Protein AF-0000000074025368 (afdb_homodimer)

Nearest PDB structures (foldseek):
  6hnn-assembly2_D  TM=8.169E-01  e=1.503E-08  Streptomyces antibioticus
  8r20-assembly1_B  TM=7.017E-01  e=5.093E-06  Micromonospora
  3a76-assembly1_A  TM=5.984E-01  e=2.786E-05  Sphingomonas paucimobilis
  4r9l-assembly2_C-2  TM=6.035E-01  e=4.810E-05  Rhodococcus erythropolis
  5kvb-assembly1_A  TM=6.060E-01  e=1.828E-04  Novosphingobium barchaimii LL02

InterPro domains:
  IPR009959 Polyketide cyclase SnoaL-like [PF07366] (199-316)
  IPR009959 Polyketide cyclase SnoaL-like [PTHR38436] (19-153)
  IPR032710 NTF2-like domain superfamily [SSF54427] (24-153)
  IPR032710 NTF2-like domain superfamily [SSF54427] (200-325)

pLDDT: mean 87.4, std 14.64, range [31.33, 98.69]

Radius of gyration: 25.05 Å; Cα contacts (8 Å, |Δi|>4): 1693; chains: 2; bounding box: 56×72×61 Å

Organism: NCBI:txid1655543

Solvent-accessible surface area (backbone atoms only — not comparable to full-atom values): 34541 Å² total; per-residue (Å²): 115,54,57,54,74,66,50,43,59,44,55,58,34,33,44,62,38,52,83,68,29,47,59,46,43,58,72,31,28,34,53,81,11,46,31,42,38,33,63,88,71,38,74,45,41,31,68,46,44,49,68,68,54,49,49,40,47,37,65,10,14,66,57,27,25,46,43,68,30,32,42,48,58,31,60,24,94,86,70,45,40,36,36,42,37,32,33,32,37,34,28,42,22,30,23,34,32,67,52,92,94,34,65,45,52,39,64,63,35,58,44,60,31,45,36,35,38,34,36,30,53,55,96,79,23,30,47,31,33,45,37,40,66,38,58,54,36,44,26,49,72,45,75,45,56,72,63,55,81,45,69,21,39,85,68,58,81,71,57,52,80,81,38,42,29,50,60,48,55,65,79,5,62,68,42,39,51,51,52,52,52,41,51,56,27,43,56,34,38,63,84,74,37,57,74,73,57,24,48,53,78,74,42,40,35,82,76,14,38,40,40,40,34,58,62,38,18,25,20,42,25,70,35,26,38,36,70,38,41,47,51,42,43,39,57,12,27,61,55,65,38,57,52,82,79,70,74,45,43,63,49,48,39,35,28,20,50,27,29,39,36,47,20,72,39,35,34,44,32,41,29,69,34,65,58,40,70,66,40,75,25,82,82,39,76,43,65,40,37,38,38,37,39,39,34,50,54,95,87,13,38,37,39,33,44,42,43,59,44,57,62,42,45,36,42,72,68,71,37,58,63,62,60,48,23,48,65,67,40,71,82,51,76,57,57,64,51,79,52,96,56,50,86,77,115,116,54,58,54,76,64,51,42,59,44,54,56,36,33,43,63,38,52,82,68,30,48,60,47,43,58,72,31,27,33,54,81,12,47,31,42,38,34,62,87,71,38,75,45,40,30,69,45,44,49,69,68,54,47,49,40,46,36,65,10,13,67,59,26,24,46,43,68,31,32,44,46,59,32,60,23,94,86,70,45,40,37,36,41,38,32,34,32,38,34,27,42,22,31,22,33,33,66,54,94,93,33,64,45,51,38,64,64,35,58,45,61,31,46,36,37,38,35,35,31,54,52,98,80,22,31,46,32,34,44,36,41,67,38,58,54,37,43,27,48,72,43,75,47,56,74,65,56,80,45,70,21,38,83,68,59,81,70,57,54,79,80,37,43,30,49,59,49,53,64,78,5,63,68,42,39,52,51,52,53,52,41,51,56,27,43,54,34,38,64,84,73,38,59,74,74,57,24,49,53,79,74,41,38,35,83,76,16,39,40,39,40,33,59,63,36,19,25,22,44,25,70,32,26,39,36,69,37,42,48,51,43,44,40,59,11,28,60,57,64,39,59,50,81,79,69,73,46,42,63,48,48,38,35,28,20,50,27,28,37,38,46,20,72,40,34,36,45,34,40,30,69,33,65,57,39,72,67,40,75,42,55,87,38,76,42,65,39,37,36,37,37,39,39,32,50,52,96,86,15,38,36,39,35,43,42,42,58,42,57,62,41,45,36,44,71,69,72,37,60,62,63,61,50,24,47,64,66,40,70,82,51,77,56,60,65,51,80,53,97,57,47,86,76,117

Sequence (690 aa):
MTTHPILQPFQSALTNVTKESRTTITKVVAPDARIDLCYPFGEIKGADLYDTLYAPLLNAIPDLERRDMIVLSGTTPEGQDWVGCMGNYMGTMTKAWAINGHHIPPTGHLTHMRYHEFYRIEDGYVTEAQIIWDIPELMMQTNAWPMAPQLGKFLCTPAPMTQDGLTATGDGQATMDHVITMLTDLCKHPAQGGPEVMNLETYWHPRFNWYGPAGIGTGRGIAGFRNWHQIPFLRAMPDRKLDAMGDLMSHWFAQGDYVCETGWPNMRLTITDDGWMGIAPANTEVLLRSLDFWRMEDGKIRENWVLVDLLDLYTQCGIDVLARMSEFNKAKSLGPISLPESQFSMTTHPILQPFQSALTNVTKESRTTITKVVAPDARIDLCYPFGEIKGADLYDTLYAPLLNAIPDLERRDMIVLSGTTPEGQDWVGCMGNYMGTMTKAWAINGHHIPPTGHLTHMRYHEFYRIEDGYVTEAQIIWDIPELMMQTNAWPMAPQLGKFLCTPAPMTQDGLTATGDGQATMDHVITMLTDLCKHPAQGGPEVMNLETYWHPRFNWYGPAGIGTGRGIAGFRNWHQIPFLRAMPDRKLDAMGDLMSHWFAQGDYVCETGWPNMRLTITDDGWMGIAPANTEVLLRSLDFWRMEDGKIRENWVLVDLLDLYTQCGIDVLARMSEFNKAKSLGPISLPESQFS

Structure (mmCIF, N/CA/C/O backbone):
data_AF-0000000074025368-model_v1
#
loop_
_entity.id
_entity.type
_entity.pdbx_description
1 polymer 'SnoaL-like domain protein'
#
loop_
_atom_site.group_PDB
_atom_site.id
_atom_site.type_symbol
_atom_site.label_atom_id
_atom_site.label_alt_id
_atom_site.label_comp_id
_atom_site.label_asym_id
_atom_site.label_entity_id
_atom_site.label_seq_id
_atom_site.pdbx_PDB_ins_code
_atom_site.Cartn_x
_atom_site.Cartn_y
_atom_site.Cartn_z
_atom_site.occupancy
_atom_site.B_iso_or_equiv
_atom_site.auth_seq_id
_atom_site.auth_comp_id
_atom_site.auth_asym_id
_atom_site.auth_atom_id
_atom_site.pdbx_PDB_model_num
ATOM 1 N N . MET A 1 1 ? -8.227 -4.547 19.641 1 47.28 1 MET A N 1
ATOM 2 C CA . MET A 1 1 ? -8.039 -3.305 18.906 1 47.28 1 MET A CA 1
ATOM 3 C C . MET A 1 1 ? -7.965 -2.111 19.844 1 47.28 1 MET A C 1
ATOM 5 O O . MET A 1 1 ? -8.766 -2.008 20.781 1 47.28 1 MET A O 1
ATOM 9 N N . THR A 1 2 ? -6.738 -1.601 20.125 1 58.59 2 THR A N 1
ATOM 10 C CA . THR A 1 2 ? -6.41 -0.536 21.062 1 58.59 2 THR A CA 1
ATOM 11 C C . THR A 1 2 ? -7.145 0.752 20.703 1 58.59 2 THR A C 1
ATOM 13 O O . THR A 1 2 ? -6.719 1.844 21.094 1 58.59 2 THR A O 1
ATOM 16 N N . THR A 1 3 ? -8.258 0.438 20.109 1 73.62 3 THR A N 1
ATOM 17 C CA . THR A 1 3 ? -9.008 1.645 19.766 1 73.62 3 THR A CA 1
ATOM 18 C C . THR A 1 3 ? -9.68 2.23 21 1 73.62 3 THR A C 1
ATOM 20 O O . THR A 1 3 ? -10.125 1.49 21.875 1 73.62 3 THR A O 1
ATOM 23 N N . HIS A 1 4 ? -9.594 3.457 21.109 1 86.62 4 HIS A N 1
ATOM 24 C CA . HIS A 1 4 ? -10.281 4.141 22.203 1 86.62 4 HIS A CA 1
ATOM 25 C C . HIS A 1 4 ? -11.773 3.824 22.203 1 86.62 4 HIS A C 1
ATOM 27 O O . HIS A 1 4 ? -12.43 3.926 21.172 1 86.62 4 HIS A O 1
ATOM 33 N N . PRO A 1 5 ? -12.289 3.375 23.266 1 91.19 5 PRO A N 1
ATOM 34 C CA . PRO A 1 5 ? -13.68 2.924 23.328 1 91.19 5 PRO A CA 1
ATOM 35 C C . PRO A 1 5 ? -14.656 3.961 22.781 1 91.19 5 PRO A C 1
ATOM 37 O O . PRO A 1 5 ? -15.664 3.602 22.156 1 91.19 5 PRO A O 1
ATOM 40 N N . ILE A 1 6 ? -14.383 5.207 23 1 92.94 6 ILE A N 1
ATOM 41 C CA . ILE A 1 6 ? -15.289 6.27 22.578 1 92.94 6 ILE A CA 1
ATOM 42 C C . ILE A 1 6 ? -15.305 6.371 21.047 1 92.94 6 ILE A C 1
ATOM 44 O O . ILE A 1 6 ? -16.344 6.664 20.453 1 92.94 6 ILE A O 1
ATOM 48 N N . LEU A 1 7 ? -14.188 6.105 20.406 1 95.19 7 LEU A N 1
ATOM 49 C CA . LEU A 1 7 ? -14.078 6.301 18.969 1 95.19 7 LEU A CA 1
ATOM 50 C C . LEU A 1 7 ? -14.445 5.023 18.219 1 95.19 7 LEU A C 1
ATOM 52 O O . LEU A 1 7 ? -14.695 5.059 17.016 1 95.19 7 LEU A O 1
ATOM 56 N N . GLN A 1 8 ? -14.508 3.91 18.875 1 94.25 8 GLN A N 1
ATOM 57 C CA . GLN A 1 8 ? -14.688 2.594 18.281 1 94.25 8 GLN A CA 1
ATOM 58 C C . GLN A 1 8 ? -15.961 2.547 17.422 1 94.25 8 GLN A C 1
ATOM 60 O O . GLN A 1 8 ? -15.938 2.047 16.297 1 94.25 8 GLN A O 1
ATOM 65 N N . PRO A 1 9 ? -17.125 3.068 17.938 1 94.81 9 PRO A N 1
ATOM 66 C CA . PRO A 1 9 ? -18.328 3.047 17.094 1 94.81 9 PRO A CA 1
ATOM 67 C C . PRO A 1 9 ? -18.156 3.855 15.812 1 94.81 9 PRO A C 1
ATOM 69 O O . PRO A 1 9 ? -18.656 3.457 14.758 1 94.81 9 PRO A O 1
ATOM 72 N N . PHE A 1 10 ? -17.484 4.973 15.945 1 95.56 10 PHE A N 1
ATOM 73 C CA . PHE A 1 10 ? -17.203 5.82 14.789 1 95.56 10 PHE A CA 1
ATOM 74 C C . PHE A 1 10 ? -16.375 5.066 13.758 1 95.56 10 PHE A C 1
ATOM 76 O O . PHE A 1 10 ? -16.734 5.039 12.57 1 95.56 10 PHE A O 1
ATOM 83 N N . GLN A 1 11 ? -15.32 4.434 14.148 1 94.5 11 GLN A N 1
ATOM 84 C CA . GLN A 1 11 ? -14.453 3.664 13.258 1 94.5 11 GLN A CA 1
ATOM 85 C C . GLN A 1 11 ? -15.203 2.494 12.633 1 94.5 11 GLN A C 1
ATOM 87 O O . GLN A 1 11 ? -15.062 2.229 11.438 1 94.5 11 GLN A O 1
ATOM 92 N N . SER A 1 12 ? -16.016 1.868 13.422 1 93 12 SER A N 1
ATOM 93 C CA . SER A 1 12 ? -16.797 0.734 12.938 1 93 12 SER A CA 1
ATOM 94 C C . SER A 1 12 ? -17.797 1.169 11.875 1 93 12 SER A C 1
ATOM 96 O O . SER A 1 12 ? -17.969 0.492 10.859 1 93 12 SER A O 1
ATOM 98 N N . ALA A 1 13 ? -18.375 2.273 12.102 1 94.5 13 ALA A N 1
ATOM 99 C CA . ALA A 1 13 ? -19.375 2.789 11.172 1 94.5 13 ALA A CA 1
ATOM 100 C C . ALA A 1 13 ? -18.75 3.174 9.836 1 94.5 13 ALA A C 1
ATOM 102 O O . ALA A 1 13 ? -19.406 3.152 8.797 1 94.5 13 ALA A O 1
ATOM 103 N N . LEU A 1 14 ? -17.469 3.445 9.867 1 95.5 14 LEU A N 1
ATOM 104 C CA . LEU A 1 14 ? -16.828 3.949 8.664 1 95.5 14 LEU A CA 1
ATOM 105 C C . LEU A 1 14 ? -16.047 2.84 7.961 1 95.5 14 LEU A C 1
ATOM 107 O O . LEU A 1 14 ? -15.547 3.035 6.852 1 95.5 14 LEU A O 1
ATOM 111 N N . THR A 1 15 ? -15.93 1.667 8.531 1 92.62 15 THR A N 1
ATOM 112 C CA . THR A 1 15 ? -15.305 0.53 7.863 1 92.62 15 THR A CA 1
ATOM 113 C C . THR A 1 15 ? -16.109 0.114 6.633 1 92.62 15 THR A C 1
ATOM 115 O O . THR A 1 15 ? -15.531 -0.331 5.637 1 92.62 15 THR A O 1
ATOM 118 N N . ASN A 1 16 ? -17.469 0.145 6.75 1 91.56 16 ASN A N 1
ATOM 119 C CA . ASN A 1 16 ? -18.422 -0.015 5.656 1 91.56 16 ASN A CA 1
ATOM 120 C C . ASN A 1 16 ? -19.422 1.132 5.617 1 91.56 16 ASN A C 1
ATOM 122 O O . ASN A 1 16 ? -20.578 0.97 6.027 1 91.56 16 ASN A O 1
ATOM 126 N N . VAL A 1 17 ? -19.031 2.18 5.016 1 94.25 17 VAL A N 1
ATOM 127 C CA . VAL A 1 17 ? -19.781 3.422 5.098 1 94.25 17 VAL A CA 1
ATOM 128 C C . VAL A 1 17 ? -21.125 3.258 4.375 1 94.25 17 VAL A C 1
ATOM 130 O O . VAL A 1 17 ? -21.172 2.709 3.271 1 94.25 17 VAL A O 1
ATOM 133 N N . THR A 1 18 ? -22.172 3.564 4.977 1 94.25 18 THR A N 1
ATOM 134 C CA . THR A 1 18 ? -23.5 3.682 4.418 1 94.25 18 THR A CA 1
ATOM 135 C C . THR A 1 18 ? -24.188 4.965 4.891 1 94.25 18 THR A C 1
ATOM 137 O O . THR A 1 18 ? -23.609 5.723 5.676 1 94.25 18 THR A O 1
ATOM 140 N N . LYS A 1 19 ? -25.375 5.18 4.41 1 93.56 19 LYS A N 1
ATOM 141 C CA . LYS A 1 19 ? -26.141 6.344 4.871 1 93.56 19 LYS A CA 1
ATOM 142 C C . LYS A 1 19 ? -26.438 6.25 6.367 1 93.56 19 LYS A C 1
ATOM 144 O O . LYS A 1 19 ? -26.547 7.27 7.047 1 93.56 19 LYS A O 1
ATOM 149 N N . GLU A 1 20 ? -26.422 5.047 6.867 1 93.94 20 GLU A N 1
ATOM 150 C CA . GLU A 1 20 ? -26.719 4.812 8.281 1 93.94 20 GLU A CA 1
ATOM 151 C C . GLU A 1 20 ? -25.547 5.23 9.164 1 93.94 20 GLU A C 1
ATOM 153 O O . GLU A 1 20 ? -25.703 5.375 10.383 1 93.94 20 GLU A O 1
ATOM 158 N N . SER A 1 21 ? -24.422 5.406 8.586 1 95.69 21 SER A N 1
ATOM 159 C CA . SER A 1 21 ? -23.25 5.828 9.352 1 95.69 21 SER A CA 1
ATOM 160 C C . SER A 1 21 ? -23.469 7.195 9.984 1 95.69 21 SER A C 1
ATOM 162 O O . SER A 1 21 ? -22.875 7.512 11.016 1 95.69 21 SER A O 1
ATOM 164 N N . ARG A 1 22 ? -24.344 7.969 9.422 1 96 22 ARG A N 1
ATOM 165 C CA . ARG A 1 22 ? -24.672 9.289 9.953 1 96 22 ARG A CA 1
ATOM 166 C C . ARG A 1 22 ? -25.078 9.203 11.422 1 96 22 ARG A C 1
ATOM 168 O O . ARG A 1 22 ? -24.594 9.984 12.242 1 96 22 ARG A O 1
ATOM 175 N N . THR A 1 23 ? -25.891 8.242 11.719 1 96.56 23 THR A N 1
ATOM 176 C CA . THR A 1 23 ? -26.438 8.109 13.062 1 96.56 23 THR A CA 1
ATOM 177 C C . THR A 1 23 ? -25.328 7.863 14.078 1 96.56 23 THR A C 1
ATOM 179 O O . THR A 1 23 ? -25.281 8.508 15.133 1 96.56 23 THR A O 1
ATOM 182 N N . THR A 1 24 ? -24.469 6.988 13.734 1 96.12 24 THR A N 1
ATOM 183 C CA . THR A 1 24 ? -23.375 6.656 14.648 1 96.12 24 THR A CA 1
ATOM 184 C C . THR A 1 24 ? -22.438 7.844 14.812 1 96.12 24 THR A C 1
ATOM 186 O O . THR A 1 24 ? -21.984 8.141 15.922 1 96.12 24 THR A O 1
ATOM 189 N N . ILE A 1 25 ? -22.109 8.539 13.766 1 96.25 25 ILE A N 1
ATOM 190 C CA . ILE A 1 25 ? -21.203 9.688 13.805 1 96.25 25 ILE A CA 1
ATOM 191 C C . ILE A 1 25 ? -21.781 10.766 14.719 1 96.25 25 ILE A C 1
ATOM 193 O O . ILE A 1 25 ? -21.062 11.328 15.555 1 96.25 25 ILE A O 1
ATOM 197 N N . THR A 1 26 ? -23.078 10.977 14.664 1 95.56 26 THR A N 1
ATOM 198 C CA . THR A 1 26 ? -23.734 12.031 15.445 1 95.56 26 THR A CA 1
ATOM 199 C C . THR A 1 26 ? -23.781 11.656 16.922 1 95.56 26 THR A C 1
ATOM 201 O O . THR A 1 26 ? -23.859 12.531 17.781 1 95.56 26 THR A O 1
ATOM 204 N N . LYS A 1 27 ? -23.703 10.375 17.219 1 95.94 27 LYS A N 1
ATOM 205 C CA . LYS A 1 27 ? -23.703 9.922 18.609 1 95.94 27 LYS A CA 1
ATOM 206 C C . LYS A 1 27 ? -22.328 10.055 19.234 1 95.94 27 LYS A C 1
ATOM 208 O O . LYS A 1 27 ? -22.219 10.211 20.453 1 95.94 27 LYS A O 1
ATOM 213 N N . VAL A 1 28 ? -21.312 10 18.422 1 97.56 28 VAL A N 1
ATOM 214 C CA . VAL A 1 28 ? -19.938 9.977 18.938 1 97.56 28 VAL A CA 1
ATOM 215 C C . VAL A 1 28 ? -19.375 11.383 18.953 1 97.56 28 VAL A C 1
ATOM 217 O O . VAL A 1 28 ? -18.641 11.75 19.875 1 97.56 28 VAL A O 1
ATOM 220 N N . VAL A 1 29 ? -19.672 12.234 17.969 1 98.31 29 VAL A N 1
ATOM 221 C CA . VAL A 1 29 ? -19.141 13.586 17.828 1 98.31 29 VAL A CA 1
ATOM 222 C C . VAL A 1 29 ? -20.125 14.602 18.406 1 98.31 29 VAL A C 1
ATOM 224 O O . VAL A 1 29 ? -21.266 14.688 17.938 1 98.31 29 VAL A O 1
ATOM 227 N N . ALA A 1 30 ? -19.656 15.352 19.391 1 98.38 30 ALA A N 1
ATOM 228 C CA . ALA A 1 30 ? -20.516 16.391 19.953 1 98.38 30 ALA A CA 1
ATOM 229 C C . ALA A 1 30 ? -21 17.344 18.859 1 98.38 30 ALA A C 1
ATOM 231 O O . ALA A 1 30 ? -20.219 17.734 17.984 1 98.38 30 ALA A O 1
ATOM 232 N N . PRO A 1 31 ? -22.266 17.688 18.906 1 97.62 31 PRO A N 1
ATOM 233 C CA . PRO A 1 31 ? -22.797 18.562 17.844 1 97.62 31 PRO A CA 1
ATOM 234 C C . PRO A 1 31 ? -22.078 19.891 17.75 1 97.62 31 PRO A C 1
ATOM 236 O O . PRO A 1 31 ? -21.984 20.469 16.656 1 97.62 31 PRO A O 1
ATOM 239 N N . ASP A 1 32 ? -21.516 20.375 18.891 1 97.75 32 ASP A N 1
ATOM 240 C CA . ASP A 1 32 ? -20.812 21.656 18.891 1 97.75 32 ASP A CA 1
ATOM 241 C C . ASP A 1 32 ? -19.297 21.469 18.844 1 97.75 32 ASP A C 1
ATOM 243 O O . ASP A 1 32 ? -18.547 22.406 19.047 1 97.75 32 ASP A O 1
ATOM 247 N N . ALA A 1 33 ? -18.859 20.219 18.594 1 98.38 33 ALA A N 1
ATOM 248 C CA . ALA A 1 33 ? -17.422 19.953 18.469 1 98.38 33 ALA A CA 1
ATOM 249 C C . ALA A 1 33 ? -16.797 20.859 17.406 1 98.38 33 ALA A C 1
ATOM 251 O O . ALA A 1 33 ? -17.406 21.125 16.359 1 98.38 33 ALA A O 1
ATOM 252 N N . ARG A 1 34 ? -15.602 21.312 17.641 1 98 34 ARG A N 1
ATOM 253 C CA . ARG A 1 34 ? -14.828 22.047 16.641 1 98 34 ARG A CA 1
ATOM 254 C C . ARG A 1 34 ? -14.102 21.078 15.695 1 98 34 ARG A C 1
ATOM 256 O O . ARG A 1 34 ? -13.234 20.312 16.125 1 98 34 ARG A O 1
ATOM 263 N N . ILE A 1 35 ? -14.469 21.109 14.445 1 98.19 35 ILE A N 1
ATOM 264 C CA . ILE A 1 35 ? -13.844 20.234 13.461 1 98.19 35 ILE A CA 1
ATOM 265 C C . ILE A 1 35 ? -13.031 21.062 12.469 1 98.19 35 ILE A C 1
ATOM 267 O O . ILE A 1 35 ? -13.602 21.766 11.633 1 98.19 35 ILE A O 1
ATOM 271 N N . ASP A 1 36 ? -11.742 20.984 12.609 1 97.56 36 ASP A N 1
ATOM 272 C CA . ASP A 1 36 ? -10.836 21.625 11.672 1 97.56 36 ASP A CA 1
ATOM 273 C C . ASP A 1 36 ? -10.484 20.703 10.516 1 97.56 36 ASP A C 1
ATOM 275 O O . ASP A 1 36 ? -9.781 19.703 10.695 1 97.56 36 ASP A O 1
ATOM 279 N N . LEU A 1 37 ? -10.977 21.047 9.312 1 97.75 37 LEU A N 1
ATOM 280 C CA . LEU A 1 37 ? -10.766 20.234 8.125 1 97.75 37 LEU A CA 1
ATOM 281 C C . LEU A 1 37 ? -9.758 20.875 7.184 1 97.75 37 LEU A C 1
ATOM 283 O O . LEU A 1 37 ? -9.625 22.109 7.16 1 97.75 37 LEU A O 1
ATOM 287 N N . CYS A 1 38 ? -9.094 20.109 6.5 1 97.62 38 CYS A N 1
ATOM 288 C CA . CYS A 1 38 ? -8.195 20.625 5.473 1 97.62 38 CYS A CA 1
ATOM 289 C C . CYS A 1 38 ? -8.961 21.438 4.434 1 97.62 38 CYS A C 1
ATOM 291 O O . CYS A 1 38 ? -10.195 21.422 4.414 1 97.62 38 CYS A O 1
ATOM 293 N N . TYR A 1 39 ? -8.172 22.172 3.691 1 95.31 39 TYR A N 1
ATOM 294 C CA . TYR A 1 39 ? -8.781 22.859 2.555 1 95.31 39 TYR A CA 1
ATOM 295 C C . TYR A 1 39 ? -9.352 21.859 1.561 1 95.31 39 TYR A C 1
ATOM 297 O O . TYR A 1 39 ? -8.719 20.844 1.261 1 95.31 39 TYR A O 1
ATOM 305 N N . PRO A 1 40 ? -10.555 22.047 1.062 1 96.31 40 PRO A N 1
ATOM 306 C CA . PRO A 1 40 ? -11.297 23.312 1.051 1 96.31 40 PRO A CA 1
ATOM 307 C C . PRO A 1 40 ? -12.438 23.328 2.066 1 96.31 40 PRO A C 1
ATOM 309 O O . PRO A 1 40 ? -13.273 24.234 2.039 1 96.31 40 PRO A O 1
ATOM 312 N N . PHE A 1 41 ? -12.492 22.484 2.953 1 96.31 41 PHE A N 1
ATOM 313 C CA . PHE A 1 41 ? -13.68 22.312 3.781 1 96.31 41 PHE A CA 1
ATOM 314 C C . PHE A 1 41 ? -13.719 23.359 4.895 1 96.31 41 PHE A C 1
ATOM 316 O O . PHE A 1 41 ? -14.781 23.875 5.246 1 96.31 41 PHE A O 1
ATOM 323 N N . GLY A 1 42 ? -12.523 23.641 5.488 1 94.5 42 GLY A N 1
ATOM 324 C CA . GLY A 1 42 ? -12.453 24.656 6.527 1 94.5 42 GLY A CA 1
ATOM 325 C C . GLY A 1 42 ? -12.945 24.172 7.875 1 94.5 42 GLY A C 1
ATOM 326 O O . GLY A 1 42 ? -12.875 22.969 8.172 1 94.5 42 GLY A O 1
ATOM 327 N N . GLU A 1 43 ? -13.359 25.078 8.711 1 96.75 43 GLU A N 1
ATOM 328 C CA . GLU A 1 43 ? -13.844 24.75 10.055 1 96.75 43 GLU A CA 1
ATOM 329 C C . GLU A 1 43 ? -15.359 24.562 10.062 1 96.75 43 GLU A C 1
ATOM 331 O O . GLU A 1 43 ? -16.094 25.406 9.539 1 96.75 43 GLU A O 1
ATOM 336 N N . ILE A 1 44 ? -15.758 23.438 10.68 1 97.75 44 ILE A N 1
ATOM 337 C CA . ILE A 1 44 ? -17.188 23.188 10.789 1 97.75 44 ILE A CA 1
ATOM 338 C C . ILE A 1 44 ? -17.516 22.688 12.195 1 97.75 44 ILE A C 1
ATOM 340 O O . ILE A 1 44 ? -16.609 22.516 13.023 1 97.75 44 ILE A O 1
ATOM 344 N N . LYS A 1 45 ? -18.812 22.578 12.414 1 98.25 45 LYS A N 1
ATOM 3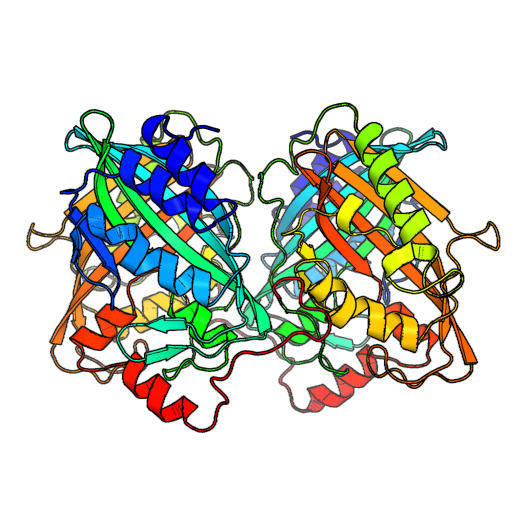45 C CA . LYS A 1 45 ? -19.281 21.984 13.672 1 98.25 45 LYS A CA 1
ATOM 346 C C . LYS A 1 45 ? -19.469 20.484 13.531 1 98.25 45 LYS A C 1
ATOM 348 O O . LYS A 1 45 ? -19.672 19.969 12.43 1 98.25 45 LYS A O 1
ATOM 353 N N . GLY A 1 46 ? -19.422 19.844 14.695 1 98.06 46 GLY A N 1
ATOM 354 C CA . GLY A 1 46 ? -19.594 18.391 14.711 1 98.06 46 GLY A CA 1
ATOM 355 C C . GLY A 1 46 ? -20.875 17.922 14.047 1 98.06 46 GLY A C 1
ATOM 356 O O . GLY A 1 46 ? -20.891 16.891 13.391 1 98.06 46 GLY A O 1
ATOM 357 N N . ALA A 1 47 ? -21.906 18.719 14.156 1 97.06 47 ALA A N 1
ATOM 358 C CA . ALA A 1 47 ? -23.203 18.359 13.602 1 97.06 47 ALA A CA 1
ATOM 359 C C . ALA A 1 47 ? -23.156 18.281 12.078 1 97.06 47 ALA A C 1
ATOM 361 O O . ALA A 1 47 ? -23.969 17.594 11.453 1 97.06 47 ALA A O 1
ATOM 362 N N . ASP A 1 48 ? -22.172 18.922 11.477 1 97.62 48 ASP A N 1
ATOM 363 C CA . ASP A 1 48 ? -22.109 19.047 10.031 1 97.62 48 ASP A CA 1
ATOM 364 C C . ASP A 1 48 ? -21.094 18.078 9.438 1 97.62 48 ASP A C 1
ATOM 366 O O . ASP A 1 48 ? -20.906 18.016 8.211 1 97.62 48 ASP A O 1
ATOM 370 N N . LEU A 1 49 ? -20.438 17.328 10.273 1 97.56 49 LEU A N 1
ATOM 371 C CA . LEU A 1 49 ? -19.297 16.516 9.844 1 97.56 49 LEU A CA 1
ATOM 372 C C . LEU A 1 49 ? -19.703 15.539 8.758 1 97.56 49 LEU A C 1
ATOM 374 O O . LEU A 1 49 ? -19.094 15.492 7.688 1 97.56 49 LEU A O 1
ATOM 378 N N . TYR A 1 50 ? -20.766 14.773 8.938 1 97.69 50 TYR A N 1
ATOM 379 C CA . TYR A 1 50 ? -21.172 13.75 7.984 1 97.69 50 TYR A CA 1
ATOM 380 C C . TYR A 1 50 ? -21.547 14.375 6.645 1 97.69 50 TYR A C 1
ATOM 382 O O . TYR A 1 50 ? -21.094 13.922 5.594 1 97.69 50 TYR A O 1
ATOM 390 N N . ASP A 1 51 ? -22.297 15.414 6.629 1 96.62 51 ASP A N 1
ATOM 391 C CA . ASP A 1 51 ? -22.812 16.031 5.414 1 96.62 51 ASP A CA 1
ATOM 392 C C . ASP A 1 51 ? -21.703 16.719 4.633 1 96.62 51 ASP A C 1
ATOM 394 O O . ASP A 1 51 ? -21.75 16.797 3.402 1 96.62 51 ASP A O 1
ATOM 398 N N . THR A 1 52 ? -20.75 17.156 5.363 1 96.81 52 THR A N 1
ATOM 399 C CA . THR A 1 52 ? -19.656 17.891 4.715 1 96.81 52 THR A CA 1
ATOM 400 C C . THR A 1 52 ? -18.656 16.922 4.098 1 96.81 52 THR A C 1
ATOM 402 O O . THR A 1 52 ? -18.25 17.094 2.949 1 96.81 52 THR A O 1
ATOM 405 N N . LEU A 1 53 ? -18.281 15.898 4.809 1 96.62 53 LEU A N 1
ATOM 406 C CA . LEU A 1 53 ? -17.188 15.055 4.379 1 96.62 53 LEU A CA 1
ATOM 407 C C . LEU A 1 53 ? -17.688 13.75 3.773 1 96.62 53 LEU A C 1
ATOM 409 O O . LEU A 1 53 ? -17.375 13.43 2.627 1 96.62 53 LEU A O 1
ATOM 413 N N . TYR A 1 54 ? -18.562 13.062 4.469 1 97.5 54 TYR A N 1
ATOM 414 C CA . TYR A 1 54 ? -18.797 11.664 4.137 1 97.5 54 TYR A CA 1
ATOM 415 C C . TYR A 1 54 ? -19.938 11.523 3.125 1 97.5 54 TYR A C 1
ATOM 417 O O . TYR A 1 54 ? -19.859 10.688 2.223 1 97.5 54 TYR A O 1
ATOM 425 N N . ALA A 1 55 ? -20.938 12.336 3.205 1 96.94 55 ALA A N 1
ATOM 426 C CA . ALA A 1 55 ? -22.062 12.219 2.285 1 96.94 55 ALA A CA 1
ATOM 427 C C . ALA A 1 55 ? -21.625 12.438 0.842 1 96.94 55 ALA A C 1
ATOM 429 O O . ALA A 1 55 ? -21.875 11.594 -0.026 1 96.94 55 ALA A O 1
ATOM 430 N N . PRO A 1 56 ? -20.922 13.523 0.559 1 96.81 56 PRO A N 1
ATOM 431 C CA . PRO A 1 56 ? -20.469 13.703 -0.824 1 96.81 56 PRO A CA 1
ATOM 432 C C . PRO A 1 56 ? -19.5 12.617 -1.273 1 96.81 56 PRO A C 1
ATOM 434 O O . PRO A 1 56 ? -19.531 12.188 -2.43 1 96.81 56 PRO A O 1
ATOM 437 N N . LEU A 1 57 ? -18.594 12.234 -0.398 1 97.06 57 LEU A N 1
ATOM 438 C CA . LEU A 1 57 ? -17.641 11.195 -0.757 1 97.06 57 LEU A CA 1
ATOM 439 C C . LEU A 1 57 ? -18.359 9.867 -1.022 1 97.06 57 LEU A C 1
ATOM 441 O O . LEU A 1 57 ? -18 9.148 -1.961 1 97.06 57 LEU A O 1
ATOM 445 N N . LEU A 1 58 ? -19.312 9.539 -0.185 1 96.38 58 LEU A N 1
ATOM 446 C CA . LEU A 1 58 ? -20.094 8.32 -0.358 1 96.38 58 LEU A CA 1
ATOM 447 C C . LEU A 1 58 ? -20.875 8.352 -1.673 1 96.38 58 LEU A C 1
ATOM 449 O O . LEU A 1 58 ? -21.062 7.32 -2.316 1 96.38 58 LEU A O 1
ATOM 453 N N . ASN A 1 59 ? -21.328 9.477 -2.014 1 94.75 59 ASN A N 1
ATOM 454 C CA . ASN A 1 59 ? -21.984 9.609 -3.307 1 94.75 59 ASN A CA 1
ATOM 455 C C . ASN A 1 59 ? -21.047 9.273 -4.457 1 94.75 59 ASN A C 1
ATOM 457 O O . ASN A 1 59 ? -21.438 8.617 -5.422 1 94.75 59 ASN A O 1
ATOM 461 N N . ALA A 1 60 ? -19.859 9.711 -4.387 1 93.19 60 ALA A N 1
ATOM 462 C CA . ALA A 1 60 ? -18.859 9.469 -5.43 1 93.19 60 ALA A CA 1
ATOM 463 C C . ALA A 1 60 ? -18.375 8.023 -5.402 1 93.19 60 ALA A C 1
ATOM 465 O O . ALA A 1 60 ? -18.094 7.434 -6.449 1 93.19 60 ALA A O 1
ATOM 466 N N . ILE A 1 61 ? -18.219 7.516 -4.203 1 94.12 61 ILE A N 1
ATOM 467 C CA . ILE A 1 61 ? -17.719 6.168 -3.959 1 94.12 61 ILE A CA 1
ATOM 468 C C . ILE A 1 61 ? -18.75 5.367 -3.168 1 94.12 61 ILE A C 1
ATOM 470 O O . ILE A 1 61 ? -18.656 5.262 -1.942 1 94.12 61 ILE A O 1
ATOM 474 N N . PRO A 1 62 ? -19.625 4.695 -3.811 1 92 62 PRO A N 1
ATOM 475 C CA . PRO A 1 62 ? -20.766 4.074 -3.127 1 92 62 PRO A CA 1
ATOM 476 C C . PRO A 1 62 ? -20.344 2.924 -2.215 1 92 62 PRO A C 1
ATOM 478 O O . PRO A 1 62 ? -21.078 2.568 -1.289 1 92 62 PRO A O 1
ATOM 481 N N . ASP A 1 63 ? -19.219 2.314 -2.486 1 93.69 63 ASP A N 1
ATOM 482 C CA . ASP A 1 63 ? -18.703 1.248 -1.633 1 93.69 63 ASP A CA 1
ATOM 483 C C . ASP A 1 63 ? -17.562 1.753 -0.758 1 93.69 63 ASP A C 1
ATOM 485 O O . ASP A 1 63 ? -16.594 1.026 -0.508 1 93.69 63 ASP A O 1
ATOM 489 N N . LEU A 1 64 ? -17.703 2.973 -0.268 1 96.44 64 LEU A N 1
ATOM 490 C CA . LEU A 1 64 ? -16.688 3.654 0.517 1 96.44 64 LEU A CA 1
ATOM 491 C C . LEU A 1 64 ? -16.328 2.85 1.765 1 96.44 64 LEU A C 1
ATOM 493 O O . LEU A 1 64 ? -17.219 2.332 2.445 1 96.44 64 LEU A O 1
ATOM 497 N N . GLU A 1 65 ? -15.023 2.779 1.965 1 96.62 65 GLU A N 1
ATOM 498 C CA . GLU A 1 65 ? -14.445 2.047 3.09 1 96.62 65 GLU A CA 1
ATOM 499 C C . GLU A 1 65 ? -13.312 2.83 3.738 1 96.62 65 GLU A C 1
ATOM 501 O O . GLU A 1 65 ? -12.469 3.404 3.043 1 96.62 65 GLU A O 1
ATOM 506 N N . ARG A 1 66 ? -13.391 2.877 5.051 1 97.06 66 ARG A N 1
ATOM 507 C CA . ARG A 1 66 ? -12.258 3.387 5.82 1 97.06 66 ARG A CA 1
ATOM 508 C C . ARG A 1 66 ? -11.352 2.25 6.273 1 97.06 66 ARG A C 1
ATOM 510 O O . ARG A 1 66 ? -11.812 1.277 6.875 1 97.06 66 ARG A O 1
ATOM 517 N N . ARG A 1 67 ? -10.094 2.33 5.949 1 96.44 67 ARG A N 1
ATOM 518 C CA . ARG A 1 67 ? -9.086 1.381 6.395 1 96.44 67 ARG A CA 1
ATOM 519 C C . ARG A 1 67 ? -8.07 2.055 7.32 1 96.44 67 ARG A C 1
ATOM 521 O O . ARG A 1 67 ? -7.133 2.703 6.852 1 96.44 67 ARG A O 1
ATOM 528 N N . ASP A 1 68 ? -8.234 1.825 8.625 1 97.25 68 ASP A N 1
ATOM 529 C CA . ASP A 1 68 ? -7.254 2.316 9.586 1 97.25 68 ASP A CA 1
ATOM 530 C C . ASP A 1 68 ? -5.965 1.502 9.516 1 97.25 68 ASP A C 1
ATOM 532 O O . ASP A 1 68 ? -6.004 0.276 9.398 1 97.25 68 ASP A O 1
ATOM 536 N N . MET A 1 69 ? -4.883 2.203 9.555 1 97.75 69 MET A N 1
ATOM 537 C CA . MET A 1 69 ? -3.588 1.532 9.492 1 97.75 69 MET A CA 1
ATOM 538 C C . MET A 1 69 ? -2.785 1.786 10.766 1 97.75 69 MET A C 1
ATOM 540 O O . MET A 1 69 ? -1.99 0.941 11.18 1 97.75 69 MET A O 1
ATOM 544 N N . ILE A 1 70 ? -2.906 2.973 11.391 1 98 70 ILE A N 1
ATOM 545 C CA . ILE A 1 70 ? -2.354 3.312 12.695 1 98 70 ILE A CA 1
ATOM 546 C C . ILE A 1 70 ? -3.418 4.004 13.539 1 98 70 ILE A C 1
ATOM 548 O O . ILE A 1 70 ? -4.105 4.91 13.062 1 98 70 ILE A O 1
ATOM 552 N N . VAL A 1 71 ? -3.621 3.506 14.734 1 97.56 71 VAL A N 1
ATOM 553 C CA . VAL A 1 71 ? -4.488 4.148 15.719 1 97.56 71 VAL A CA 1
ATOM 554 C C . VAL A 1 71 ? -3.766 4.254 17.062 1 97.56 71 VAL A C 1
ATOM 556 O O . VAL A 1 71 ? -3.426 3.236 17.672 1 97.56 71 VAL A O 1
ATOM 559 N N . LEU A 1 72 ? -3.545 5.496 17.484 1 96.94 72 LEU A N 1
ATOM 560 C CA . LEU A 1 72 ? -2.875 5.766 18.766 1 96.94 72 LEU A CA 1
ATOM 561 C C . LEU A 1 72 ? -3.771 6.578 19.688 1 96.94 72 LEU A C 1
ATOM 563 O O . LEU A 1 72 ? -4.484 7.48 19.234 1 96.94 72 LEU A O 1
ATOM 567 N N . SER A 1 73 ? -3.729 6.203 20.906 1 95.25 73 SER A N 1
ATOM 568 C CA . SER A 1 73 ? -4.398 6.98 21.938 1 95.25 73 SER A CA 1
ATOM 569 C C . SER A 1 73 ? -3.412 7.438 23.016 1 95.25 73 SER A C 1
ATOM 571 O O . SER A 1 73 ? -2.518 6.688 23.406 1 95.25 73 SER A O 1
ATOM 573 N N . GLY A 1 74 ? -3.6 8.734 23.406 1 93.88 74 GLY A N 1
ATOM 574 C CA . GLY A 1 74 ? -2.711 9.203 24.453 1 93.88 74 GLY A CA 1
ATOM 575 C C . GLY A 1 74 ? -3.107 10.555 25 1 93.88 74 GLY A C 1
ATOM 576 O O . GLY A 1 74 ? -3.994 11.219 24.469 1 93.88 74 GLY A O 1
ATOM 577 N N . THR A 1 75 ? -2.494 10.828 26.125 1 94.44 75 THR A N 1
ATOM 578 C CA . THR A 1 75 ? -2.635 12.133 26.75 1 94.44 75 THR A CA 1
ATOM 579 C C . THR A 1 75 ? -1.439 13.023 26.422 1 94.44 75 THR A C 1
ATOM 581 O O . THR A 1 75 ? -0.289 12.625 26.594 1 94.44 75 THR A O 1
ATOM 584 N N . THR A 1 76 ? -1.74 14.156 25.891 1 93.81 76 THR A N 1
ATOM 585 C CA . THR A 1 76 ? -0.678 15.086 25.531 1 93.81 76 THR A CA 1
ATOM 586 C C . THR A 1 76 ? -0.053 15.703 26.781 1 93.81 76 THR A C 1
ATOM 588 O O . THR A 1 76 ? -0.605 15.586 27.875 1 93.81 76 THR A O 1
ATOM 591 N N . PRO A 1 77 ? 1.088 16.344 26.594 1 88.44 77 PRO A N 1
ATOM 592 C CA . PRO A 1 77 ? 1.707 17.047 27.719 1 88.44 77 PRO A CA 1
ATOM 593 C C . PRO A 1 77 ? 0.8 18.109 28.328 1 88.44 77 PRO A C 1
ATOM 595 O O . PRO A 1 77 ? 0.919 18.438 29.516 1 88.44 77 PRO A O 1
ATOM 598 N N . GLU A 1 78 ? -0.172 18.578 27.594 1 90.69 78 GLU A N 1
ATOM 599 C CA . GLU A 1 78 ? -1.119 19.594 28.047 1 90.69 78 GLU A CA 1
ATOM 600 C C . GLU A 1 78 ? -2.285 18.953 28.812 1 90.69 78 GLU A C 1
ATOM 602 O O . GLU A 1 78 ? -3.174 19.656 29.297 1 90.69 78 GLU A O 1
ATOM 607 N N . GLY A 1 79 ? -2.338 17.672 28.859 1 93.62 79 GLY A N 1
ATOM 608 C CA . GLY A 1 79 ? -3.359 16.969 29.625 1 93.62 79 GLY A CA 1
ATOM 609 C C . GLY A 1 79 ? -4.609 16.672 28.812 1 93.62 79 GLY A C 1
ATOM 610 O O . GLY A 1 79 ? -5.676 16.422 29.391 1 93.62 79 GLY A O 1
ATOM 611 N N . GLN A 1 80 ? -4.434 16.703 27.516 1 95.19 80 GLN A N 1
ATOM 612 C CA . GLN A 1 80 ? -5.566 16.438 26.641 1 95.19 80 GLN A CA 1
ATOM 613 C C . GLN A 1 80 ? -5.508 15.016 26.078 1 95.19 80 GLN A C 1
ATOM 615 O O . GLN A 1 80 ? -4.434 14.523 25.734 1 95.19 80 GLN A O 1
ATOM 620 N N . ASP A 1 81 ? -6.691 14.398 26.078 1 96 81 ASP A N 1
ATOM 621 C CA . ASP A 1 81 ? -6.77 13.055 25.5 1 96 81 ASP A CA 1
ATOM 622 C C . ASP A 1 81 ? -7.094 13.109 24.016 1 96 81 ASP A C 1
ATOM 624 O O . ASP A 1 81 ? -8.102 13.688 23.609 1 96 81 ASP A O 1
ATOM 628 N N . TRP A 1 82 ? -6.211 12.5 23.234 1 96.38 82 TRP A N 1
ATOM 629 C CA . TRP A 1 82 ? -6.379 12.484 21.781 1 96.38 82 TRP A CA 1
ATOM 630 C C . TRP A 1 82 ? -6.289 11.062 21.25 1 96.38 82 TRP A C 1
ATOM 632 O O . TRP A 1 82 ? -5.695 10.188 21.875 1 96.38 82 TRP A O 1
ATOM 642 N N . VAL A 1 83 ? -6.957 10.867 20.141 1 97.25 83 VAL A N 1
ATOM 643 C CA . VAL A 1 83 ? -6.77 9.68 19.312 1 97.25 83 VAL A CA 1
ATOM 644 C C . VAL A 1 83 ? -6.305 10.102 17.906 1 97.25 83 VAL A C 1
ATOM 646 O O . VAL A 1 83 ? -6.93 10.945 17.266 1 97.25 83 VAL A O 1
ATOM 649 N N . GLY A 1 84 ? -5.18 9.57 17.547 1 97.69 84 GLY A N 1
ATOM 650 C CA . GLY A 1 84 ? -4.68 9.773 16.203 1 97.69 84 GLY A CA 1
ATOM 651 C C . GLY A 1 84 ? -4.859 8.562 15.305 1 97.69 84 GLY A C 1
ATOM 652 O O . GLY A 1 84 ? -4.527 7.441 15.695 1 97.69 84 GLY A O 1
ATOM 653 N N . CYS A 1 85 ? -5.469 8.852 14.086 1 97.94 85 CYS A N 1
ATOM 654 C CA . CYS A 1 85 ? -5.707 7.785 13.117 1 97.94 85 CYS A CA 1
ATOM 655 C C . CYS A 1 85 ? -5.082 8.125 11.766 1 97.94 85 CYS A C 1
ATOM 657 O O . CYS A 1 85 ? -5.148 9.266 11.32 1 97.94 85 CYS A O 1
ATOM 659 N N . MET A 1 86 ? -4.484 7.133 11.18 1 97.88 86 MET A N 1
ATOM 660 C CA . MET A 1 86 ? -3.98 7.242 9.812 1 97.88 86 MET A CA 1
ATOM 661 C C . MET A 1 86 ? -4.34 6.004 9 1 97.88 86 MET A C 1
ATOM 663 O O . MET A 1 86 ? -4.266 4.883 9.508 1 97.88 86 MET A O 1
ATOM 667 N N . GLY A 1 87 ? -4.703 6.223 7.766 1 97.81 87 GLY A N 1
ATOM 668 C CA . GLY A 1 87 ? -5.062 5.137 6.867 1 97.81 87 GLY A CA 1
ATOM 669 C C . GLY A 1 87 ? -5.52 5.617 5.504 1 97.81 87 GLY A C 1
ATOM 670 O O . GLY A 1 87 ? -5.02 6.625 4.996 1 97.81 87 GLY A O 1
ATOM 671 N N . ASN A 1 88 ? -6.367 4.758 4.879 1 97.62 88 ASN A N 1
ATOM 672 C CA . ASN A 1 88 ? -6.887 5.09 3.557 1 97.62 88 ASN A CA 1
ATOM 673 C C . ASN A 1 88 ? -8.398 4.941 3.496 1 97.62 88 ASN A C 1
ATOM 675 O O . ASN A 1 88 ? -8.961 4.008 4.074 1 97.62 88 ASN A O 1
ATOM 679 N N . TYR A 1 89 ? -8.984 5.891 2.869 1 97.69 89 TYR A N 1
ATOM 680 C CA . TYR A 1 89 ? -10.297 5.605 2.299 1 97.69 89 TYR A CA 1
ATOM 681 C C . TYR A 1 89 ? -10.164 4.898 0.955 1 97.69 89 TYR A C 1
ATOM 683 O O . TYR A 1 89 ? -9.297 5.242 0.151 1 97.69 89 TYR A O 1
ATOM 691 N N . MET A 1 90 ? -11.023 3.887 0.759 1 96.25 90 MET A N 1
ATOM 692 C CA . MET A 1 90 ? -10.961 3.119 -0.481 1 96.25 90 MET A CA 1
ATOM 693 C C . MET A 1 90 ? -12.359 2.85 -1.022 1 96.25 90 MET A C 1
ATOM 695 O O . MET A 1 90 ? -13.336 2.842 -0.265 1 96.25 90 MET A O 1
ATOM 699 N N . GLY A 1 91 ? -12.43 2.559 -2.311 1 93.94 91 GLY A N 1
ATOM 700 C CA . GLY A 1 91 ? -13.656 2.154 -2.984 1 93.94 91 GLY A CA 1
ATOM 701 C C . GLY A 1 91 ? -13.633 2.424 -4.477 1 93.94 91 GLY A C 1
ATOM 702 O O . GLY A 1 91 ? -12.633 2.91 -5.012 1 93.94 91 GLY A O 1
ATOM 703 N N . THR A 1 92 ? -14.688 2.037 -5.113 1 90.62 92 THR A N 1
ATOM 704 C CA . THR A 1 92 ? -14.828 2.283 -6.543 1 90.62 92 THR A CA 1
ATOM 705 C C . THR A 1 92 ? -15.453 3.65 -6.797 1 90.62 92 THR A C 1
ATOM 707 O O . THR A 1 92 ? -16.609 3.891 -6.426 1 90.62 92 THR A O 1
ATOM 710 N N . MET A 1 93 ? -14.727 4.523 -7.418 1 91 93 MET A N 1
ATOM 711 C CA . MET A 1 93 ? -15.234 5.867 -7.684 1 91 93 MET A CA 1
ATOM 712 C C . MET A 1 93 ? -16.031 5.902 -8.984 1 91 93 MET A C 1
ATOM 714 O O . MET A 1 93 ? -15.453 6.031 -10.062 1 91 93 MET A O 1
ATOM 718 N N . THR A 1 94 ? -17.297 5.969 -8.852 1 89.38 94 THR A N 1
ATOM 719 C CA . THR A 1 94 ? -18.156 5.812 -10.023 1 89.38 94 THR A CA 1
ATOM 720 C C . THR A 1 94 ? -18.766 7.148 -10.43 1 89.38 94 THR A C 1
ATOM 722 O O . THR A 1 94 ? -19.312 7.277 -11.531 1 89.38 94 THR A O 1
ATOM 725 N N . LYS A 1 95 ? -18.688 8.086 -9.555 1 89.5 95 LYS A N 1
ATOM 726 C CA . LYS A 1 95 ? -19.172 9.43 -9.844 1 89.5 95 LYS A CA 1
ATOM 727 C C . LYS A 1 95 ? -18.109 10.477 -9.477 1 89.5 95 LYS A C 1
ATOM 729 O O . LYS A 1 95 ? -17.172 10.195 -8.734 1 89.5 95 LYS A O 1
ATOM 734 N N . ALA A 1 96 ? -18.312 11.562 -10.094 1 91.25 96 ALA A N 1
ATOM 735 C CA . ALA A 1 96 ? -17.438 12.68 -9.734 1 91.25 96 ALA A CA 1
ATOM 736 C C . ALA A 1 96 ? -17.641 13.086 -8.281 1 91.25 96 ALA A C 1
ATOM 738 O O . ALA A 1 96 ? -18.766 13.102 -7.777 1 91.25 96 ALA A O 1
ATOM 739 N N . TRP A 1 97 ? -16.578 13.383 -7.613 1 94.19 97 TRP A N 1
ATOM 740 C CA . TRP A 1 97 ? -16.672 13.898 -6.254 1 94.19 97 TRP A CA 1
ATOM 741 C C . TRP A 1 97 ? -16.859 15.414 -6.254 1 94.19 97 TRP A C 1
ATOM 743 O O . TRP A 1 97 ? -15.961 16.156 -6.652 1 94.19 97 TRP A O 1
ATOM 753 N N . ALA A 1 98 ? -18.031 15.844 -5.879 1 92 98 ALA A N 1
ATOM 754 C CA . ALA A 1 98 ? -18.312 17.266 -5.734 1 92 98 ALA A CA 1
ATOM 755 C C . ALA A 1 98 ? -17.594 17.844 -4.52 1 92 98 ALA A C 1
ATOM 757 O O . ALA A 1 98 ? -17.797 17.391 -3.393 1 92 98 ALA A O 1
ATOM 758 N N . ILE A 1 99 ? -16.719 18.844 -4.762 1 92.69 99 ILE A N 1
ATOM 759 C CA . ILE A 1 99 ? -15.898 19.406 -3.695 1 92.69 99 ILE A CA 1
ATOM 760 C C . ILE A 1 99 ? -15.734 20.906 -3.912 1 92.69 99 ILE A C 1
ATOM 762 O O . ILE A 1 99 ? -15.07 21.344 -4.859 1 92.69 99 ILE A O 1
ATOM 766 N N . ASN A 1 100 ? -16.344 21.703 -3.062 1 91.5 100 ASN A N 1
ATOM 767 C CA . ASN A 1 100 ? -16.25 23.172 -3.049 1 91.5 100 ASN A CA 1
ATOM 768 C C . ASN A 1 100 ? -16.594 23.766 -4.414 1 91.5 100 ASN A C 1
ATOM 770 O O . ASN A 1 100 ? -15.82 24.562 -4.949 1 91.5 100 ASN A O 1
ATOM 774 N N . GLY A 1 101 ? -17.656 23.297 -4.988 1 87.75 101 GLY A N 1
ATOM 775 C CA . GLY A 1 101 ? -18.125 23.844 -6.25 1 87.75 101 GLY A CA 1
ATOM 776 C C . GLY A 1 101 ? -17.406 23.266 -7.453 1 87.75 101 GLY A C 1
ATOM 777 O O . GLY A 1 101 ? -17.688 23.641 -8.594 1 87.75 101 GLY A O 1
ATOM 778 N N . HIS A 1 102 ? -16.469 22.391 -7.195 1 89.12 102 HIS A N 1
ATOM 779 C CA . HIS A 1 102 ? -15.734 21.703 -8.258 1 89.12 102 HIS A CA 1
ATOM 780 C C . HIS A 1 102 ? -15.992 20.203 -8.227 1 89.12 102 HIS A C 1
ATOM 782 O O . HIS A 1 102 ? -16.766 19.719 -7.402 1 89.12 102 HIS A O 1
ATOM 788 N N . HIS A 1 103 ? -15.375 19.484 -9.312 1 90.25 103 HIS A N 1
ATOM 789 C CA . HIS A 1 103 ? -15.586 18.047 -9.391 1 90.25 103 HIS A CA 1
ATOM 790 C C . HIS A 1 103 ? -14.289 17.312 -9.727 1 90.25 103 HIS A C 1
ATOM 792 O O . HIS A 1 103 ? -13.602 17.672 -10.68 1 90.25 103 HIS A O 1
ATOM 798 N N . ILE A 1 104 ? -13.992 16.406 -8.922 1 91.25 104 ILE A N 1
ATOM 799 C CA . ILE A 1 104 ? -12.938 15.469 -9.297 1 91.25 104 ILE A CA 1
ATOM 800 C C . ILE A 1 104 ? -13.539 14.312 -10.094 1 91.25 104 ILE A C 1
ATOM 802 O O . ILE A 1 104 ? -14.469 13.648 -9.625 1 91.25 104 ILE A O 1
ATOM 806 N N . PRO A 1 105 ? -13.086 14.031 -11.25 1 88.19 105 PRO A N 1
ATOM 807 C CA . PRO A 1 105 ? -13.695 13.008 -12.109 1 88.19 105 PRO A CA 1
ATOM 808 C C . PRO A 1 105 ? -13.555 11.602 -11.539 1 88.19 105 PRO A C 1
ATOM 810 O O . PRO A 1 105 ? -12.625 11.328 -10.766 1 88.19 105 PRO A O 1
ATOM 813 N N . PRO A 1 106 ? -14.477 10.758 -11.953 1 87.12 106 PRO A N 1
ATOM 814 C CA . PRO A 1 106 ? -14.391 9.367 -11.508 1 87.12 106 PRO A CA 1
ATOM 815 C C . PRO A 1 106 ? -13.32 8.57 -12.25 1 87.12 106 PRO A C 1
ATOM 817 O O . PRO A 1 106 ? -12.898 8.969 -13.344 1 87.12 106 PRO A O 1
ATOM 820 N N . THR A 1 107 ? -12.898 7.535 -11.648 1 81.5 107 THR A N 1
ATOM 821 C CA . THR A 1 107 ? -11.922 6.648 -12.273 1 81.5 107 THR A CA 1
ATOM 822 C C . THR A 1 107 ? -12.609 5.41 -12.844 1 81.5 107 THR A C 1
ATOM 824 O O . THR A 1 107 ? -12.086 4.773 -13.758 1 81.5 107 THR A O 1
ATOM 827 N N . GLY A 1 108 ? -13.758 5.078 -12.172 1 79.69 108 GLY A N 1
ATOM 828 C CA . GLY A 1 108 ? -14.375 3.805 -12.5 1 79.69 108 GLY A CA 1
ATOM 829 C C . GLY A 1 108 ? -13.641 2.615 -11.914 1 79.69 108 GLY A C 1
ATOM 830 O O . GLY A 1 108 ? -14.039 1.468 -12.125 1 79.69 108 GLY A O 1
ATOM 831 N N . HIS A 1 109 ? -12.562 2.826 -11.203 1 85.94 109 HIS A N 1
ATOM 832 C CA . HIS A 1 109 ? -11.703 1.809 -10.609 1 85.94 109 HIS A CA 1
ATOM 833 C C . HIS A 1 109 ? -11.617 1.979 -9.094 1 85.94 109 HIS A C 1
ATOM 835 O O . HIS A 1 109 ? -12.062 2.99 -8.555 1 85.94 109 HIS A O 1
ATOM 841 N N . LEU A 1 110 ? -11.102 0.966 -8.516 1 90.56 110 LEU A N 1
ATOM 842 C CA . LEU A 1 110 ? -10.703 1.108 -7.117 1 90.56 110 LEU A CA 1
ATOM 843 C C . LEU A 1 110 ? -9.797 2.322 -6.934 1 90.56 110 LEU A C 1
ATOM 845 O O . LEU A 1 110 ? -8.891 2.551 -7.734 1 90.56 110 LEU A O 1
ATOM 849 N N . THR A 1 111 ? -10.133 3.111 -5.957 1 93.25 111 THR A N 1
ATOM 850 C CA . THR A 1 111 ? -9.336 4.285 -5.613 1 93.25 111 THR A CA 1
ATOM 851 C C . THR A 1 111 ? -8.961 4.273 -4.137 1 93.25 111 THR A C 1
ATOM 853 O O . THR A 1 111 ? -9.586 3.57 -3.338 1 93.25 111 THR A O 1
ATOM 856 N N . HIS A 1 112 ? -7.887 4.973 -3.863 1 96.19 112 HIS A N 1
ATOM 857 C CA . HIS A 1 112 ? -7.449 5.145 -2.482 1 96.19 112 HIS A CA 1
ATOM 858 C C . HIS A 1 112 ? -7.133 6.605 -2.182 1 96.19 112 HIS A C 1
ATOM 860 O O . HIS A 1 112 ? -6.617 7.32 -3.041 1 96.19 112 HIS A O 1
ATOM 866 N N . MET A 1 113 ? -7.402 7.008 -0.972 1 97.81 113 MET A N 1
ATOM 867 C CA . MET A 1 113 ? -7.098 8.352 -0.483 1 97.81 113 MET A CA 1
ATOM 868 C C . MET A 1 113 ? -6.625 8.305 0.966 1 97.81 113 MET A C 1
ATOM 870 O O . MET A 1 113 ? -7.391 7.949 1.863 1 97.81 113 MET A O 1
ATOM 874 N N . ARG A 1 114 ? -5.434 8.688 1.144 1 98.12 114 ARG A N 1
ATOM 875 C CA . ARG A 1 114 ? -4.848 8.711 2.48 1 98.12 114 ARG A CA 1
ATOM 876 C C . ARG A 1 114 ? -5.52 9.758 3.357 1 98.12 114 ARG A C 1
ATOM 878 O O . ARG A 1 114 ? -5.855 10.852 2.885 1 98.12 114 ARG A O 1
ATOM 885 N N . TYR A 1 115 ? -5.648 9.383 4.648 1 98.56 115 TYR A N 1
ATOM 886 C CA . TYR A 1 115 ? -6.145 10.352 5.625 1 98.56 115 TYR A CA 1
ATOM 887 C C . TYR A 1 115 ? -5.305 10.328 6.895 1 98.56 115 TYR A C 1
ATOM 889 O O . TYR A 1 115 ? -4.762 9.281 7.266 1 98.56 115 TYR A O 1
ATOM 897 N N . HIS A 1 116 ? -5.102 11.461 7.508 1 98.69 116 HIS A N 1
ATOM 898 C CA . HIS A 1 116 ? -4.664 11.633 8.891 1 98.69 116 HIS A CA 1
ATOM 899 C C . HIS A 1 116 ? -5.691 12.414 9.695 1 98.69 116 HIS A C 1
ATOM 901 O O . HIS A 1 116 ? -6.035 13.547 9.344 1 98.69 116 HIS A O 1
ATOM 907 N N . GLU A 1 117 ? -6.199 11.789 10.742 1 98.44 117 GLU A N 1
ATOM 908 C CA . GLU A 1 117 ? -7.277 12.367 11.539 1 98.44 117 GLU A CA 1
ATOM 909 C C . GLU A 1 117 ? -6.98 12.258 13.031 1 98.44 117 GLU A C 1
ATOM 911 O O . GLU A 1 117 ? -6.551 11.211 13.508 1 98.44 117 GLU A O 1
ATOM 916 N N . PHE A 1 118 ? -7.16 13.344 13.719 1 97.88 118 PHE A N 1
ATOM 917 C CA . PHE A 1 118 ? -6.984 13.406 15.164 1 97.88 118 PHE A CA 1
ATOM 918 C C . PHE A 1 118 ? -8.273 13.852 15.852 1 97.88 118 PHE A C 1
ATOM 920 O O . PHE A 1 118 ? -8.93 14.789 15.391 1 97.88 118 PHE A O 1
ATOM 927 N N . TYR A 1 119 ? -8.602 13.156 16.906 1 98 119 TYR A N 1
ATOM 928 C CA . TYR A 1 119 ? -9.82 13.422 17.656 1 98 119 TYR A CA 1
ATOM 929 C C . TYR A 1 119 ? -9.523 13.664 19.125 1 98 119 TYR A C 1
ATOM 931 O O . TYR A 1 119 ? -8.898 12.828 19.781 1 98 119 TYR A O 1
ATOM 939 N N . ARG A 1 120 ? -9.953 14.766 19.594 1 97.56 120 ARG A N 1
ATOM 940 C CA . ARG A 1 120 ? -9.883 15.016 21.031 1 97.56 120 ARG A CA 1
ATOM 941 C C . ARG A 1 120 ? -11.102 14.438 21.75 1 97.56 120 ARG A C 1
ATOM 943 O O . ARG A 1 120 ? -12.234 14.625 21.297 1 97.56 120 ARG A O 1
ATOM 950 N N . ILE A 1 121 ? -10.883 13.734 22.812 1 97.44 121 ILE A N 1
ATOM 951 C CA . ILE A 1 121 ? -11.945 13.078 23.562 1 97.44 121 ILE A CA 1
ATOM 952 C C . ILE A 1 121 ? -12.133 13.758 24.906 1 97.44 121 ILE A C 1
ATOM 954 O O . ILE A 1 121 ? -11.18 13.867 25.688 1 97.44 121 ILE A O 1
ATOM 958 N N . GLU A 1 122 ? -13.273 14.266 25.156 1 96.31 122 GLU A N 1
ATOM 959 C CA . GLU A 1 122 ? -13.68 14.836 26.438 1 96.31 122 GLU A CA 1
ATOM 960 C C . GLU A 1 122 ? -15.094 14.414 26.797 1 96.31 122 GLU A C 1
ATOM 962 O O . GLU A 1 122 ? -16 14.477 25.969 1 96.31 122 GLU A O 1
ATOM 967 N N . ASP A 1 123 ? -15.289 13.961 28.062 1 94.19 123 ASP A N 1
ATOM 968 C CA . ASP A 1 123 ? -16.594 13.656 28.641 1 94.19 123 ASP A CA 1
ATOM 969 C C . ASP A 1 123 ? -17.359 12.656 27.766 1 94.19 123 ASP A C 1
ATOM 971 O O . ASP A 1 123 ? -18.547 12.836 27.516 1 94.19 123 ASP A O 1
ATOM 975 N N . GLY A 1 124 ? -16.656 11.766 27.156 1 94.88 124 GLY A N 1
ATOM 976 C CA . GLY A 1 124 ? -17.281 10.656 26.453 1 94.88 124 GLY A CA 1
ATOM 977 C C . GLY A 1 124 ? -17.625 10.977 25.016 1 94.88 124 GLY A C 1
ATOM 978 O O . GLY A 1 124 ? -18.297 10.195 24.344 1 94.88 124 GLY A O 1
ATOM 979 N N . TYR A 1 125 ? -17.172 12.195 24.531 1 97.12 125 TYR A N 1
ATOM 980 C CA . TYR A 1 125 ? -17.438 12.602 23.172 1 97.12 125 TYR A CA 1
ATOM 981 C C . TYR A 1 125 ? -16.172 13.117 22.484 1 97.12 125 TYR A C 1
ATOM 983 O O . TYR A 1 125 ? -15.211 13.477 23.156 1 97.12 125 TYR A O 1
ATOM 991 N N . VAL A 1 126 ? -16.25 13.094 21.188 1 98.12 126 VAL A N 1
ATOM 992 C CA . VAL A 1 126 ? -15.305 13.891 20.406 1 98.12 126 VAL A CA 1
ATOM 993 C C . VAL A 1 126 ? -15.688 15.367 20.484 1 98.12 126 VAL A C 1
ATOM 995 O O . VAL A 1 126 ? -16.797 15.75 20.125 1 98.12 126 VAL A O 1
ATOM 998 N N . THR A 1 127 ? -14.742 16.188 20.922 1 98.25 127 THR A N 1
ATOM 999 C CA . THR A 1 127 ? -15.047 17.594 21.094 1 98.25 127 THR A CA 1
ATOM 1000 C C . THR A 1 127 ? -14.25 18.453 20.109 1 98.25 127 THR A C 1
ATOM 1002 O O . THR A 1 127 ? -14.562 19.625 19.906 1 98.25 127 THR A O 1
ATOM 1005 N N . GLU A 1 128 ? -13.258 17.906 19.562 1 97.88 128 GLU A N 1
ATOM 1006 C CA . GLU A 1 128 ? -12.43 18.562 18.547 1 97.88 128 GLU A CA 1
ATOM 1007 C C . GLU A 1 128 ? -11.836 17.531 17.594 1 97.88 128 GLU A C 1
ATOM 1009 O O . GLU A 1 128 ? -11.625 16.375 17.953 1 97.88 128 GLU A O 1
ATOM 1014 N N . ALA A 1 129 ? -11.688 17.922 16.344 1 98.19 129 ALA A N 1
ATOM 1015 C CA . ALA A 1 129 ? -10.984 17.078 15.383 1 98.19 129 ALA A CA 1
ATOM 1016 C C . ALA A 1 129 ? -10.141 17.922 14.422 1 98.19 129 ALA A C 1
ATOM 1018 O O . ALA A 1 129 ? -10.484 19.078 14.148 1 98.19 129 ALA A O 1
ATOM 1019 N N . GLN A 1 130 ? -9.07 17.406 14.086 1 97.75 130 GLN A N 1
ATOM 1020 C CA . GLN A 1 130 ? -8.203 17.922 13.023 1 97.75 130 GLN A CA 1
ATOM 1021 C C . GLN A 1 130 ? -7.992 16.875 11.938 1 97.75 130 GLN A C 1
ATOM 1023 O O . GLN A 1 130 ? -7.457 15.797 12.195 1 97.75 130 GLN A O 1
ATOM 1028 N N . ILE A 1 131 ? -8.43 17.188 10.703 1 98.5 131 ILE A N 1
ATOM 1029 C CA . ILE A 1 131 ? -8.523 16.172 9.664 1 98.5 131 ILE A CA 1
ATOM 1030 C C . ILE A 1 131 ? -7.883 16.672 8.375 1 98.5 131 ILE A C 1
ATOM 1032 O O . ILE A 1 131 ? -8.234 17.75 7.887 1 98.5 131 ILE A O 1
ATOM 1036 N N . ILE A 1 132 ? -6.941 15.945 7.875 1 98.5 132 ILE A N 1
ATOM 1037 C CA . ILE A 1 132 ? -6.398 16.188 6.539 1 98.5 132 ILE A CA 1
ATOM 1038 C C . ILE A 1 132 ? -6.59 14.938 5.672 1 98.5 132 ILE A C 1
ATOM 1040 O O . ILE A 1 132 ? -6.207 13.836 6.066 1 98.5 132 ILE A O 1
ATOM 1044 N N . TRP A 1 133 ? -7.262 15.133 4.52 1 98.56 133 TRP A N 1
ATOM 1045 C CA . TRP A 1 133 ? -7.355 14.117 3.473 1 98.56 133 TRP A CA 1
ATOM 1046 C C . TRP A 1 133 ? -6.434 14.453 2.305 1 98.56 133 TRP A C 1
ATOM 1048 O O . TRP A 1 133 ? -6.266 15.625 1.953 1 98.56 133 TRP A O 1
ATOM 1058 N N . ASP A 1 134 ? -5.793 13.453 1.763 1 98.25 134 ASP A N 1
ATOM 1059 C CA . ASP A 1 134 ? -4.879 13.633 0.64 1 98.25 134 ASP A CA 1
ATOM 1060 C C . ASP A 1 134 ? -5.641 13.766 -0.676 1 98.25 134 ASP A C 1
ATOM 1062 O O . ASP A 1 134 ? -5.512 12.922 -1.562 1 98.25 134 ASP A O 1
ATOM 1066 N N . ILE A 1 135 ? -6.34 14.836 -0.866 1 97.12 135 ILE A N 1
ATOM 1067 C CA . ILE A 1 135 ? -7.195 15.094 -2.018 1 97.12 135 ILE A CA 1
ATOM 1068 C C . ILE A 1 135 ? -6.363 15.07 -3.297 1 97.12 135 ILE A C 1
ATOM 1070 O O . ILE A 1 135 ? -6.777 14.492 -4.305 1 97.12 135 ILE A O 1
ATOM 1074 N N . PRO A 1 136 ? -5.105 15.625 -3.279 1 95.62 136 PRO A N 1
ATOM 1075 C CA . PRO A 1 136 ? -4.258 15.523 -4.469 1 95.62 136 PRO A CA 1
ATOM 1076 C C . PRO A 1 136 ? -4.059 14.086 -4.93 1 95.62 136 PRO A C 1
ATOM 1078 O O . PRO A 1 136 ? -3.924 13.828 -6.129 1 95.62 136 PRO A O 1
ATOM 1081 N N . GLU A 1 137 ? -4.027 13.172 -3.986 1 96.81 137 GLU A N 1
ATOM 1082 C CA . GLU A 1 137 ? -3.852 11.766 -4.348 1 96.81 137 GLU A CA 1
ATOM 1083 C C . GLU A 1 137 ? -4.984 11.289 -5.254 1 96.81 137 GLU A C 1
ATOM 1085 O O . GLU A 1 137 ? -4.742 10.57 -6.23 1 96.81 137 GLU A O 1
ATOM 1090 N N . LEU A 1 138 ? -6.172 11.648 -4.891 1 94.19 138 LEU A N 1
ATOM 1091 C CA . LEU A 1 138 ? -7.316 11.289 -5.719 1 94.19 138 LEU A CA 1
ATOM 1092 C C . LEU A 1 138 ? -7.246 11.977 -7.078 1 94.19 138 LEU A C 1
ATOM 1094 O O . LEU A 1 138 ? -7.52 11.359 -8.109 1 94.19 138 LEU A O 1
ATOM 1098 N N . MET A 1 139 ? -6.871 13.242 -7.109 1 92.56 139 MET A N 1
ATOM 1099 C CA . MET A 1 139 ? -6.727 13.977 -8.367 1 92.56 139 MET A CA 1
ATOM 1100 C C . MET A 1 139 ? -5.742 13.273 -9.289 1 92.56 139 MET A C 1
ATOM 1102 O O . MET A 1 139 ? -5.977 13.172 -10.5 1 92.56 139 MET A O 1
ATOM 1106 N N . MET A 1 140 ? -4.699 12.789 -8.75 1 91.62 140 MET A N 1
ATOM 1107 C CA . MET A 1 140 ? -3.674 12.133 -9.555 1 91.62 140 MET A CA 1
ATOM 1108 C C . MET A 1 140 ? -4.188 10.812 -10.125 1 91.62 140 MET A C 1
ATOM 1110 O O . MET A 1 140 ? -3.922 10.484 -11.281 1 91.62 140 MET A O 1
ATOM 1114 N N . GLN A 1 141 ? -4.91 10.133 -9.32 1 92.12 141 GLN A N 1
ATOM 1115 C CA . GLN A 1 141 ? -5.445 8.852 -9.758 1 92.12 141 GLN A CA 1
ATOM 1116 C C . GLN A 1 141 ? -6.453 9.031 -10.891 1 92.12 141 GLN A C 1
ATOM 1118 O O . GLN A 1 141 ? -6.719 8.094 -11.648 1 92.12 141 GLN A O 1
ATOM 1123 N N . THR A 1 142 ? -7.016 10.203 -11.031 1 85.88 142 THR A N 1
ATOM 1124 C CA . THR A 1 142 ? -8 10.484 -12.062 1 85.88 142 THR A CA 1
ATOM 1125 C C . THR A 1 142 ? -7.379 11.289 -13.195 1 85.88 142 THR A C 1
ATOM 1127 O O . THR A 1 142 ? -8.086 11.797 -14.07 1 85.88 142 THR A O 1
ATOM 1130 N N . ASN A 1 143 ? -6.055 11.461 -13.133 1 82.69 143 ASN A N 1
ATOM 1131 C CA . ASN A 1 143 ? -5.301 12.25 -14.102 1 82.69 143 ASN A CA 1
ATOM 1132 C C . ASN A 1 143 ? -5.832 13.68 -14.188 1 82.69 143 ASN A C 1
ATOM 1134 O O . ASN A 1 143 ? -5.984 14.227 -15.281 1 82.69 143 ASN A O 1
ATOM 1138 N N . ALA A 1 144 ? -6.141 14.211 -13.008 1 83.81 144 ALA A N 1
ATOM 1139 C CA . ALA A 1 144 ? -6.742 15.547 -12.977 1 83.81 144 ALA A CA 1
ATOM 1140 C C . ALA A 1 144 ? -5.918 16.5 -12.109 1 83.81 144 ALA A C 1
ATOM 1142 O O . ALA A 1 144 ? -6.367 17.594 -11.789 1 83.81 144 ALA A O 1
ATOM 1143 N N . TRP A 1 145 ? -4.738 16.078 -11.617 1 86.88 145 TRP A N 1
ATOM 1144 C CA . TRP A 1 145 ? -3.859 16.969 -10.875 1 86.88 145 TRP A CA 1
ATOM 1145 C C . TRP A 1 145 ? -3.295 18.062 -11.789 1 86.88 145 TRP A C 1
ATOM 1147 O O . TRP A 1 145 ? -2.545 17.766 -12.719 1 86.88 145 TRP A O 1
ATOM 1157 N N . PRO A 1 146 ? -3.545 19.312 -11.445 1 76.31 146 PRO A N 1
ATOM 1158 C CA . PRO A 1 146 ? -3.207 20.359 -12.398 1 76.31 146 PRO A CA 1
ATOM 1159 C C . PRO A 1 146 ? -1.878 21.047 -12.078 1 76.31 146 PRO A C 1
ATOM 1161 O O . PRO A 1 146 ? -1.502 22.016 -12.742 1 76.31 146 PRO A O 1
ATOM 1164 N N . MET A 1 147 ? -1.212 20.578 -11.062 1 81.38 147 MET A N 1
ATOM 1165 C CA . MET A 1 147 ? 0.007 21.25 -10.625 1 81.38 147 MET A CA 1
ATOM 1166 C C . MET A 1 147 ? 1.244 20.453 -11.047 1 81.38 147 MET A C 1
ATOM 1168 O O . MET A 1 147 ? 1.135 19.438 -11.734 1 81.38 147 MET A O 1
ATOM 1172 N N . ALA A 1 148 ? 2.404 20.969 -10.633 1 73.12 148 ALA A N 1
ATOM 1173 C CA . ALA A 1 148 ? 3.662 20.359 -11.047 1 73.12 148 ALA A CA 1
ATOM 1174 C C . ALA A 1 148 ? 3.725 18.891 -10.609 1 73.12 148 ALA A C 1
ATOM 1176 O O . ALA A 1 148 ? 3.172 18.531 -9.57 1 73.12 148 ALA A O 1
ATOM 1177 N N . PRO A 1 149 ? 4.359 18.094 -11.43 1 74.56 149 PRO A N 1
ATOM 1178 C CA . PRO A 1 149 ? 4.574 16.719 -10.992 1 74.56 149 PRO A CA 1
ATOM 1179 C C . PRO A 1 149 ? 5.375 16.625 -9.695 1 74.56 149 PRO A C 1
ATOM 1181 O O . PRO A 1 149 ? 6.266 17.453 -9.461 1 74.56 149 PRO A O 1
ATOM 1184 N N . GLN A 1 150 ? 5.02 15.695 -8.977 1 80.56 150 GLN A N 1
ATOM 1185 C CA . GLN A 1 150 ? 5.762 15.477 -7.738 1 80.56 150 GLN A CA 1
ATOM 1186 C C . GLN A 1 150 ? 7.137 14.875 -8.016 1 80.56 150 GLN A C 1
ATOM 1188 O O . GLN A 1 150 ? 7.32 14.172 -9.016 1 80.56 150 GLN A O 1
ATOM 1193 N N . LEU A 1 151 ? 8.039 15.047 -7.066 1 72.31 151 LEU A N 1
ATOM 1194 C CA . LEU A 1 151 ? 9.406 14.547 -7.207 1 72.31 151 LEU A CA 1
ATOM 1195 C C . LEU A 1 151 ? 9.539 13.148 -6.617 1 72.31 151 LEU A C 1
ATOM 1197 O O . LEU A 1 151 ? 10.234 12.297 -7.176 1 72.31 151 LEU A O 1
ATOM 1201 N N . GLY A 1 152 ? 8.875 12.984 -5.578 1 83.19 152 GLY A N 1
ATOM 1202 C CA . GLY A 1 152 ? 8.938 11.672 -4.945 1 83.19 152 GLY A CA 1
ATOM 1203 C C . GLY A 1 152 ? 8.023 10.648 -5.59 1 83.19 152 GLY A C 1
ATOM 1204 O O . GLY A 1 152 ? 7.285 10.977 -6.52 1 83.19 152 GLY A O 1
ATOM 1205 N N . LYS A 1 153 ? 8.086 9.469 -5.066 1 90.25 153 LYS A N 1
ATOM 1206 C CA . LYS A 1 153 ? 7.332 8.359 -5.629 1 90.25 153 LYS A CA 1
ATOM 1207 C C . LYS A 1 153 ? 5.859 8.438 -5.242 1 90.25 153 LYS A C 1
ATOM 1209 O O . LYS A 1 153 ? 5.531 8.75 -4.094 1 90.25 153 LYS A O 1
ATOM 1214 N N . PHE A 1 154 ? 5.012 8.234 -6.246 1 90.81 154 PHE A N 1
ATOM 1215 C CA . PHE A 1 154 ? 3.588 8.055 -5.984 1 90.81 154 PHE A CA 1
ATOM 1216 C C . PHE A 1 154 ? 3.289 6.605 -5.598 1 90.81 154 PHE A C 1
ATOM 1218 O O . PHE A 1 154 ? 3.678 5.676 -6.309 1 90.81 154 PHE A O 1
ATOM 1225 N N . LEU A 1 155 ? 2.711 6.359 -4.48 1 89.75 155 LEU A N 1
ATOM 1226 C CA . LEU A 1 155 ? 2.316 5 -4.121 1 89.75 155 LEU A CA 1
ATOM 1227 C C . LEU A 1 155 ? 1.168 5.016 -3.119 1 89.75 155 LEU A C 1
ATOM 1229 O O . LEU A 1 155 ? 0.996 5.984 -2.379 1 89.75 155 LEU A O 1
ATOM 1233 N N . CYS A 1 156 ? 0.389 3.916 -3.17 1 91.62 156 CYS A N 1
ATOM 1234 C CA . CYS A 1 156 ? -0.558 3.664 -2.09 1 91.62 156 CYS A CA 1
ATOM 1235 C C . CYS A 1 156 ? 0.17 3.398 -0.777 1 91.62 156 CYS A C 1
ATOM 1237 O O . CYS A 1 156 ? 0.81 2.357 -0.618 1 91.62 156 CYS A O 1
ATOM 1239 N N . THR A 1 157 ? 0.044 4.371 0.077 1 93.81 157 THR A N 1
ATOM 1240 C CA . THR A 1 157 ? 0.832 4.336 1.305 1 93.81 157 THR A CA 1
ATOM 1241 C C . THR A 1 157 ? 0.529 3.072 2.105 1 93.81 157 THR A C 1
ATOM 1243 O O . THR A 1 157 ? -0.635 2.738 2.332 1 93.81 157 THR A O 1
ATOM 1246 N N . PRO A 1 158 ? 1.539 2.373 2.514 1 95.12 158 PRO A N 1
ATOM 1247 C CA . PRO A 1 158 ? 1.338 1.128 3.258 1 95.12 158 PRO A CA 1
ATOM 1248 C C . PRO A 1 158 ? 1.116 1.363 4.75 1 95.12 158 PRO A C 1
ATOM 1250 O O . PRO A 1 158 ? 1.491 2.414 5.277 1 95.12 158 PRO A O 1
ATOM 1253 N N . ALA A 1 159 ? 0.5 0.285 5.352 1 96.62 159 ALA A N 1
ATOM 1254 C CA . ALA A 1 159 ? 0.513 0.181 6.809 1 96.62 159 ALA A CA 1
ATOM 1255 C C . ALA A 1 159 ? 1.916 -0.125 7.324 1 96.62 159 ALA A C 1
ATOM 1257 O O . ALA A 1 159 ? 2.814 -0.448 6.543 1 96.62 159 ALA A O 1
ATOM 1258 N N . PRO A 1 160 ? 2.113 0.047 8.656 1 97.06 160 PRO A N 1
ATOM 1259 C CA . PRO A 1 160 ? 3.424 -0.314 9.203 1 97.06 160 PRO A CA 1
ATOM 1260 C C . PRO A 1 160 ? 3.861 -1.722 8.805 1 97.06 160 PRO A C 1
ATOM 1262 O O . PRO A 1 160 ? 3.047 -2.648 8.812 1 97.06 160 PRO A O 1
ATOM 1265 N N . MET A 1 161 ? 5.137 -1.839 8.477 1 94.62 161 MET A N 1
ATOM 1266 C CA . MET A 1 161 ? 5.664 -3.111 7.996 1 94.62 161 MET A CA 1
ATOM 1267 C C . MET A 1 161 ? 5.551 -4.191 9.07 1 94.62 161 MET A C 1
ATOM 1269 O O . MET A 1 161 ? 5.555 -5.383 8.7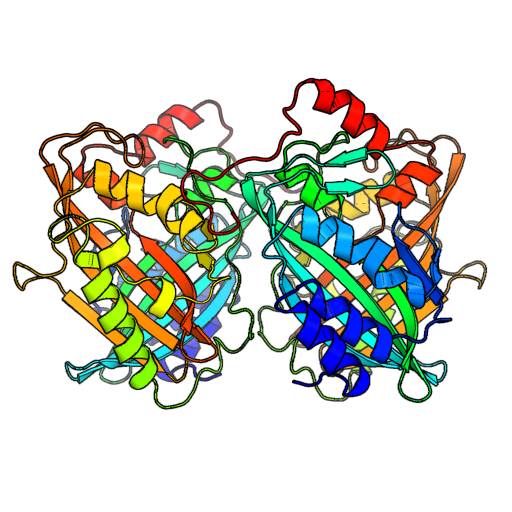58 1 94.62 161 MET A O 1
ATOM 1273 N N . THR A 1 162 ? 5.438 -3.814 10.312 1 94.5 162 THR A N 1
ATOM 1274 C CA . THR A 1 162 ? 5.34 -4.754 11.422 1 94.5 162 THR A CA 1
ATOM 1275 C C . THR A 1 162 ? 3.893 -5.191 11.633 1 94.5 162 THR A C 1
ATOM 1277 O O . THR A 1 162 ? 3.623 -6.102 12.414 1 94.5 162 THR A O 1
ATOM 1280 N N . GLN A 1 163 ? 2.938 -4.508 11.023 1 95 163 GLN A N 1
ATOM 1281 C CA . GLN A 1 163 ? 1.511 -4.801 11.102 1 95 163 GLN A CA 1
ATOM 1282 C C . GLN A 1 163 ? 1.02 -4.742 12.547 1 95 163 GLN A C 1
ATOM 1284 O O . GLN A 1 163 ? 0.306 -5.637 13 1 95 163 GLN A O 1
ATOM 1289 N N . ASP A 1 164 ? 1.416 -3.746 13.281 1 95.25 164 ASP A N 1
ATOM 1290 C CA . ASP A 1 164 ? 0.982 -3.574 14.664 1 95.25 164 ASP A CA 1
ATOM 1291 C C . ASP A 1 164 ? 0.482 -2.152 14.914 1 95.25 164 ASP A C 1
ATOM 1293 O O . ASP A 1 164 ? 0.429 -1.696 16.062 1 95.25 164 ASP A O 1
ATOM 1297 N N . GLY A 1 165 ? 0.169 -1.485 13.867 1 96 165 GLY A N 1
ATOM 1298 C CA . GLY A 1 165 ? -0.326 -0.123 13.984 1 96 165 GLY A CA 1
ATOM 1299 C C . GLY A 1 165 ? -1.669 -0.035 14.68 1 96 165 GLY A C 1
ATOM 1300 O O . GLY A 1 165 ? -2.023 1.013 15.227 1 96 165 GLY A O 1
ATOM 1301 N N . LEU A 1 166 ? -2.434 -1.137 14.68 1 95.38 166 LEU A N 1
ATOM 1302 C CA . LEU A 1 166 ? -3.768 -1.148 15.273 1 95.38 166 LEU A CA 1
ATOM 1303 C C . LEU A 1 166 ? -3.729 -1.719 16.688 1 95.38 166 LEU A C 1
ATOM 1305 O O . LEU A 1 166 ? -4.746 -1.741 17.391 1 95.38 166 LEU A O 1
ATOM 1309 N N . THR A 1 167 ? -2.488 -2.197 17.078 1 93.56 167 THR A N 1
ATOM 1310 C CA . THR A 1 167 ? -2.365 -2.82 18.391 1 93.56 167 THR A CA 1
ATOM 1311 C C . THR A 1 167 ? -1.177 -2.242 19.156 1 93.56 167 THR A C 1
ATOM 1313 O O . THR A 1 167 ? -0.568 -2.93 19.969 1 93.56 167 THR A O 1
ATOM 1316 N N . ALA A 1 168 ? -0.82 -1.039 18.797 1 93.12 168 ALA A N 1
ATOM 1317 C CA . ALA A 1 168 ? 0.296 -0.399 19.484 1 93.12 168 ALA A CA 1
ATOM 1318 C C . ALA A 1 168 ? 0.006 -0.255 20.969 1 93.12 168 ALA A C 1
ATOM 1320 O O . ALA A 1 168 ? -1.1 0.128 21.359 1 93.12 168 ALA A O 1
ATOM 1321 N N . THR A 1 169 ? 0.979 -0.649 21.781 1 91.5 169 THR A N 1
ATOM 1322 C CA . THR A 1 169 ? 0.833 -0.559 23.219 1 91.5 169 THR A CA 1
ATOM 1323 C C . THR A 1 169 ? 2.172 -0.241 23.891 1 91.5 169 THR A C 1
ATOM 1325 O O . THR A 1 169 ? 3.219 -0.294 23.234 1 91.5 169 THR A O 1
ATOM 1328 N N . GLY A 1 170 ? 2.092 0.189 25.156 1 93.19 170 GLY A N 1
ATOM 1329 C CA . GLY A 1 170 ? 3.307 0.459 25.906 1 93.19 170 GLY A CA 1
ATOM 1330 C C . GLY A 1 170 ? 3.617 1.938 26.031 1 93.19 170 GLY A C 1
ATOM 1331 O O . GLY A 1 170 ? 2.908 2.775 25.469 1 93.19 170 GLY A O 1
ATOM 1332 N N . ASP A 1 171 ? 4.668 2.207 26.797 1 94.62 171 ASP A N 1
ATOM 1333 C CA . ASP A 1 171 ? 5.121 3.576 27.031 1 94.62 171 ASP A CA 1
ATOM 1334 C C . ASP A 1 171 ? 5.895 4.102 25.812 1 94.62 171 ASP A C 1
ATOM 1336 O O . ASP A 1 171 ? 6.879 3.498 25.391 1 94.62 171 ASP A O 1
ATOM 1340 N N . GLY A 1 172 ? 5.465 5.16 25.234 1 96.31 172 GLY A N 1
ATOM 1341 C CA . GLY A 1 172 ? 6.07 5.707 24.031 1 96.31 172 GLY A CA 1
ATOM 1342 C C . GLY A 1 172 ? 6.957 6.906 24.297 1 96.31 172 GLY A C 1
ATOM 1343 O O . GLY A 1 172 ? 7.359 7.609 23.375 1 96.31 172 GLY A O 1
ATOM 1344 N N . GLN A 1 173 ? 7.262 7.184 25.547 1 95.75 173 GLN A N 1
ATOM 1345 C CA . GLN A 1 173 ? 7.992 8.398 25.906 1 95.75 173 GLN A CA 1
ATOM 1346 C C . GLN A 1 173 ? 9.359 8.43 25.219 1 95.75 173 GLN A C 1
ATOM 1348 O O . GLN A 1 173 ? 9.758 9.461 24.672 1 95.75 173 GLN A O 1
ATOM 1353 N N . ALA A 1 174 ? 10.062 7.32 25.266 1 96.44 174 ALA A N 1
ATOM 1354 C CA . ALA A 1 174 ? 11.375 7.258 24.625 1 96.44 174 ALA A CA 1
ATOM 1355 C C . ALA A 1 174 ? 11.266 7.523 23.125 1 96.44 174 ALA A C 1
ATOM 1357 O O . ALA A 1 174 ? 12.125 8.188 22.531 1 96.44 174 ALA A O 1
ATOM 1358 N N . THR A 1 175 ? 10.242 6.957 22.516 1 97.31 175 THR A N 1
ATOM 1359 C CA . THR A 1 175 ? 9.977 7.184 21.094 1 97.31 175 THR A CA 1
ATOM 1360 C C . THR A 1 175 ? 9.734 8.664 20.828 1 97.31 175 THR A C 1
ATOM 1362 O O . THR A 1 175 ? 10.328 9.242 19.906 1 97.31 175 THR A O 1
ATOM 1365 N N . MET A 1 176 ? 8.914 9.25 21.609 1 96.69 176 MET A N 1
ATOM 1366 C CA . MET A 1 176 ? 8.578 10.664 21.453 1 96.69 176 MET A CA 1
ATOM 1367 C C . MET A 1 176 ? 9.82 11.539 21.609 1 96.69 176 MET A C 1
ATOM 1369 O O . MET A 1 176 ? 10.062 12.438 20.812 1 96.69 176 MET A O 1
ATOM 1373 N N . ASP A 1 177 ? 10.633 11.266 22.625 1 96.75 177 ASP A N 1
ATOM 1374 C CA . ASP A 1 177 ? 11.852 12.031 22.875 1 96.75 177 ASP A CA 1
ATOM 1375 C C . ASP A 1 177 ? 12.805 11.938 21.688 1 96.75 177 ASP A C 1
ATOM 1377 O O . ASP A 1 177 ? 13.398 12.945 21.281 1 96.75 177 ASP A O 1
ATOM 1381 N N . HIS A 1 178 ? 12.922 10.727 21.188 1 97.62 178 HIS A N 1
ATOM 1382 C CA . HIS A 1 178 ? 13.805 10.516 20.047 1 97.62 178 HIS A CA 1
ATOM 1383 C C . HIS A 1 178 ? 13.375 11.352 18.859 1 97.62 178 HIS A C 1
ATOM 1385 O O . HIS A 1 178 ? 14.195 12.023 18.234 1 97.62 178 HIS A O 1
ATOM 1391 N N . VAL A 1 179 ? 12.125 11.344 18.531 1 97.06 179 VAL A N 1
ATOM 1392 C CA . VAL A 1 179 ? 11.609 12.031 17.359 1 97.06 179 VAL A CA 1
ATOM 1393 C C . VAL A 1 179 ? 11.711 13.547 17.562 1 97.06 179 VAL A C 1
ATOM 1395 O O . VAL A 1 179 ? 12.102 14.273 16.656 1 97.06 179 VAL A O 1
ATOM 1398 N N . ILE A 1 180 ? 11.414 14.047 18.734 1 94.5 180 ILE A N 1
ATOM 1399 C CA . ILE A 1 180 ? 11.492 15.469 19.016 1 94.5 180 ILE A CA 1
ATOM 1400 C C . ILE A 1 180 ? 12.945 15.945 18.906 1 94.5 180 ILE A C 1
ATOM 1402 O O . ILE A 1 180 ? 13.219 17 18.359 1 94.5 180 ILE A O 1
ATOM 1406 N N . THR A 1 181 ? 13.898 15.141 19.469 1 95.75 181 THR A N 1
ATOM 1407 C CA . THR A 1 181 ? 15.312 15.477 19.344 1 95.75 181 THR A CA 1
ATOM 1408 C C . THR A 1 181 ? 15.742 15.516 17.875 1 95.75 181 THR A C 1
ATOM 1410 O O . THR A 1 181 ? 16.469 16.422 17.469 1 95.75 181 THR A O 1
ATOM 1413 N N . MET A 1 182 ? 15.289 14.547 17.141 1 96.5 182 MET A N 1
ATOM 1414 C CA . MET A 1 182 ? 15.578 14.516 15.711 1 96.5 182 MET A CA 1
ATOM 1415 C C . MET A 1 182 ? 15.062 15.781 15.023 1 96.5 182 MET A C 1
ATOM 1417 O O . MET A 1 182 ? 15.781 16.391 14.234 1 96.5 182 MET A O 1
ATOM 1421 N N . LEU A 1 183 ? 13.859 16.188 15.32 1 93.62 183 LEU A N 1
ATOM 1422 C CA . LEU A 1 183 ? 13.258 17.375 14.703 1 93.62 183 LEU A CA 1
ATOM 1423 C C . LEU A 1 183 ? 14.023 18.625 15.094 1 93.62 183 LEU A C 1
ATOM 1425 O O . LEU A 1 183 ? 14.164 19.547 14.281 1 93.62 183 LEU A O 1
ATOM 1429 N N . THR A 1 184 ? 14.453 18.719 16.328 1 91.88 184 THR A N 1
ATOM 1430 C CA . THR A 1 184 ? 15.25 19.844 16.781 1 91.88 184 THR A CA 1
ATOM 1431 C C . THR A 1 184 ? 16.531 19.984 15.953 1 91.88 184 THR A C 1
ATOM 1433 O O . THR A 1 184 ? 16.859 21.062 15.492 1 91.88 184 THR A O 1
ATOM 1436 N N . ASP A 1 185 ? 17.172 18.844 15.773 1 93.56 185 ASP A N 1
ATOM 1437 C CA . ASP A 1 185 ? 18.391 18.859 14.977 1 93.56 185 ASP A CA 1
ATOM 1438 C C . ASP A 1 185 ? 18.094 19.188 13.516 1 93.56 185 ASP A C 1
ATOM 1440 O O . ASP A 1 185 ? 18.859 19.891 12.859 1 93.56 185 ASP A O 1
ATOM 1444 N N . LEU A 1 186 ? 17.062 18.625 13.008 1 92.12 186 LEU A N 1
ATOM 1445 C CA . LEU A 1 186 ? 16.641 18.844 11.633 1 92.12 186 LEU A CA 1
ATOM 1446 C C . LEU A 1 186 ? 16.5 20.344 11.336 1 92.12 186 LEU A C 1
ATOM 1448 O O . LEU A 1 186 ? 16.891 20.797 10.266 1 92.12 186 LEU A O 1
ATOM 1452 N N . CYS A 1 187 ? 16 21.094 12.258 1 88.69 187 CYS A N 1
ATOM 1453 C CA . CYS A 1 187 ? 15.672 22.5 12.078 1 88.69 187 CYS A CA 1
ATOM 1454 C C . CYS A 1 187 ? 16.922 23.375 12.172 1 88.69 187 CYS A C 1
ATOM 1456 O O . CYS A 1 187 ? 16.875 24.562 11.844 1 88.69 187 CYS A O 1
ATOM 1458 N N . LYS A 1 188 ? 18 22.766 12.594 1 89.75 188 LYS A N 1
ATOM 1459 C CA . LYS A 1 188 ? 19.25 23.531 12.633 1 89.75 188 LYS A CA 1
ATOM 1460 C C . LYS A 1 188 ? 19.719 23.891 11.227 1 89.75 188 LYS A C 1
ATOM 1462 O O . LYS A 1 188 ? 20.375 24.922 11.031 1 89.75 188 LYS A O 1
ATOM 1467 N N . HIS A 1 189 ? 19.406 22.984 10.32 1 88.88 189 HIS A N 1
ATOM 1468 C CA . HIS A 1 189 ? 19.734 23.234 8.922 1 88.88 189 HIS A CA 1
ATOM 1469 C C . HIS A 1 189 ? 18.625 24 8.219 1 88.88 189 HIS A C 1
ATOM 1471 O O . HIS A 1 189 ? 17.438 23.672 8.375 1 88.88 189 HIS A O 1
ATOM 1477 N N . PRO A 1 190 ? 18.891 25.016 7.5 1 87.19 190 PRO A N 1
ATOM 1478 C CA . PRO A 1 190 ? 20.219 25.438 7.047 1 87.19 190 PRO A CA 1
ATOM 1479 C C . PRO A 1 190 ? 20.797 26.562 7.898 1 87.19 190 PRO A C 1
ATOM 1481 O O . PRO A 1 190 ? 21.938 26.984 7.668 1 87.19 190 PRO A O 1
ATOM 1484 N N . ALA A 1 191 ? 20.219 27.047 8.906 1 83.5 191 ALA A N 1
ATOM 1485 C CA . ALA A 1 191 ? 20.594 28.266 9.641 1 83.5 191 ALA A CA 1
ATOM 1486 C C . ALA A 1 191 ? 21.906 28.047 10.406 1 83.5 191 ALA A C 1
ATOM 1488 O O . ALA A 1 191 ? 22.703 28.984 10.539 1 83.5 191 ALA A O 1
ATOM 1489 N N . GLN A 1 192 ? 22.125 26.875 10.898 1 90.69 192 GLN A N 1
ATOM 1490 C CA . GLN A 1 192 ? 23.266 26.641 11.781 1 90.69 192 GLN A CA 1
ATOM 1491 C C . GLN A 1 192 ? 24.328 25.766 11.094 1 90.69 192 GLN A C 1
ATOM 1493 O O . GLN A 1 192 ? 25.297 25.344 11.734 1 90.69 192 GLN A O 1
ATOM 1498 N N . GLY A 1 193 ? 24.25 25.453 9.852 1 90.31 193 GLY A N 1
ATOM 1499 C CA . GLY A 1 193 ? 25.234 24.656 9.148 1 90.31 193 GLY A CA 1
ATOM 1500 C C . GLY A 1 193 ? 24.656 23.859 7.992 1 90.31 193 GLY A C 1
ATOM 1501 O O . GLY A 1 193 ? 23.484 24.016 7.652 1 90.31 193 GLY A O 1
ATOM 1502 N N . GLY A 1 194 ? 25.594 23.094 7.379 1 89.56 194 GLY A N 1
ATOM 1503 C CA . GLY A 1 194 ? 25.172 22.234 6.281 1 89.56 194 GLY A CA 1
ATOM 1504 C C . GLY A 1 194 ? 24.344 21.047 6.734 1 89.56 194 GLY A C 1
ATOM 1505 O O . GLY A 1 194 ? 23.875 21.016 7.875 1 89.56 194 GLY A O 1
ATOM 1506 N N . PRO A 1 195 ? 24.078 20.188 5.852 1 88.44 195 PRO A N 1
ATOM 1507 C CA . PRO A 1 195 ? 23.219 19.047 6.164 1 88.44 195 PRO A CA 1
ATOM 1508 C C . PRO A 1 195 ? 23.75 18.219 7.332 1 88.44 195 PRO A C 1
ATOM 1510 O O . PRO A 1 195 ? 22.969 17.531 8.008 1 88.44 195 PRO A O 1
ATOM 1513 N N . GLU A 1 196 ? 25 18.297 7.535 1 92.25 196 GLU A N 1
ATOM 1514 C CA . GLU A 1 196 ? 25.609 17.469 8.57 1 92.25 196 GLU A CA 1
ATOM 1515 C C . GLU A 1 196 ? 25.047 17.812 9.953 1 92.25 196 GLU A C 1
ATOM 1517 O O . GLU A 1 196 ? 25.016 16.969 10.844 1 92.25 196 GLU A O 1
ATOM 1522 N N . VAL A 1 197 ? 24.531 19.016 10.195 1 93.88 197 VAL A N 1
ATOM 1523 C CA . VAL A 1 197 ? 24.094 19.453 11.516 1 93.88 197 VAL A CA 1
ATOM 1524 C C . VAL A 1 197 ? 22.75 18.812 11.852 1 93.88 197 VAL A C 1
ATOM 1526 O O . VAL A 1 197 ? 22.312 18.828 13.008 1 93.88 197 VAL A O 1
ATOM 1529 N N . MET A 1 198 ? 22.109 18.25 10.859 1 93.56 198 MET A N 1
ATOM 1530 C CA . MET A 1 198 ? 20.828 17.578 11.078 1 93.56 198 MET A CA 1
ATOM 1531 C C . MET A 1 198 ? 21.016 16.25 11.781 1 93.56 198 MET A C 1
ATOM 1533 O O . MET A 1 198 ? 20.094 15.719 12.406 1 93.56 198 MET A O 1
ATOM 1537 N N . ASN A 1 199 ? 22.219 15.602 11.641 1 95.31 199 ASN A N 1
ATOM 1538 C CA . ASN A 1 199 ? 22.547 14.344 12.305 1 95.31 199 ASN A CA 1
ATOM 1539 C C . ASN A 1 199 ? 21.531 13.258 11.977 1 95.31 199 ASN A C 1
ATOM 1541 O O . ASN A 1 199 ? 21.156 12.469 12.852 1 95.31 199 ASN A O 1
ATOM 1545 N N . LEU A 1 200 ? 21.062 13.211 10.789 1 94.81 200 LEU A N 1
ATOM 1546 C CA . LEU A 1 200 ? 19.969 12.312 10.445 1 94.81 200 LEU A CA 1
ATOM 1547 C C . LEU A 1 200 ? 20.391 10.852 10.555 1 94.81 200 LEU A C 1
ATOM 1549 O O . LEU A 1 200 ? 19.594 9.984 10.898 1 94.81 200 LEU A O 1
ATOM 1553 N N . GLU A 1 201 ? 21.703 10.531 10.336 1 93.81 201 GLU A N 1
ATOM 1554 C CA . GLU A 1 201 ? 22.203 9.156 10.406 1 93.81 201 GLU A CA 1
ATOM 1555 C C . GLU A 1 201 ? 22.078 8.602 11.82 1 93.81 201 GLU A C 1
ATOM 1557 O O . GLU A 1 201 ? 22.016 7.387 12.016 1 93.81 201 GLU A O 1
ATOM 1562 N N . THR A 1 202 ? 22.047 9.5 12.727 1 95.81 202 THR A N 1
ATOM 1563 C CA . THR A 1 202 ? 21.922 9.102 14.125 1 95.81 202 THR A CA 1
ATOM 1564 C C . THR A 1 202 ? 20.484 8.695 14.438 1 95.81 202 THR A C 1
ATOM 1566 O O . THR A 1 202 ? 20.25 7.805 15.258 1 95.81 202 THR A O 1
ATOM 1569 N N . TYR A 1 203 ? 19.547 9.281 13.758 1 97.12 203 TYR A N 1
ATOM 1570 C CA . TYR A 1 203 ? 18.156 9.156 14.164 1 97.12 203 TYR A CA 1
ATOM 1571 C C . TYR A 1 203 ? 17.406 8.195 13.25 1 97.12 203 TYR A C 1
ATOM 1573 O O . TYR A 1 203 ? 16.438 7.562 13.672 1 97.12 203 TYR A O 1
ATOM 1581 N N . TRP A 1 204 ? 17.766 8.102 11.977 1 96.31 204 TRP A N 1
ATOM 1582 C CA . TRP A 1 204 ? 16.984 7.379 10.977 1 96.31 204 TRP A CA 1
ATOM 1583 C C . TRP A 1 204 ? 17.641 6.039 10.648 1 96.31 204 TRP A C 1
ATOM 1585 O O . TRP A 1 204 ? 18.859 5.957 10.5 1 96.31 204 TRP A O 1
ATOM 1595 N N . HIS A 1 205 ? 16.797 4.992 10.586 1 95.06 205 HIS A N 1
ATOM 1596 C CA . HIS A 1 205 ? 17.234 3.729 10 1 95.06 205 HIS A CA 1
ATOM 1597 C C . HIS A 1 205 ? 17.734 3.92 8.57 1 95.06 205 HIS A C 1
ATOM 1599 O O . HIS A 1 205 ? 17.172 4.715 7.816 1 95.06 205 HIS A O 1
ATOM 1605 N N . PRO A 1 206 ? 18.781 3.246 8.125 1 91.06 206 PRO A N 1
ATOM 1606 C CA . PRO A 1 206 ? 19.297 3.42 6.77 1 91.06 206 PRO A CA 1
ATOM 1607 C C . PRO A 1 206 ? 18.266 3.088 5.695 1 91.06 206 PRO A C 1
ATOM 1609 O O . PRO A 1 206 ? 18.375 3.551 4.559 1 91.06 206 PRO A O 1
ATOM 1612 N N . ARG A 1 207 ? 17.281 2.33 6.016 1 91.88 207 ARG A N 1
ATOM 1613 C CA . ARG A 1 207 ? 16.234 1.974 5.07 1 91.88 207 ARG A CA 1
ATOM 1614 C C . ARG A 1 207 ? 14.906 2.623 5.457 1 91.88 207 ARG A C 1
ATOM 1616 O O . ARG A 1 207 ? 13.844 2.021 5.293 1 91.88 207 ARG A O 1
ATOM 1623 N N . PHE A 1 208 ? 15.055 3.768 5.926 1 93.62 208 PHE A N 1
ATOM 1624 C CA . PHE A 1 208 ? 13.938 4.602 6.336 1 93.62 208 PHE A CA 1
ATOM 1625 C C . PHE A 1 208 ? 13.062 4.965 5.137 1 93.62 208 PHE A C 1
ATOM 1627 O O . PHE A 1 208 ? 13.578 5.289 4.066 1 93.62 208 PHE A O 1
ATOM 1634 N N . ASN A 1 209 ? 11.75 4.785 5.328 1 95.44 209 ASN A N 1
ATOM 1635 C CA . ASN A 1 209 ? 10.82 5.312 4.336 1 95.44 209 ASN A CA 1
ATOM 1636 C C . ASN A 1 209 ? 10.117 6.566 4.844 1 95.44 209 ASN A C 1
ATOM 1638 O O . ASN A 1 209 ? 9.492 6.547 5.906 1 95.44 209 ASN A O 1
ATOM 1642 N N . TRP A 1 210 ? 10.25 7.629 4.113 1 95.94 210 TRP A N 1
ATOM 1643 C CA . TRP A 1 210 ? 9.469 8.852 4.309 1 95.94 210 TRP A CA 1
ATOM 1644 C C . TRP A 1 210 ? 8.258 8.875 3.381 1 95.94 210 TRP A C 1
ATOM 1646 O O . TRP A 1 210 ? 8.391 9.148 2.186 1 95.94 210 TRP A O 1
ATOM 1656 N N . TYR A 1 211 ? 7.09 8.578 3.914 1 97.44 211 TYR A N 1
ATOM 1657 C CA . TYR A 1 211 ? 5.871 8.578 3.117 1 97.44 211 TYR A CA 1
ATOM 1658 C C . TYR A 1 211 ? 5.242 9.969 3.076 1 97.44 211 TYR A C 1
ATOM 1660 O O . TYR A 1 211 ? 4.406 10.305 3.918 1 97.44 211 TYR A O 1
ATOM 1668 N N . GLY A 1 212 ? 5.609 10.727 2.055 1 95.69 212 GLY A N 1
ATOM 1669 C CA . GLY A 1 212 ? 5.074 12.07 1.885 1 95.69 212 GLY A CA 1
ATOM 1670 C C . GLY A 1 212 ? 3.734 12.094 1.176 1 95.69 212 GLY A C 1
ATOM 1671 O O . GLY A 1 212 ? 3.314 11.086 0.598 1 95.69 212 GLY A O 1
ATOM 1672 N N . PRO A 1 213 ? 3.051 13.18 1.29 1 95.19 213 PRO A N 1
ATOM 1673 C CA . PRO A 1 213 ? 1.757 13.312 0.618 1 95.19 213 PRO A CA 1
ATOM 1674 C C . PRO A 1 213 ? 1.883 13.352 -0.903 1 95.19 213 PRO A C 1
ATOM 1676 O O . PRO A 1 213 ? 2.967 13.617 -1.429 1 95.19 213 PRO A O 1
ATOM 1679 N N . ALA A 1 214 ? 0.752 13.039 -1.577 1 94.12 214 ALA A N 1
ATOM 1680 C CA . ALA A 1 214 ? 0.692 13.328 -3.006 1 94.12 214 ALA A CA 1
ATOM 1681 C C . ALA A 1 214 ? 0.947 14.812 -3.273 1 94.12 214 ALA A C 1
ATOM 1683 O O . ALA A 1 214 ? 0.464 15.672 -2.535 1 94.12 214 ALA A O 1
ATOM 1684 N N . GLY A 1 215 ? 1.636 15.109 -4.297 1 89.44 215 GLY A N 1
ATOM 1685 C CA . GLY A 1 215 ? 2.15 16.438 -4.57 1 89.44 215 GLY A CA 1
ATOM 1686 C C . GLY A 1 215 ? 3.625 16.594 -4.246 1 89.44 215 GLY A C 1
ATOM 1687 O O . GLY A 1 215 ? 4.324 17.391 -4.867 1 89.44 215 GLY A O 1
ATOM 1688 N N . ILE A 1 216 ? 4.09 15.836 -3.215 1 90.19 216 ILE A N 1
ATOM 1689 C CA . ILE A 1 216 ? 5.504 15.742 -2.875 1 90.19 216 ILE A CA 1
ATOM 1690 C C . ILE A 1 216 ? 6.027 14.344 -3.219 1 90.19 216 ILE A C 1
ATOM 1692 O O . ILE A 1 216 ? 6.996 14.211 -3.971 1 90.19 216 ILE A O 1
ATOM 1696 N N . GLY A 1 217 ? 5.309 13.352 -2.668 1 93 217 GLY A N 1
ATOM 1697 C CA . GLY A 1 217 ? 5.672 11.977 -2.947 1 93 217 GLY A CA 1
ATOM 1698 C C . GLY A 1 217 ? 6.516 11.344 -1.854 1 93 217 GLY A C 1
ATOM 1699 O O . GLY A 1 217 ? 6.875 12.008 -0.88 1 93 217 GLY A O 1
ATOM 1700 N N . THR A 1 218 ? 6.828 10.086 -2.004 1 94.25 218 THR A N 1
ATOM 1701 C CA . THR A 1 218 ? 7.539 9.266 -1.027 1 94.25 218 THR A CA 1
ATOM 1702 C C . THR A 1 218 ? 9.023 9.195 -1.362 1 94.25 218 THR A C 1
ATOM 1704 O O . THR A 1 218 ? 9.406 9.148 -2.535 1 94.25 218 THR A O 1
ATOM 1707 N N . GLY A 1 219 ? 9.875 9.258 -0.331 1 90.81 219 GLY A N 1
ATOM 1708 C CA . GLY A 1 219 ? 11.312 9.094 -0.472 1 90.81 219 GLY A CA 1
ATOM 1709 C C . GLY A 1 219 ? 11.883 8.023 0.447 1 90.81 219 GLY A C 1
ATOM 1710 O O . GLY A 1 219 ? 11.32 7.746 1.506 1 90.81 219 GLY A O 1
ATOM 1711 N N . ARG A 1 220 ? 12.984 7.453 0.016 1 92.44 220 ARG A N 1
ATOM 1712 C CA . ARG A 1 220 ? 13.656 6.41 0.785 1 92.44 220 ARG A CA 1
ATOM 1713 C C . ARG A 1 220 ? 15.031 6.867 1.243 1 92.44 220 ARG A C 1
ATOM 1715 O O . ARG A 1 220 ? 15.805 7.422 0.453 1 92.44 220 ARG A O 1
ATOM 1722 N N . GLY A 1 221 ? 15.266 6.621 2.533 1 90.44 221 GLY A N 1
ATOM 1723 C CA . GLY A 1 221 ? 16.547 6.992 3.102 1 90.44 221 GLY A CA 1
ATOM 1724 C C . GLY A 1 221 ? 16.75 8.492 3.197 1 90.44 221 GLY A C 1
ATOM 1725 O O . GLY A 1 221 ? 15.859 9.266 2.834 1 90.44 221 GLY A O 1
ATOM 1726 N N . ILE A 1 222 ? 17.875 8.844 3.715 1 89.75 222 ILE A N 1
ATOM 1727 C CA . ILE A 1 222 ? 18.219 10.258 3.869 1 89.75 222 ILE A CA 1
ATOM 1728 C C . ILE A 1 222 ? 18.297 10.922 2.498 1 89.75 222 ILE A C 1
ATOM 1730 O O . ILE A 1 222 ? 17.75 12.008 2.299 1 89.75 222 ILE A O 1
ATOM 1734 N N . ALA A 1 223 ? 18.859 10.203 1.565 1 86.75 223 ALA A N 1
ATOM 1735 C CA . ALA A 1 223 ? 18.984 10.75 0.215 1 86.75 223 ALA A CA 1
ATOM 1736 C C . ALA A 1 223 ? 17.625 11.016 -0.408 1 86.75 223 ALA A C 1
ATOM 1738 O O . ALA A 1 223 ? 17.406 12.07 -1.004 1 86.75 223 ALA A O 1
ATOM 1739 N N . GLY A 1 224 ? 16.75 10.109 -0.307 1 88.12 224 GLY A N 1
ATOM 1740 C CA . GLY A 1 224 ? 15.414 10.289 -0.864 1 88.12 224 GLY A CA 1
ATOM 1741 C C . GLY A 1 224 ? 14.656 11.438 -0.236 1 88.12 224 GLY A C 1
ATOM 1742 O O . GLY A 1 224 ? 14.031 12.234 -0.939 1 88.12 224 GLY A O 1
ATOM 1743 N N . PHE A 1 225 ? 14.797 11.492 1.064 1 92.5 225 PHE A N 1
ATOM 1744 C CA . PHE A 1 225 ? 14.148 12.586 1.779 1 92.5 225 PHE A CA 1
ATOM 1745 C C . PHE A 1 225 ? 14.695 13.93 1.329 1 92.5 225 PHE A C 1
ATOM 1747 O O . PHE A 1 225 ? 13.938 14.852 1.033 1 92.5 225 PHE A O 1
ATOM 1754 N N . ARG A 1 226 ? 15.922 14.023 1.288 1 88.25 226 ARG A N 1
ATOM 1755 C CA . ARG A 1 226 ? 16.562 15.305 0.988 1 88.25 226 ARG A CA 1
ATOM 1756 C C . ARG A 1 226 ? 16.312 15.703 -0.464 1 88.25 226 ARG A C 1
ATOM 1758 O O . ARG A 1 226 ? 15.898 16.828 -0.741 1 88.25 226 ARG A O 1
ATOM 1765 N N . ASN A 1 227 ? 16.5 14.828 -1.358 1 82.56 227 ASN A N 1
ATOM 1766 C CA . ASN A 1 227 ? 16.438 15.148 -2.781 1 82.56 227 ASN A CA 1
ATOM 1767 C C . ASN A 1 227 ? 15.016 15.438 -3.23 1 82.56 227 ASN A C 1
ATOM 1769 O O . ASN A 1 227 ? 14.789 16.328 -4.055 1 82.56 227 ASN A O 1
ATOM 1773 N N . TRP A 1 228 ? 14.109 14.695 -2.676 1 80.56 228 TRP A N 1
ATOM 1774 C CA . TRP A 1 228 ? 12.773 14.766 -3.244 1 80.56 228 TRP A CA 1
ATOM 1775 C C . TRP A 1 228 ? 11.883 1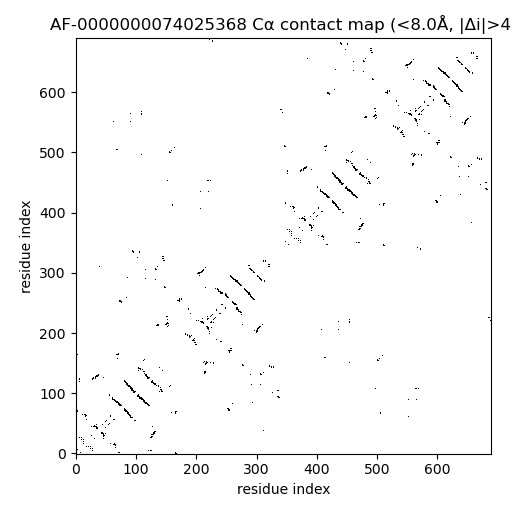5.688 -2.416 1 80.56 228 TRP A C 1
ATOM 1777 O O . TRP A 1 228 ? 10.781 16.047 -2.842 1 80.56 228 TRP A O 1
ATOM 1787 N N . HIS A 1 229 ? 12.375 16.078 -1.274 1 86.88 229 HIS A N 1
ATOM 1788 C CA . HIS A 1 229 ? 11.523 16.922 -0.438 1 86.88 229 HIS A CA 1
ATOM 1789 C C . HIS A 1 229 ? 12.312 18.062 0.17 1 86.88 229 HIS A C 1
ATOM 1791 O O . HIS A 1 229 ? 12.062 19.234 -0.146 1 86.88 229 HIS A O 1
ATOM 1797 N N . GLN A 1 230 ? 13.289 17.797 0.991 1 86.5 230 GLN A N 1
ATOM 1798 C CA . GLN A 1 230 ? 13.852 18.812 1.88 1 86.5 230 GLN A CA 1
ATOM 1799 C C . GLN A 1 230 ? 14.578 19.891 1.089 1 86.5 230 GLN A C 1
ATOM 1801 O O . GLN A 1 230 ? 14.406 21.094 1.36 1 86.5 230 GLN A O 1
ATOM 1806 N N . ILE A 1 231 ? 15.414 19.531 0.141 1 82.62 231 ILE A N 1
ATOM 1807 C CA . ILE A 1 231 ? 16.219 20.5 -0.594 1 82.62 231 ILE A CA 1
ATOM 1808 C C . ILE A 1 231 ? 15.312 21.453 -1.366 1 82.62 231 ILE A C 1
ATOM 1810 O O . ILE A 1 231 ? 15.422 22.672 -1.228 1 82.62 231 ILE A O 1
ATOM 1814 N N . PRO A 1 232 ? 14.336 20.875 -2.084 1 77.5 232 PRO A N 1
ATOM 1815 C CA . PRO A 1 232 ? 13.422 21.812 -2.752 1 77.5 232 PRO A CA 1
ATOM 1816 C C . PRO A 1 232 ? 12.633 22.672 -1.767 1 77.5 232 PRO A C 1
ATOM 1818 O O . PRO A 1 232 ? 12.359 23.844 -2.043 1 77.5 232 PRO A O 1
ATOM 1821 N N . PHE A 1 233 ? 12.273 22.125 -0.688 1 82.75 233 PHE A N 1
ATOM 1822 C CA . PHE A 1 233 ? 11.523 22.828 0.347 1 82.75 233 PHE A CA 1
ATOM 1823 C C . PHE A 1 233 ? 12.336 24 0.897 1 82.75 233 PHE A C 1
ATOM 1825 O O . PHE A 1 233 ? 11.844 25.125 0.963 1 82.75 233 PHE A O 1
ATOM 1832 N N . LEU A 1 234 ? 13.578 23.75 1.224 1 80.75 234 LEU A N 1
ATOM 1833 C CA . LEU A 1 234 ? 14.43 24.766 1.85 1 80.75 234 LEU A CA 1
ATOM 1834 C C . LEU A 1 234 ? 14.875 25.797 0.832 1 80.75 234 LEU A C 1
ATOM 1836 O O . LEU A 1 234 ? 15.156 26.953 1.193 1 80.75 234 LEU A O 1
ATOM 1840 N N . ARG A 1 235 ? 14.93 25.375 -0.349 1 75.88 235 ARG A N 1
ATOM 1841 C CA . ARG A 1 235 ? 15.242 26.328 -1.398 1 75.88 235 ARG A CA 1
ATOM 1842 C C . ARG A 1 235 ? 14.148 27.391 -1.522 1 75.88 235 ARG A C 1
ATOM 1844 O O . ARG A 1 235 ? 14.43 28.562 -1.723 1 75.88 235 ARG A O 1
ATOM 1851 N N . ALA A 1 236 ? 12.961 26.875 -1.357 1 73.31 236 ALA A N 1
ATOM 1852 C CA . ALA A 1 236 ? 11.828 27.781 -1.496 1 73.31 236 ALA A CA 1
ATOM 1853 C C . ALA A 1 236 ? 11.57 28.547 -0.199 1 73.31 236 ALA A C 1
ATOM 1855 O O . ALA A 1 236 ? 11.156 29.703 -0.225 1 73.31 236 ALA A O 1
ATOM 1856 N N . MET A 1 237 ? 11.797 27.828 0.92 1 78.25 237 MET A N 1
ATOM 1857 C CA . MET A 1 237 ? 11.508 28.375 2.24 1 78.25 237 MET A CA 1
ATOM 1858 C C . MET A 1 237 ? 12.664 28.125 3.203 1 78.25 237 MET A C 1
ATOM 1860 O O . MET A 1 237 ? 12.555 27.281 4.094 1 78.25 237 MET A O 1
ATOM 1864 N N . PRO A 1 238 ? 13.609 28.953 3.113 1 69.38 238 PRO A N 1
ATOM 1865 C CA . PRO A 1 238 ? 14.805 28.688 3.924 1 69.38 238 PRO A CA 1
ATOM 1866 C C . PRO A 1 238 ? 14.602 29.016 5.398 1 69.38 238 PRO A C 1
ATOM 1868 O O . PRO A 1 238 ? 15.367 28.562 6.25 1 69.38 238 PRO A O 1
ATOM 1871 N N . ASP A 1 239 ? 13.602 29.859 5.664 1 71.69 239 ASP A N 1
ATOM 1872 C CA . ASP A 1 239 ? 13.391 30.312 7.039 1 71.69 239 ASP A CA 1
ATOM 1873 C C . ASP A 1 239 ? 12.438 29.375 7.785 1 71.69 239 ASP A C 1
ATOM 1875 O O . ASP A 1 239 ? 11.281 29.734 8.031 1 71.69 239 ASP A O 1
ATOM 1879 N N . ARG A 1 240 ? 12.82 28.125 7.785 1 64.69 240 ARG A N 1
ATOM 1880 C CA . ARG A 1 240 ? 11.977 27.203 8.531 1 64.69 240 ARG A CA 1
ATOM 1881 C C . ARG A 1 240 ? 12.016 27.5 10.023 1 64.69 240 ARG A C 1
ATOM 1883 O O . ARG A 1 240 ? 13.07 27.406 10.656 1 64.69 240 ARG A O 1
ATOM 1890 N N . LYS A 1 241 ? 11.016 28.375 10.469 1 60.47 241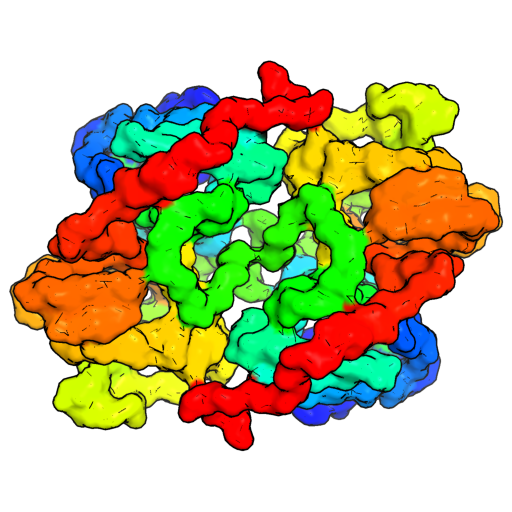 LYS A N 1
ATOM 1891 C CA . LYS A 1 241 ? 10.922 28.609 11.906 1 60.47 241 LYS A CA 1
ATOM 1892 C C . LYS A 1 241 ? 9.836 27.75 12.539 1 60.47 241 LYS A C 1
ATOM 1894 O O . LYS A 1 241 ? 8.719 27.672 12.023 1 60.47 241 LYS A O 1
ATOM 1899 N N . LEU A 1 242 ? 10.18 26.672 13.195 1 56.44 242 LEU A N 1
ATOM 1900 C CA . LEU A 1 242 ? 9.133 25.922 13.867 1 56.44 242 LEU A CA 1
ATOM 1901 C C . LEU A 1 242 ? 8.242 26.844 14.703 1 56.44 242 LEU A C 1
ATOM 1903 O O . LEU A 1 242 ? 7.02 26.797 14.586 1 56.44 242 LEU A O 1
ATOM 1907 N N . ASP A 1 243 ? 8.555 27.203 16.062 1 52.53 243 ASP A N 1
ATOM 1908 C CA . ASP A 1 243 ? 7.691 27.906 17.016 1 52.53 243 ASP A CA 1
ATOM 1909 C C . ASP A 1 243 ? 8.227 29.297 17.328 1 52.53 243 ASP A C 1
ATOM 1911 O O . ASP A 1 243 ? 8.086 29.781 18.453 1 52.53 243 ASP A O 1
ATOM 1915 N N . ALA A 1 244 ? 8.773 30.016 16.438 1 47.06 244 ALA A N 1
ATOM 1916 C CA . ALA A 1 244 ? 9.359 31.219 17.031 1 47.06 244 ALA A CA 1
ATOM 1917 C C . ALA A 1 244 ? 8.297 32.062 17.703 1 47.06 244 ALA A C 1
ATOM 1919 O O . ALA A 1 244 ? 8.602 32.844 18.625 1 47.06 244 ALA A O 1
ATOM 1920 N N . MET A 1 245 ? 7.215 32.062 17.219 1 47.69 245 MET A N 1
ATOM 1921 C CA . MET A 1 245 ? 6.305 33.062 17.766 1 47.69 245 MET A CA 1
ATOM 1922 C C . MET A 1 245 ? 5.441 32.469 18.875 1 47.69 245 MET A C 1
ATOM 1924 O O . MET A 1 245 ? 4.621 33.156 19.469 1 47.69 245 MET A O 1
ATOM 1928 N N . GLY A 1 246 ? 5.742 31.328 19.297 1 50.41 246 GLY A N 1
ATOM 1929 C CA . GLY A 1 246 ? 5.062 30.781 20.453 1 50.41 246 GLY A CA 1
ATOM 1930 C C . GLY A 1 246 ? 3.633 30.359 20.172 1 50.41 246 GLY A C 1
ATOM 1931 O O . GLY A 1 246 ? 2.943 29.828 21.047 1 50.41 246 GLY A O 1
ATOM 1932 N N . ASP A 1 247 ? 3.105 30.625 18.859 1 53.78 247 ASP A N 1
ATOM 1933 C CA . ASP A 1 247 ? 1.69 30.391 18.578 1 53.78 247 ASP A CA 1
ATOM 1934 C C . ASP A 1 247 ? 1.49 29.109 17.781 1 53.78 247 ASP A C 1
ATOM 1936 O O . ASP A 1 247 ? 0.368 28.797 17.391 1 53.78 247 ASP A O 1
ATOM 1940 N N . LEU A 1 248 ? 2.527 28.469 17.609 1 61.12 248 LEU A N 1
ATOM 1941 C CA . LEU A 1 248 ? 2.389 27.203 16.891 1 61.12 248 LEU A CA 1
ATOM 1942 C C . LEU A 1 248 ? 1.982 26.078 17.828 1 61.12 248 LEU A C 1
ATOM 1944 O O . LEU A 1 248 ? 2.484 25.984 18.953 1 61.12 248 LEU A O 1
ATOM 1948 N N . MET A 1 249 ? 0.765 25.438 17.438 1 72.88 249 MET A N 1
ATOM 1949 C CA . MET A 1 249 ? 0.118 24.453 18.297 1 72.88 249 MET A CA 1
ATOM 1950 C C . MET A 1 249 ? 0.285 23.047 17.703 1 72.88 249 MET A C 1
ATOM 1952 O O . MET A 1 249 ? -0.12 22.781 16.578 1 72.88 249 MET A O 1
ATOM 1956 N N . SER A 1 250 ? 1.089 22.25 18.328 1 86.31 250 SER A N 1
ATOM 1957 C CA . SER A 1 250 ? 1.125 20.828 18.016 1 86.31 250 SER A CA 1
ATOM 1958 C C . SER A 1 250 ? 0.848 19.984 19.25 1 86.31 250 SER A C 1
ATOM 1960 O O . SER A 1 250 ? 1.186 20.375 20.359 1 86.31 250 SER A O 1
ATOM 1962 N N . HIS A 1 251 ? 0.048 19 19.047 1 91.69 251 HIS A N 1
ATOM 1963 C CA . HIS A 1 251 ? -0.155 18 20.094 1 91.69 251 HIS A CA 1
ATOM 1964 C C . HIS A 1 251 ? 0.62 16.719 19.781 1 91.69 251 HIS A C 1
ATOM 1966 O O . HIS A 1 251 ? 0.611 16.25 18.641 1 91.69 251 HIS A O 1
ATOM 1972 N N . TRP A 1 252 ? 1.3 16.281 20.891 1 94.69 252 TRP A N 1
ATOM 1973 C CA . TRP A 1 252 ? 2.121 15.078 20.75 1 94.69 252 TRP A CA 1
ATOM 1974 C C . TRP A 1 252 ? 1.642 13.984 21.688 1 94.69 252 TRP A C 1
ATOM 1976 O O . TRP A 1 252 ? 1.28 14.25 22.844 1 94.69 252 TRP A O 1
ATOM 1986 N N . PHE A 1 253 ? 1.597 12.758 21.266 1 95.38 253 PHE A N 1
ATOM 1987 C CA . PHE A 1 253 ? 1.452 11.594 22.141 1 95.38 253 PHE A CA 1
ATOM 1988 C C . PHE A 1 253 ? 2.004 10.344 21.469 1 95.38 253 PHE A C 1
ATOM 1990 O O . PHE A 1 253 ? 2.238 10.336 20.25 1 95.38 253 PHE A O 1
ATOM 1997 N N . ALA A 1 254 ? 2.328 9.352 22.312 1 96.56 254 ALA A N 1
ATOM 1998 C CA . ALA A 1 254 ? 3.061 8.195 21.812 1 96.56 254 ALA A CA 1
ATOM 1999 C C . ALA A 1 254 ? 2.613 6.918 22.531 1 96.56 254 ALA A C 1
ATOM 2001 O O . ALA A 1 254 ? 2.096 6.977 23.656 1 96.56 254 ALA A O 1
ATOM 2002 N N . GLN A 1 255 ? 2.73 5.844 21.828 1 96 255 GLN A N 1
ATOM 2003 C CA . GLN A 1 255 ? 2.482 4.492 22.328 1 96 255 GLN A CA 1
ATOM 2004 C C . GLN A 1 255 ? 3.521 3.512 21.797 1 96 255 GLN A C 1
ATOM 2006 O O . GLN A 1 255 ? 3.555 3.225 20.594 1 96 255 GLN A O 1
ATOM 2011 N N . GLY A 1 256 ? 4.344 3.025 22.734 1 96.06 256 GLY A N 1
ATOM 2012 C CA . GLY A 1 256 ? 5.371 2.084 22.328 1 96.06 256 GLY A CA 1
ATOM 2013 C C . GLY A 1 256 ? 6.328 2.66 21.297 1 96.06 256 GLY A C 1
ATOM 2014 O O . GLY A 1 256 ? 6.949 3.697 21.531 1 96.06 256 GLY A O 1
ATOM 2015 N N . ASP A 1 257 ? 6.344 2.02 20.141 1 97.56 257 ASP A N 1
ATOM 2016 C CA . ASP A 1 257 ? 7.289 2.406 19.094 1 97.56 257 ASP A CA 1
ATOM 2017 C C . ASP A 1 257 ? 6.695 3.482 18.188 1 97.56 257 ASP A C 1
ATOM 2019 O O . ASP A 1 257 ? 7.297 3.852 17.172 1 97.56 257 ASP A O 1
ATOM 2023 N N . TYR A 1 258 ? 5.504 3.941 18.547 1 98.19 258 TYR A N 1
ATOM 2024 C CA . TYR A 1 258 ? 4.828 4.902 17.688 1 98.19 258 TYR A CA 1
ATOM 2025 C C . TYR A 1 258 ? 4.695 6.258 18.375 1 98.19 258 TYR A C 1
ATOM 2027 O O . TYR A 1 258 ? 4.539 6.328 19.594 1 98.19 258 TYR A O 1
ATOM 2035 N N . VAL A 1 259 ? 4.766 7.301 17.625 1 97.81 259 VAL A N 1
ATOM 2036 C CA . VAL A 1 259 ? 4.457 8.656 18.078 1 97.81 259 VAL A CA 1
ATOM 2037 C C . VAL A 1 259 ? 3.742 9.422 16.953 1 97.81 259 VAL A C 1
ATOM 2039 O O . VAL A 1 259 ? 3.91 9.109 15.781 1 97.81 259 VAL A O 1
ATOM 2042 N N . CYS A 1 260 ? 2.877 10.312 17.344 1 97.69 260 CYS A N 1
ATOM 2043 C CA . CYS A 1 260 ? 2.193 11.141 16.344 1 97.69 260 CYS A CA 1
ATOM 2044 C C . CYS A 1 260 ? 2.107 12.586 16.812 1 97.69 260 CYS A C 1
ATOM 2046 O O . CYS A 1 260 ? 2.281 12.875 17.984 1 97.69 260 CYS A O 1
ATOM 2048 N N . GLU A 1 261 ? 1.964 13.422 15.797 1 95.31 261 GLU A N 1
ATOM 2049 C CA . GLU A 1 261 ? 1.851 14.859 15.984 1 95.31 261 GLU A CA 1
ATOM 2050 C C . GLU A 1 261 ? 0.729 15.445 15.133 1 95.31 261 GLU A C 1
ATOM 2052 O O . GLU A 1 261 ? 0.616 15.133 13.945 1 95.31 261 GLU A O 1
ATOM 2057 N N . THR A 1 262 ? -0.074 16.219 15.75 1 93 262 THR A N 1
ATOM 2058 C CA . THR A 1 262 ? -1.026 17.031 15 1 93 262 THR A CA 1
ATOM 2059 C C . THR A 1 262 ? -0.677 18.516 15.109 1 93 262 THR A C 1
ATOM 2061 O O . THR A 1 262 ? -0.798 19.109 16.188 1 93 262 THR A O 1
ATOM 2064 N N . GLY A 1 263 ? -0.247 19.094 13.984 1 88.5 263 GLY A N 1
ATOM 2065 C CA . GLY A 1 263 ? 0.103 20.5 13.883 1 88.5 263 GLY A CA 1
ATOM 2066 C C . GLY A 1 263 ? -0.92 21.312 13.117 1 88.5 263 GLY A C 1
ATOM 2067 O O . GLY A 1 263 ? -1.158 21.062 11.93 1 88.5 263 GLY A O 1
ATOM 2068 N N . TRP A 1 264 ? -1.471 22.344 13.75 1 88.56 264 TRP A N 1
ATOM 2069 C CA . TRP A 1 264 ? -2.543 23.109 13.125 1 88.56 264 TRP A CA 1
ATOM 2070 C C . TRP A 1 264 ? -2.449 24.578 13.492 1 88.56 264 TRP A C 1
ATOM 2072 O O . TRP A 1 264 ? -3.201 25.062 14.344 1 88.56 264 TRP A O 1
ATOM 2082 N N . PRO A 1 265 ? -1.735 25.484 12.891 1 86.62 265 PRO A N 1
ATOM 2083 C CA . PRO A 1 265 ? -0.572 25.062 12.102 1 86.62 265 PRO A CA 1
ATOM 2084 C C . PRO A 1 265 ? 0.662 24.812 12.969 1 86.62 265 PRO A C 1
ATOM 2086 O O . PRO A 1 265 ? 0.72 25.266 14.117 1 86.62 265 PRO A O 1
ATOM 2089 N N . ASN A 1 266 ? 1.554 24.156 12.477 1 79.06 266 ASN A N 1
ATOM 2090 C CA . ASN A 1 266 ? 2.729 23.875 13.289 1 79.06 266 ASN A CA 1
ATOM 2091 C C . ASN A 1 266 ? 3.992 24.484 12.688 1 79.06 266 ASN A C 1
ATOM 2093 O O . ASN A 1 266 ? 5.066 24.422 13.289 1 79.06 266 ASN A O 1
ATOM 2097 N N . MET A 1 267 ? 3.859 25.141 11.5 1 78.62 267 MET A N 1
ATOM 2098 C CA . MET A 1 267 ? 5.035 25.719 10.867 1 78.62 267 MET A CA 1
ATOM 2099 C C . MET A 1 267 ? 4.684 27.031 10.18 1 78.62 267 MET A C 1
ATOM 2101 O O . MET A 1 267 ? 3.602 27.172 9.602 1 78.62 267 MET A O 1
ATOM 2105 N N . ARG A 1 268 ? 5.555 27.953 10.336 1 78.25 268 ARG A N 1
ATOM 2106 C CA . ARG A 1 268 ? 5.477 29.234 9.648 1 78.25 268 ARG A CA 1
ATOM 2107 C C . ARG A 1 268 ? 6.703 29.469 8.773 1 78.25 268 ARG A C 1
ATOM 2109 O O . ARG A 1 268 ? 7.84 29.344 9.242 1 78.25 268 ARG A O 1
ATOM 2116 N N . LEU A 1 269 ? 6.387 29.672 7.516 1 78.25 269 LEU A N 1
ATOM 2117 C CA . LEU A 1 269 ? 7.477 29.844 6.562 1 78.25 269 LEU A CA 1
ATOM 2118 C C . LEU A 1 269 ? 7.199 31.031 5.637 1 78.25 269 LEU A C 1
ATOM 2120 O O . LEU A 1 269 ? 6.074 31.531 5.586 1 78.25 269 LEU A O 1
ATOM 2124 N N . THR A 1 270 ? 8.25 31.547 5.078 1 76.44 270 THR A N 1
ATOM 2125 C CA . THR A 1 270 ? 8.125 32.562 4.047 1 76.44 270 THR A CA 1
ATOM 2126 C C . THR A 1 270 ? 8.625 32.062 2.703 1 76.44 270 THR A C 1
ATOM 2128 O O . THR A 1 270 ? 9.758 31.562 2.6 1 76.44 270 THR A O 1
ATOM 2131 N N . ILE A 1 271 ? 7.75 32.062 1.796 1 72.38 271 ILE A N 1
ATOM 2132 C CA . ILE A 1 271 ? 8.164 31.703 0.444 1 72.38 271 ILE A CA 1
ATOM 2133 C C . ILE A 1 271 ? 8.93 32.875 -0.188 1 72.38 271 ILE A C 1
ATOM 2135 O O . ILE A 1 271 ? 8.375 33.938 -0.405 1 72.38 271 ILE A O 1
ATOM 2139 N N . THR A 1 272 ? 10.227 32.719 -0.457 1 68.69 272 THR A N 1
ATOM 2140 C CA . THR A 1 272 ? 11.039 33.781 -0.978 1 68.69 272 THR A CA 1
ATOM 2141 C C . THR A 1 272 ? 11.5 33.5 -2.402 1 68.69 272 THR A C 1
ATOM 2143 O O . THR A 1 272 ? 11.781 34.406 -3.174 1 68.69 272 THR A O 1
ATOM 2146 N N . ASP A 1 273 ? 11.641 32.156 -2.709 1 63.88 273 ASP A N 1
ATOM 2147 C CA . ASP A 1 273 ? 12.227 31.781 -3.992 1 63.88 273 ASP A CA 1
ATOM 2148 C C . ASP A 1 273 ? 11.367 30.734 -4.703 1 63.88 273 ASP A C 1
ATOM 2150 O O . ASP A 1 273 ? 10.398 30.234 -4.137 1 63.88 273 ASP A O 1
ATOM 2154 N N . ASP A 1 274 ? 11.641 30.531 -6.117 1 57.28 274 ASP A N 1
ATOM 2155 C CA . ASP A 1 274 ? 10.906 29.594 -6.953 1 57.28 274 ASP A CA 1
ATOM 2156 C C . ASP A 1 274 ? 11.32 28.156 -6.648 1 57.28 274 ASP A C 1
ATOM 2158 O O . ASP A 1 274 ? 12.305 27.922 -5.949 1 57.28 274 ASP A O 1
ATOM 2162 N N . GLY A 1 275 ? 10.242 27.203 -6.789 1 53.16 275 GLY A N 1
ATOM 2163 C CA . GLY A 1 275 ? 10.758 25.844 -6.887 1 53.16 275 GLY A CA 1
ATOM 2164 C C . GLY A 1 275 ? 9.898 24.828 -6.168 1 53.16 275 GLY A C 1
ATOM 2165 O O . GLY A 1 275 ? 9.836 23.656 -6.578 1 53.16 275 GLY A O 1
ATOM 2166 N N . TRP A 1 276 ? 9.469 25.328 -4.984 1 59.19 276 TRP A N 1
ATOM 2167 C CA . TRP A 1 276 ? 8.734 24.25 -4.348 1 59.19 276 TRP A CA 1
ATOM 2168 C C . TRP A 1 276 ? 7.328 24.125 -4.93 1 59.19 276 TRP A C 1
ATOM 2170 O O . TRP A 1 276 ? 6.578 25.109 -4.969 1 59.19 276 TRP A O 1
ATOM 2180 N N . MET A 1 277 ? 6.949 22.938 -5.422 1 61.88 277 MET A N 1
ATOM 2181 C CA . MET A 1 277 ? 5.664 22.578 -6.004 1 61.88 277 MET A CA 1
ATOM 2182 C C . MET A 1 277 ? 5.285 23.531 -7.133 1 61.88 277 MET A C 1
ATOM 2184 O O . MET A 1 277 ? 4.102 23.766 -7.383 1 61.88 277 MET A O 1
ATOM 2188 N N . GLY A 1 278 ? 6.254 24.188 -7.688 1 53.88 278 GLY A N 1
ATOM 2189 C CA . GLY A 1 278 ? 6 25.062 -8.82 1 53.88 278 GLY A CA 1
ATOM 2190 C C . GLY A 1 278 ? 5.266 26.328 -8.438 1 53.88 278 GLY A C 1
ATOM 2191 O O . GLY A 1 278 ? 4.598 26.953 -9.273 1 53.88 278 GLY A O 1
ATOM 2192 N N . ILE A 1 279 ? 5.348 26.609 -7.164 1 59.5 279 ILE A N 1
ATOM 2193 C CA . ILE A 1 279 ? 4.637 27.781 -6.668 1 59.5 279 ILE A CA 1
ATOM 2194 C C . ILE A 1 279 ? 5.48 29.031 -6.891 1 59.5 279 ILE A C 1
ATOM 2196 O O . ILE A 1 279 ? 6.699 29.016 -6.695 1 59.5 279 ILE A O 1
ATOM 2200 N N . ALA A 1 280 ? 4.945 29.906 -7.691 1 51.5 280 ALA A N 1
ATOM 2201 C CA . ALA A 1 280 ? 5.645 31.172 -7.902 1 51.5 280 ALA A CA 1
ATOM 2202 C C . ALA A 1 280 ? 5.668 32 -6.625 1 51.5 280 ALA A C 1
ATOM 2204 O O . ALA A 1 280 ? 4.621 32.25 -6.016 1 51.5 280 ALA A O 1
ATOM 2205 N N . PRO A 1 281 ? 6.625 32.062 -5.797 1 53.31 281 PRO A N 1
ATOM 2206 C CA . PRO A 1 281 ? 6.922 32.688 -4.5 1 53.31 281 PRO A CA 1
ATOM 2207 C C . PRO A 1 281 ? 6.477 34.156 -4.43 1 53.31 281 PRO A C 1
ATOM 2209 O O . PRO A 1 281 ? 6.52 34.75 -3.359 1 53.31 281 PRO A O 1
ATOM 2212 N N . ALA A 1 282 ? 5.727 35.062 -4.523 1 58.34 282 ALA A N 1
ATOM 2213 C CA . ALA A 1 282 ? 6.258 36.375 -4.195 1 58.34 282 ALA A CA 1
ATOM 2214 C C . ALA A 1 282 ? 6.043 36.688 -2.721 1 58.34 282 ALA A C 1
ATOM 2216 O O . ALA A 1 282 ? 4.969 36.438 -2.172 1 58.34 282 ALA A O 1
ATOM 2217 N N . ASN A 1 283 ? 7.086 36.781 -1.753 1 66.38 283 ASN A N 1
ATOM 2218 C CA . ASN A 1 283 ? 7.277 37.375 -0.443 1 66.38 283 ASN A CA 1
ATOM 2219 C C . ASN A 1 283 ? 6.055 37.188 0.452 1 66.38 283 ASN A C 1
ATOM 2221 O O . ASN A 1 283 ? 5.543 38.156 1.031 1 66.38 283 ASN A O 1
ATOM 2225 N N . THR A 1 284 ? 5.535 35.844 0.486 1 76.12 284 THR A N 1
ATOM 2226 C CA . THR A 1 284 ? 4.324 35.562 1.245 1 76.12 284 THR A CA 1
ATOM 2227 C C . THR A 1 284 ? 4.625 34.625 2.414 1 76.12 284 THR A C 1
ATOM 2229 O O . THR A 1 284 ? 5.316 33.625 2.25 1 76.12 284 THR A O 1
ATOM 2232 N N . GLU A 1 285 ? 4.164 35.031 3.574 1 82.94 285 GLU A N 1
ATOM 2233 C CA . GLU A 1 285 ? 4.199 34.125 4.734 1 82.94 285 GLU A CA 1
ATOM 2234 C C . GLU A 1 285 ? 3.115 33.062 4.648 1 82.94 285 GLU A C 1
ATOM 2236 O O . GLU A 1 285 ? 1.973 33.375 4.289 1 82.94 285 GLU A O 1
ATOM 2241 N N . VAL A 1 286 ? 3.568 31.766 4.863 1 84.25 286 VAL A N 1
ATOM 2242 C CA . VAL A 1 286 ? 2.6 30.672 4.797 1 84.25 286 VAL A CA 1
ATOM 2243 C C . VAL A 1 286 ? 2.662 29.844 6.078 1 84.25 286 VAL A C 1
ATOM 2245 O O . VAL A 1 286 ? 3.723 29.719 6.695 1 84.25 286 VAL A O 1
ATOM 2248 N N . LEU A 1 287 ? 1.485 29.406 6.445 1 86.88 287 LEU A N 1
ATOM 2249 C CA . LEU A 1 287 ? 1.344 28.484 7.566 1 86.88 287 LEU A CA 1
ATOM 2250 C C . LEU A 1 287 ? 1.037 27.078 7.074 1 86.88 287 LEU A C 1
ATOM 2252 O O . LEU A 1 287 ? 0.236 26.891 6.152 1 86.88 287 LEU A O 1
ATOM 2256 N N . LEU A 1 288 ? 1.74 26.125 7.672 1 89 288 LEU A N 1
ATOM 2257 C CA . LEU A 1 288 ? 1.526 24.75 7.25 1 89 288 LEU A CA 1
ATOM 2258 C C . LEU A 1 288 ? 0.803 23.953 8.336 1 89 288 LEU A C 1
ATOM 2260 O O . LEU A 1 288 ? 1.092 24.109 9.523 1 89 288 LEU A O 1
ATOM 2264 N N . ARG A 1 289 ? -0.144 23.219 7.906 1 92.88 289 ARG A N 1
ATOM 2265 C CA . ARG A 1 289 ? -0.8 22.203 8.719 1 92.88 289 ARG A CA 1
ATOM 2266 C C . ARG A 1 289 ? -0.303 20.797 8.359 1 92.88 289 ARG A C 1
ATOM 2268 O O . ARG A 1 289 ? -0.313 20.422 7.191 1 92.88 289 ARG A O 1
ATOM 2275 N N . SER A 1 290 ? 0.173 20.094 9.336 1 94.5 290 SER A N 1
ATOM 2276 C CA . SER A 1 290 ? 0.728 18.766 9.086 1 94.5 290 SER A CA 1
ATOM 2277 C C . SER A 1 290 ? 0.358 17.797 10.203 1 94.5 290 SER A C 1
ATOM 2279 O O . SER A 1 290 ? 0.375 18.156 11.383 1 94.5 290 SER A O 1
ATOM 2281 N N . LEU A 1 291 ? -0.073 16.625 9.891 1 97.06 291 LEU A N 1
ATOM 2282 C CA . LEU A 1 291 ? -0.362 15.516 10.797 1 97.06 291 LEU A CA 1
ATOM 2283 C C . LEU A 1 291 ? 0.539 14.32 10.508 1 97.06 291 LEU A C 1
ATOM 2285 O O . LEU A 1 291 ? 0.451 13.727 9.43 1 97.06 291 LEU A O 1
ATOM 2289 N N . ASP A 1 292 ? 1.338 13.953 11.477 1 97.75 292 ASP A N 1
ATOM 2290 C CA . ASP A 1 292 ? 2.416 13.016 11.188 1 97.75 292 ASP A CA 1
ATOM 2291 C C . ASP A 1 292 ? 2.395 11.836 12.156 1 97.75 292 ASP A C 1
ATOM 2293 O O . ASP A 1 292 ? 1.959 11.969 13.305 1 97.75 292 ASP A O 1
ATOM 2297 N N . PHE A 1 293 ? 2.854 10.703 11.664 1 98.44 293 PHE A N 1
ATOM 2298 C CA . PHE A 1 293 ? 3.098 9.5 12.445 1 98.44 293 PHE A CA 1
ATOM 2299 C C . PHE A 1 293 ? 4.504 8.969 12.188 1 98.44 293 PHE A C 1
ATOM 2301 O O . PHE A 1 293 ? 4.988 8.992 11.055 1 98.44 293 PHE A O 1
ATOM 2308 N N . TRP A 1 294 ? 5.188 8.508 13.242 1 98.62 294 TRP A N 1
ATOM 2309 C CA . TRP A 1 294 ? 6.488 7.855 13.148 1 98.62 294 TRP A CA 1
ATOM 2310 C C . TRP A 1 294 ? 6.465 6.496 13.836 1 98.62 294 TRP A C 1
ATOM 2312 O O . TRP A 1 294 ? 5.762 6.305 14.828 1 98.62 294 TRP A O 1
ATOM 2322 N N . ARG A 1 295 ? 7.254 5.57 13.305 1 98.5 295 ARG A N 1
ATOM 2323 C CA . ARG A 1 295 ? 7.52 4.289 13.953 1 98.5 295 ARG A CA 1
ATOM 2324 C C . ARG A 1 295 ? 9.023 4.043 14.086 1 98.5 295 ARG A C 1
ATOM 2326 O O . ARG A 1 295 ? 9.773 4.246 13.133 1 98.5 295 ARG A O 1
ATOM 2333 N N . MET A 1 296 ? 9.398 3.609 15.273 1 97.88 296 MET A N 1
ATOM 2334 C CA . MET A 1 296 ? 10.789 3.287 15.555 1 97.88 296 MET A CA 1
ATOM 2335 C C . MET A 1 296 ? 11.039 1.789 15.422 1 97.88 296 MET A C 1
ATOM 2337 O O . MET A 1 296 ? 10.133 0.984 15.625 1 97.88 296 MET A O 1
ATOM 2341 N N . GLU A 1 297 ? 12.203 1.447 15.023 1 95.38 297 GLU A N 1
ATOM 2342 C CA . GLU A 1 297 ? 12.75 0.093 15.031 1 95.38 297 GLU A CA 1
ATOM 2343 C C . GLU A 1 297 ? 14.211 0.089 15.461 1 95.38 297 GLU A C 1
ATOM 2345 O O . GLU A 1 297 ? 15.039 0.775 14.859 1 95.38 297 GLU A O 1
ATOM 2350 N N . ASP A 1 298 ? 14.578 -0.657 16.484 1 92.88 298 ASP A N 1
ATOM 2351 C CA . ASP A 1 298 ? 15.945 -0.8 16.984 1 92.88 298 ASP A CA 1
ATOM 2352 C C . ASP A 1 298 ? 16.562 0.562 17.297 1 92.88 298 ASP A C 1
ATOM 2354 O O . ASP A 1 298 ? 17.688 0.856 16.859 1 92.88 298 ASP A O 1
ATOM 2358 N N . GLY A 1 299 ? 15.758 1.447 17.875 1 94.94 299 GLY A N 1
ATOM 2359 C CA . GLY A 1 299 ? 16.25 2.717 18.391 1 94.94 299 GLY A CA 1
ATOM 2360 C C . GLY A 1 299 ? 16.344 3.793 17.328 1 94.94 299 GLY A C 1
ATOM 2361 O O . GLY A 1 299 ? 16.859 4.879 17.578 1 94.94 299 GLY A O 1
ATOM 2362 N N . LYS A 1 300 ? 15.883 3.508 16.141 1 97.81 300 LYS A N 1
ATOM 2363 C CA . LYS A 1 300 ? 15.914 4.477 15.047 1 97.81 300 LYS A CA 1
ATOM 2364 C C . LYS A 1 300 ? 14.539 4.609 14.391 1 97.81 300 LYS A C 1
ATOM 2366 O O . LYS A 1 300 ? 13.719 3.691 14.469 1 97.81 300 LYS A O 1
ATOM 2371 N N . ILE A 1 301 ? 14.289 5.742 13.805 1 98.19 301 ILE A N 1
ATOM 2372 C CA . ILE A 1 301 ? 13.055 5.93 13.047 1 98.19 301 ILE A CA 1
ATOM 2373 C C . ILE A 1 301 ? 13.094 5.078 11.781 1 98.19 301 ILE A C 1
ATOM 2375 O O . ILE A 1 301 ? 14.023 5.195 10.977 1 98.19 301 ILE A O 1
ATOM 2379 N N . ARG A 1 302 ? 12.078 4.246 11.602 1 98 302 ARG A N 1
ATOM 2380 C CA . ARG A 1 302 ? 12.039 3.316 10.477 1 98 302 ARG A CA 1
ATOM 2381 C C . ARG A 1 302 ? 11.031 3.768 9.43 1 98 302 ARG A C 1
ATOM 2383 O O . ARG A 1 302 ? 11.234 3.541 8.234 1 98 302 ARG A O 1
ATOM 2390 N N . GLU A 1 303 ? 9.953 4.312 9.828 1 98.31 303 GLU A N 1
ATOM 2391 C CA . GLU A 1 303 ? 8.875 4.758 8.938 1 98.31 303 GLU A CA 1
ATOM 2392 C C . GLU A 1 303 ? 8.273 6.066 9.43 1 98.31 303 GLU A C 1
ATOM 2394 O O . GLU A 1 303 ? 8.156 6.297 10.633 1 98.31 303 GLU A O 1
ATOM 2399 N N . ASN A 1 304 ? 7.93 6.938 8.516 1 98.56 304 ASN A N 1
ATOM 2400 C CA . ASN A 1 304 ? 7.309 8.227 8.781 1 98.56 304 ASN A CA 1
ATOM 2401 C C . ASN A 1 304 ? 6.199 8.539 7.777 1 98.56 304 ASN A C 1
ATOM 2403 O O . ASN A 1 304 ? 6.449 8.617 6.574 1 98.56 304 ASN A O 1
ATOM 2407 N N . TRP A 1 305 ? 4.988 8.625 8.266 1 98.56 305 TRP A N 1
ATOM 2408 C CA . TRP A 1 305 ? 3.836 9 7.457 1 98.56 305 TRP A CA 1
ATOM 2409 C C . TRP A 1 305 ? 3.518 10.484 7.625 1 98.56 305 TRP A C 1
ATOM 2411 O O . TRP A 1 305 ? 3.107 10.922 8.703 1 98.56 305 TRP A O 1
ATOM 2421 N N . VAL A 1 306 ? 3.607 11.25 6.547 1 97.81 306 VAL A N 1
ATOM 2422 C CA . VAL A 1 306 ? 3.461 12.695 6.621 1 97.81 306 VAL A CA 1
ATOM 2423 C C . VAL A 1 306 ? 2.316 13.148 5.715 1 97.81 306 VAL A C 1
ATOM 2425 O O . VAL A 1 306 ? 2.24 12.75 4.551 1 97.81 306 VAL A O 1
ATOM 2428 N N . LEU A 1 307 ? 1.444 13.898 6.223 1 97.56 307 LEU A N 1
ATOM 2429 C CA . LEU A 1 307 ? 0.387 14.484 5.41 1 97.56 307 LEU A CA 1
ATOM 2430 C C . LEU A 1 307 ? 0.284 15.984 5.664 1 97.56 307 LEU A C 1
ATOM 2432 O O . LEU A 1 307 ? 0.08 16.422 6.801 1 97.56 307 LEU A O 1
ATOM 2436 N N . VAL A 1 308 ? 0.484 16.766 4.645 1 95.19 308 VAL A N 1
ATOM 2437 C CA . VAL A 1 308 ? 0.453 18.234 4.68 1 95.19 308 VAL A CA 1
ATOM 2438 C C . VAL A 1 308 ? -0.739 18.734 3.875 1 95.19 308 VAL A C 1
ATOM 2440 O O . VAL A 1 308 ? -1.061 18.188 2.816 1 95.19 308 VAL A O 1
ATOM 2443 N N . ASP A 1 309 ? -1.385 19.75 4.355 1 95.38 309 ASP A N 1
ATOM 2444 C CA . ASP A 1 309 ? -2.473 20.391 3.619 1 95.38 309 ASP A CA 1
ATOM 2445 C C . ASP A 1 309 ? -1.938 21.234 2.465 1 95.38 309 ASP A C 1
ATOM 2447 O O . ASP A 1 309 ? -1.92 22.469 2.543 1 95.38 309 ASP A O 1
ATOM 2451 N N . LEU A 1 310 ? -1.626 20.594 1.414 1 92.62 310 LEU A N 1
ATOM 2452 C CA . LEU A 1 310 ? -0.977 21.25 0.282 1 92.62 310 LEU A CA 1
ATOM 2453 C C . LEU A 1 310 ? -1.925 22.234 -0.394 1 92.62 310 LEU A C 1
ATOM 2455 O O . LEU A 1 310 ? -1.495 23.297 -0.872 1 92.62 310 LEU A O 1
ATOM 2459 N N . LEU A 1 311 ? -3.186 21.859 -0.438 1 93.12 311 LEU A N 1
ATOM 2460 C CA . LEU A 1 311 ? -4.141 22.734 -1.095 1 93.12 311 LEU A CA 1
ATOM 2461 C C . LEU A 1 311 ? -4.254 24.062 -0.348 1 93.12 311 LEU A C 1
ATOM 2463 O O . LEU A 1 311 ? -4.434 25.109 -0.966 1 93.12 311 LEU A O 1
ATOM 2467 N N . ASP A 1 312 ? -4.188 23.953 0.941 1 92.62 312 ASP A N 1
ATOM 2468 C CA . ASP A 1 312 ? -4.203 25.188 1.727 1 92.62 312 ASP A CA 1
ATOM 2469 C C . ASP A 1 312 ? -2.973 26.047 1.435 1 92.62 312 ASP A C 1
ATOM 2471 O O . ASP A 1 312 ? -3.066 27.266 1.348 1 92.62 312 ASP A O 1
ATOM 2475 N N . LEU A 1 313 ? -1.876 25.375 1.372 1 88 313 LEU A N 1
ATOM 2476 C CA . LEU A 1 313 ? -0.644 26.094 1.058 1 88 313 LEU A CA 1
ATOM 2477 C C . LEU A 1 313 ? -0.77 26.828 -0.27 1 88 313 LEU A C 1
ATOM 2479 O O . LEU A 1 313 ? -0.402 28 -0.369 1 88 313 LEU A O 1
ATOM 2483 N N . TYR A 1 314 ? -1.271 26.188 -1.266 1 87.06 314 TYR A N 1
ATOM 2484 C CA . TYR A 1 314 ? -1.468 26.812 -2.57 1 87.06 314 TYR A CA 1
ATOM 2485 C C . TYR A 1 314 ? -2.406 28 -2.467 1 87.06 314 TYR A C 1
ATOM 2487 O O . TYR A 1 314 ? -2.164 29.047 -3.084 1 87.06 314 TYR A O 1
ATOM 2495 N N . THR A 1 315 ? -3.404 27.844 -1.741 1 87.12 315 THR A N 1
ATOM 2496 C CA . THR A 1 315 ? -4.379 28.922 -1.588 1 87.12 315 THR A CA 1
ATOM 2497 C C . THR A 1 315 ? -3.738 30.156 -0.944 1 87.12 315 THR A C 1
ATOM 2499 O O . THR A 1 315 ? -4.031 31.281 -1.325 1 87.12 315 THR A O 1
ATOM 2502 N N . GLN A 1 316 ? -2.955 29.906 0.065 1 86.44 316 GLN A N 1
ATOM 2503 C CA . GLN A 1 316 ? -2.25 31 0.725 1 86.44 316 GLN A CA 1
ATOM 2504 C C . GLN A 1 316 ? -1.342 31.734 -0.253 1 86.44 316 GLN A C 1
ATOM 2506 O O . GLN A 1 316 ? -1.055 32.938 -0.068 1 86.44 316 GLN A O 1
ATOM 2511 N N . CYS A 1 317 ? -0.974 31.031 -1.324 1 82.06 317 CYS A N 1
ATOM 2512 C CA . CYS A 1 317 ? -0.115 31.609 -2.346 1 82.06 317 CYS A CA 1
ATOM 2513 C C . CYS A 1 317 ? -0.944 32.219 -3.48 1 82.06 317 CYS A C 1
ATOM 2515 O O . CYS A 1 317 ? -0.397 32.625 -4.504 1 82.06 317 CYS A O 1
ATOM 2517 N N . GLY A 1 318 ? -2.26 32.156 -3.35 1 79.44 318 GLY A N 1
ATOM 2518 C CA . GLY A 1 318 ? -3.143 32.75 -4.344 1 79.44 318 GLY A CA 1
ATOM 2519 C C . GLY A 1 318 ? -3.484 31.797 -5.477 1 79.44 318 GLY A C 1
ATOM 2520 O O . GLY A 1 318 ? -3.943 32.219 -6.535 1 79.44 318 GLY A O 1
ATOM 2521 N N . ILE A 1 319 ? -3.164 30.578 -5.246 1 81.44 319 ILE A N 1
ATOM 2522 C CA . ILE A 1 319 ? -3.424 29.594 -6.289 1 81.44 319 ILE A CA 1
ATOM 2523 C C . ILE A 1 319 ? -4.629 28.734 -5.906 1 81.44 319 ILE A C 1
ATOM 2525 O O . ILE A 1 319 ? -4.629 28.094 -4.855 1 81.44 319 ILE A O 1
ATOM 2529 N N . ASP A 1 320 ? -5.625 28.766 -6.719 1 84.69 320 ASP A N 1
ATOM 2530 C CA . ASP A 1 320 ? -6.793 27.906 -6.555 1 84.69 320 ASP A CA 1
ATOM 2531 C C . ASP A 1 320 ? -6.648 26.625 -7.375 1 84.69 320 ASP A C 1
ATOM 2533 O O . ASP A 1 320 ? -7.035 26.594 -8.547 1 84.69 320 ASP A O 1
ATOM 2537 N N . VAL A 1 321 ? -6.191 25.625 -6.762 1 87.31 321 VAL A N 1
ATOM 2538 C CA . VAL A 1 321 ? -5.875 24.359 -7.438 1 87.31 321 VAL A CA 1
ATOM 2539 C C . VAL A 1 321 ? -7.156 23.734 -7.98 1 87.31 321 VAL A C 1
ATOM 2541 O O . VAL A 1 321 ? -7.156 23.156 -9.07 1 87.31 321 VAL A O 1
ATOM 2544 N N . LEU A 1 322 ? -8.266 23.797 -7.277 1 88.94 322 LEU A N 1
ATOM 2545 C CA . LEU A 1 322 ? -9.531 23.203 -7.695 1 88.94 322 LEU A CA 1
ATOM 2546 C C . LEU A 1 322 ? -10.07 23.891 -8.938 1 88.94 322 LEU A C 1
ATOM 2548 O O . LEU A 1 322 ? -10.578 23.234 -9.852 1 88.94 322 LEU A O 1
ATOM 2552 N N . ALA A 1 323 ? -9.977 25.156 -8.938 1 82.19 323 ALA A N 1
ATOM 2553 C CA . ALA A 1 323 ? -10.398 25.906 -10.125 1 82.19 323 ALA A CA 1
ATOM 2554 C C . ALA A 1 323 ? -9.555 25.531 -11.336 1 82.19 323 ALA A C 1
ATOM 2556 O O . ALA A 1 323 ? -10.086 25.375 -12.445 1 82.19 323 ALA A O 1
ATOM 2557 N N . ARG A 1 324 ? -8.297 25.453 -11.109 1 81.19 324 ARG A N 1
ATOM 2558 C CA . ARG A 1 324 ? -7.406 25.047 -12.195 1 81.19 324 ARG A CA 1
ATOM 2559 C C . ARG A 1 324 ? -7.75 23.656 -12.703 1 81.19 324 ARG A C 1
ATOM 2561 O O . ARG A 1 324 ? -7.715 23.391 -13.906 1 81.19 324 ARG A O 1
ATOM 2568 N N . MET A 1 325 ? -8.023 22.781 -11.773 1 84.81 325 MET A N 1
ATOM 2569 C CA . MET A 1 325 ? -8.43 21.438 -12.148 1 84.81 325 MET A CA 1
ATOM 2570 C C . MET A 1 325 ? -9.68 21.469 -13.023 1 84.81 325 MET A C 1
ATOM 2572 O O . MET A 1 325 ? -9.742 20.781 -14.039 1 84.81 325 MET A O 1
ATOM 2576 N N . SER A 1 326 ? -10.617 22.281 -12.664 1 77.75 326 SER A N 1
ATOM 2577 C CA . SER A 1 326 ? -11.859 22.391 -13.414 1 77.75 326 SER A CA 1
ATOM 2578 C C . SER A 1 326 ? -11.602 22.891 -14.836 1 77.75 326 SER A C 1
ATOM 2580 O O . SER A 1 326 ? -12.273 22.469 -15.781 1 77.75 326 SER A O 1
ATOM 2582 N N . GLU A 1 327 ? -10.719 23.734 -14.961 1 69.06 327 GLU A N 1
ATOM 2583 C CA . GLU A 1 327 ? -10.352 24.25 -16.281 1 69.06 327 GLU A CA 1
ATOM 2584 C C . GLU A 1 327 ? -9.727 23.172 -17.141 1 69.06 327 GLU A C 1
ATOM 2586 O O . GLU A 1 327 ? -9.992 23.094 -18.344 1 69.06 327 GLU A O 1
ATOM 2591 N N . PHE A 1 328 ? -8.961 22.375 -16.547 1 63.94 328 PHE A N 1
ATOM 2592 C CA . PHE A 1 328 ? -8.258 21.281 -17.219 1 63.94 328 PHE A CA 1
ATOM 2593 C C . PHE A 1 328 ? -9.219 20.172 -17.609 1 63.94 328 PHE A C 1
ATOM 2595 O O . PHE A 1 328 ? -9.008 19.484 -18.609 1 63.94 328 PHE A O 1
ATOM 2602 N N . ASN A 1 329 ? -10.211 19.953 -16.875 1 60.97 329 ASN A N 1
ATOM 2603 C CA . ASN A 1 329 ? -11.133 18.828 -17.047 1 60.97 329 ASN A CA 1
ATOM 2604 C C . ASN A 1 329 ? -12.25 19.156 -18.016 1 60.97 329 ASN A C 1
ATOM 2606 O O . ASN A 1 329 ? -13.141 18.328 -18.25 1 60.97 329 ASN A O 1
ATOM 2610 N N . LYS A 1 330 ? -12.258 20.266 -18.469 1 50.09 330 LYS A N 1
ATOM 2611 C CA . LYS A 1 330 ? -13.305 20.625 -19.422 1 50.09 330 LYS A CA 1
ATOM 2612 C C . LYS A 1 330 ? -13.367 19.609 -20.562 1 50.09 330 LYS A C 1
ATOM 2614 O O . LYS A 1 330 ? -14.43 19.422 -21.156 1 50.09 330 LYS A O 1
ATOM 2619 N N . ALA A 1 331 ? -12.312 18.891 -20.734 1 40.44 331 ALA A N 1
ATOM 2620 C CA . ALA A 1 331 ? -12.273 17.906 -21.812 1 40.44 331 ALA A CA 1
ATOM 2621 C C . ALA A 1 331 ? -12.68 16.531 -21.312 1 40.44 331 ALA A C 1
ATOM 2623 O O . ALA A 1 331 ? -12.852 15.594 -22.094 1 40.44 331 ALA A O 1
ATOM 2624 N N . LYS A 1 332 ? -12.883 16.438 -20.016 1 51.31 332 LYS A N 1
ATOM 2625 C CA . LYS A 1 332 ? -13.148 15.109 -19.453 1 51.31 332 LYS A CA 1
ATOM 2626 C C . LYS A 1 332 ? -14.633 14.914 -19.188 1 51.31 332 LYS A C 1
ATOM 2628 O O . LYS A 1 332 ? -15.344 15.867 -18.875 1 51.31 332 LYS A O 1
ATOM 2633 N N . SER A 1 333 ? -15.086 13.703 -19.391 1 42.78 333 SER A N 1
ATOM 2634 C CA . SER A 1 333 ? -16.453 13.344 -19.031 1 42.78 333 SER A CA 1
ATOM 2635 C C . SER A 1 333 ? -16.609 13.242 -17.516 1 42.78 333 SER A C 1
ATOM 2637 O O . SER A 1 333 ? -15.859 12.523 -16.859 1 42.78 333 SER A O 1
ATOM 2639 N N . LEU A 1 334 ? -17.375 14.086 -16.969 1 50.34 334 LEU A N 1
ATOM 2640 C CA . LEU A 1 334 ? -17.656 14.117 -15.547 1 50.34 334 LEU A CA 1
ATOM 2641 C C . LEU A 1 334 ? -18.859 13.242 -15.219 1 50.34 334 LEU A C 1
ATOM 2643 O O . LEU A 1 334 ? -19.281 13.172 -14.062 1 50.34 334 LEU A O 1
ATOM 2647 N N . GLY A 1 335 ? -19.391 12.609 -16.172 1 47.94 335 GLY A N 1
ATOM 2648 C CA . GLY A 1 335 ? -20.562 11.766 -15.961 1 47.94 335 GLY A CA 1
ATOM 2649 C C . GLY A 1 335 ? -20.234 10.5 -15.195 1 47.94 335 GLY A C 1
ATOM 2650 O O . GLY A 1 335 ? -19.078 10.109 -15.086 1 47.94 335 GLY A O 1
ATOM 2651 N N . PRO A 1 336 ? -21.219 10.016 -14.547 1 49.31 336 PRO A N 1
ATOM 2652 C CA . PRO A 1 336 ? -21.016 8.75 -13.836 1 49.31 336 PRO A CA 1
ATOM 2653 C C . PRO A 1 336 ? -20.516 7.633 -14.758 1 49.31 336 PRO A C 1
ATOM 2655 O O . PRO A 1 336 ? -20.812 7.641 -15.953 1 49.31 336 PRO A O 1
ATOM 2658 N N . ILE A 1 337 ? -19.672 6.832 -14.383 1 47.66 337 ILE A N 1
ATOM 2659 C CA . ILE A 1 337 ? -19.203 5.676 -15.133 1 47.66 337 ILE A CA 1
ATOM 2660 C C . ILE A 1 337 ? -20.016 4.441 -14.758 1 47.66 337 ILE A C 1
ATOM 2662 O O . ILE A 1 337 ? -20.125 4.094 -13.586 1 47.66 337 ILE A O 1
ATOM 2666 N N . SER A 1 338 ? -20.797 3.936 -15.523 1 41.47 338 SER A N 1
ATOM 2667 C CA . SER A 1 338 ? -21.531 2.686 -15.328 1 41.47 338 SER A CA 1
ATOM 2668 C C . SER A 1 338 ? -20.641 1.479 -15.602 1 41.47 338 SER A C 1
ATOM 2670 O O . SER A 1 338 ? -20 1.393 -16.656 1 41.47 338 SER A O 1
ATOM 2672 N N . LEU A 1 339 ? -20.422 0.771 -14.609 1 45.19 339 LEU A N 1
ATOM 2673 C CA . LEU A 1 339 ? -19.688 -0.467 -14.836 1 45.19 339 LEU A CA 1
ATOM 2674 C C . LEU A 1 339 ? -20.547 -1.489 -15.57 1 45.19 339 LEU A C 1
ATOM 2676 O O . LEU A 1 339 ? -21.766 -1.521 -15.383 1 45.19 339 LEU A O 1
ATOM 2680 N N . PRO A 1 340 ? -19.984 -2.162 -16.469 1 39.03 340 PRO A N 1
ATOM 2681 C CA . PRO A 1 340 ? -20.812 -3.133 -17.203 1 39.03 340 PRO A CA 1
ATOM 2682 C C . PRO A 1 340 ? -21.641 -4.004 -16.266 1 39.03 340 PRO A C 1
ATOM 2684 O O . PRO A 1 340 ? -22.812 -4.266 -16.562 1 39.03 340 PRO A O 1
ATOM 2687 N N . GLU A 1 341 ? -21.062 -4.562 -15.156 1 41.19 341 GLU A N 1
ATOM 2688 C CA . GLU A 1 341 ? -21.797 -5.246 -14.102 1 41.19 341 GLU A CA 1
ATOM 2689 C C . GLU A 1 341 ? -21.734 -4.473 -12.789 1 41.19 341 GLU A C 1
ATOM 2691 O O . GLU A 1 341 ? -20.641 -4.148 -12.312 1 41.19 341 GLU A O 1
ATOM 2696 N N . SER A 1 342 ? -22.562 -3.51 -12.641 1 46.06 342 SER A N 1
ATOM 2697 C CA . SER A 1 342 ? -22.5 -2.584 -11.516 1 46.06 342 SER A CA 1
ATOM 2698 C C . SER A 1 342 ? -23.234 -3.137 -10.297 1 46.06 342 SER A C 1
ATOM 2700 O O . SER A 1 342 ? -24.344 -3.645 -10.422 1 46.06 342 SER A O 1
ATOM 2702 N N . GLN A 1 343 ? -22.469 -3.572 -9.289 1 38.84 343 GLN A N 1
ATOM 2703 C CA . GLN A 1 343 ? -23.141 -3.953 -8.047 1 38.84 343 GLN A CA 1
ATOM 2704 C C . GLN A 1 343 ? -23.875 -2.764 -7.43 1 38.84 343 GLN A C 1
ATOM 2706 O O . GLN A 1 343 ? -24.641 -2.928 -6.48 1 38.84 343 GLN A O 1
ATOM 2711 N N . PHE A 1 344 ? -23.531 -1.518 -7.875 1 37 344 PHE A N 1
ATOM 2712 C CA . PHE A 1 344 ? -24.156 -0.352 -7.262 1 37 344 PHE A CA 1
ATOM 2713 C C . PHE A 1 344 ? -25.266 0.197 -8.148 1 37 344 PHE A C 1
ATOM 2715 O O . PHE A 1 344 ? -25 0.971 -9.07 1 37 344 PHE A O 1
ATOM 2722 N N . SER A 1 345 ? -26.078 -0.588 -8.711 1 32.25 345 SER A N 1
ATOM 2723 C CA . SER A 1 345 ? -27.219 -0.046 -9.438 1 32.25 345 SER A CA 1
ATOM 2724 C C . SER A 1 345 ? -28.078 0.833 -8.539 1 32.25 345 SER A C 1
ATOM 2726 O O . SER A 1 345 ? -28.266 0.528 -7.355 1 32.25 345 SER A O 1
ATOM 2728 N N . MET B 1 1 ? 5.941 -13.664 16.109 1 47.34 1 MET B N 1
ATOM 2729 C CA . MET B 1 1 ? 5.895 -13.852 14.664 1 47.34 1 MET B CA 1
ATOM 2730 C C . MET B 1 1 ? 5.77 -15.328 14.305 1 47.34 1 MET B C 1
ATOM 2732 O O . MET B 1 1 ? 6.461 -16.172 14.891 1 47.34 1 MET B O 1
ATOM 2736 N N . THR B 1 2 ? 4.539 -15.781 13.922 1 58.12 2 THR B N 1
ATOM 2737 C CA . THR B 1 2 ? 4.168 -17.156 13.617 1 58.12 2 THR B CA 1
ATOM 2738 C C . THR B 1 2 ? 5.016 -17.703 12.469 1 58.12 2 THR B C 1
ATOM 2740 O O . THR B 1 2 ? 4.613 -18.656 11.797 1 58.12 2 THR B O 1
ATOM 2743 N N . THR B 1 3 ? 6.168 -17.109 12.492 1 73.25 3 THR B N 1
ATOM 2744 C CA . THR B 1 3 ? 7.02 -17.609 11.422 1 73.25 3 THR B CA 1
ATOM 2745 C C . THR B 1 3 ? 7.574 -18.984 11.781 1 73.25 3 THR B C 1
ATOM 2747 O O . THR B 1 3 ? 7.867 -19.266 12.945 1 73.25 3 THR B O 1
ATOM 2750 N N . HIS B 1 4 ? 7.555 -19.812 10.867 1 86.56 4 HIS B N 1
ATOM 2751 C CA . HIS B 1 4 ? 8.148 -21.125 11.062 1 86.56 4 HIS B CA 1
ATOM 2752 C C . HIS B 1 4 ? 9.609 -21.016 11.477 1 86.56 4 HIS B C 1
ATOM 2754 O O . HIS B 1 4 ? 10.391 -20.297 10.852 1 86.56 4 HIS B O 1
ATOM 2760 N N . PRO B 1 5 ? 9.961 -21.641 12.531 1 91.06 5 PRO B N 1
ATOM 2761 C CA . PRO B 1 5 ? 11.312 -21.484 13.078 1 91.06 5 PRO B CA 1
ATOM 2762 C C . PRO B 1 5 ? 12.398 -21.75 12.039 1 91.06 5 PRO B C 1
ATOM 2764 O O . PRO B 1 5 ? 13.445 -21.094 12.062 1 91.06 5 PRO B O 1
ATOM 2767 N N . ILE B 1 6 ? 12.172 -22.656 11.156 1 92.81 6 ILE B N 1
ATOM 2768 C CA . ILE B 1 6 ? 13.18 -23.031 10.172 1 92.81 6 ILE B CA 1
ATOM 2769 C C . ILE B 1 6 ? 13.375 -21.891 9.172 1 92.81 6 ILE B C 1
ATOM 2771 O O . ILE B 1 6 ? 14.484 -21.656 8.695 1 92.81 6 ILE B O 1
ATOM 2775 N N . LEU B 1 7 ? 12.32 -21.156 8.867 1 95.25 7 LEU B N 1
ATOM 2776 C CA . LEU B 1 7 ? 12.391 -20.125 7.836 1 95.25 7 LEU B CA 1
ATOM 2777 C C . LEU B 1 7 ? 12.766 -18.781 8.43 1 95.25 7 LEU B C 1
ATOM 2779 O O . LEU B 1 7 ? 13.164 -17.859 7.707 1 95.25 7 LEU B O 1
ATOM 2783 N N . GLN B 1 8 ? 12.703 -18.625 9.711 1 94.25 8 GLN B N 1
ATOM 2784 C CA . GLN B 1 8 ? 12.875 -17.344 10.406 1 94.25 8 GLN B CA 1
ATOM 2785 C C . GLN B 1 8 ? 14.227 -16.719 10.078 1 94.25 8 GLN B C 1
ATOM 2787 O O . GLN B 1 8 ? 14.312 -15.523 9.797 1 94.25 8 GLN B O 1
ATOM 2792 N N . PRO B 1 9 ? 15.359 -17.516 10.102 1 94.88 9 PRO B N 1
ATOM 2793 C CA . PRO B 1 9 ? 16.641 -16.906 9.75 1 94.88 9 PRO B CA 1
ATOM 2794 C C . PRO B 1 9 ? 16.672 -16.375 8.32 1 94.88 9 PRO B C 1
ATOM 2796 O O . PRO B 1 9 ? 17.266 -15.336 8.055 1 94.88 9 PRO B O 1
ATOM 2799 N N . PHE B 1 10 ? 16.047 -17.125 7.438 1 95.62 10 PHE B N 1
ATOM 2800 C CA . PHE B 1 10 ? 15.938 -16.719 6.043 1 95.62 10 PHE B CA 1
ATOM 2801 C C . PHE B 1 10 ? 15.203 -15.391 5.922 1 95.62 10 PHE B C 1
ATOM 2803 O O . PHE B 1 10 ? 15.68 -14.461 5.27 1 95.62 10 PHE B O 1
ATOM 2810 N N . GLN B 1 11 ? 14.07 -15.258 6.543 1 94.56 11 GLN B N 1
ATOM 2811 C CA . GLN B 1 11 ? 13.273 -14.039 6.52 1 94.56 11 GLN B CA 1
ATOM 2812 C C . GLN B 1 11 ? 14.023 -12.875 7.145 1 94.56 11 GLN B C 1
ATOM 2814 O O . GLN B 1 11 ? 14.008 -11.758 6.617 1 94.56 11 GLN B O 1
ATOM 2819 N N . SER B 1 12 ? 14.703 -13.156 8.211 1 93 12 SER B N 1
ATOM 2820 C CA . SER B 1 12 ? 15.477 -12.125 8.898 1 93 12 SER B CA 1
ATOM 2821 C C . SER B 1 12 ? 16.609 -11.602 8.031 1 93 12 SER B C 1
ATOM 2823 O O . SER B 1 12 ? 16.859 -10.398 7.969 1 93 12 SER B O 1
ATOM 2825 N N . ALA B 1 13 ? 17.219 -12.5 7.348 1 94.62 13 ALA B N 1
ATOM 2826 C CA . ALA B 1 13 ? 18.344 -12.141 6.496 1 94.62 13 ALA B CA 1
ATOM 2827 C C . ALA B 1 13 ? 17.891 -11.281 5.316 1 94.62 13 ALA B C 1
ATOM 2829 O O . ALA B 1 13 ? 18.672 -10.484 4.785 1 94.62 13 ALA B O 1
ATOM 2830 N N . LEU B 1 14 ? 16.641 -11.406 4.977 1 95.62 14 LEU B N 1
ATOM 2831 C CA . LEU B 1 14 ? 16.156 -10.727 3.779 1 95.62 14 LEU B CA 1
ATOM 2832 C C . LEU B 1 14 ? 15.414 -9.445 4.148 1 95.62 14 LEU B C 1
ATOM 2834 O O . LEU B 1 14 ? 15.055 -8.656 3.27 1 95.62 14 LEU B O 1
ATOM 2838 N N . THR B 1 15 ? 15.164 -9.18 5.402 1 92.81 15 THR B N 1
ATOM 2839 C CA . THR B 1 15 ? 14.555 -7.922 5.832 1 92.81 15 THR B CA 1
ATOM 2840 C C . THR B 1 15 ? 15.461 -6.742 5.508 1 92.81 15 THR B C 1
ATOM 2842 O O . THR B 1 15 ? 14.977 -5.652 5.18 1 92.81 15 THR B O 1
ATOM 2845 N N . ASN B 1 16 ? 16.797 -6.926 5.715 1 91.62 16 ASN B N 1
ATOM 2846 C CA . ASN B 1 16 ? 17.859 -6.016 5.289 1 91.62 16 ASN B CA 1
ATOM 2847 C C . ASN B 1 16 ? 18.922 -6.738 4.473 1 91.62 16 ASN B C 1
ATOM 2849 O O . ASN B 1 16 ? 20 -7.031 4.984 1 91.62 16 ASN B O 1
ATOM 2853 N N . VAL B 1 17 ? 18.656 -6.867 3.238 1 94.38 17 VAL B N 1
ATOM 2854 C CA . VAL B 1 17 ? 19.469 -7.734 2.395 1 94.38 17 VAL B CA 1
ATOM 2855 C C . VAL B 1 17 ? 20.875 -7.141 2.238 1 94.38 17 VAL B C 1
ATOM 2857 O O . VAL B 1 17 ? 21.016 -5.938 2.01 1 94.38 17 VAL B O 1
ATOM 2860 N N . THR B 1 18 ? 21.859 -7.859 2.482 1 94.31 18 THR B N 1
ATOM 2861 C CA . THR B 1 18 ? 23.25 -7.562 2.205 1 94.31 18 THR B CA 1
ATOM 2862 C C . THR B 1 18 ? 23.938 -8.758 1.553 1 94.31 18 THR B C 1
ATOM 2864 O O . THR B 1 18 ? 23.328 -9.805 1.354 1 94.31 18 THR B O 1
ATOM 2867 N N . LYS B 1 19 ? 25.203 -8.578 1.233 1 93.56 19 LYS B N 1
ATOM 2868 C CA . LYS B 1 19 ? 25.953 -9.695 0.675 1 93.56 19 LYS B CA 1
ATOM 2869 C C . LYS B 1 19 ? 26.078 -10.836 1.681 1 93.56 19 LYS B C 1
ATOM 2871 O O . LYS B 1 19 ? 26.156 -12 1.295 1 93.56 19 LYS B O 1
ATOM 2876 N N . GLU B 1 20 ? 25.953 -10.5 2.926 1 94 20 GLU B N 1
ATOM 2877 C CA . GLU B 1 20 ? 26.078 -11.492 3.988 1 94 20 GLU B CA 1
ATOM 2878 C C . GLU B 1 20 ? 24.828 -12.383 4.062 1 94 20 GLU B C 1
ATOM 2880 O O . GLU B 1 20 ? 24.859 -13.438 4.699 1 94 20 GLU B O 1
ATOM 2885 N N . SER B 1 21 ? 23.797 -11.977 3.451 1 95.81 21 SER B N 1
ATOM 2886 C CA . SER B 1 21 ? 22.562 -12.766 3.443 1 95.81 21 SER B CA 1
ATOM 2887 C C . SER B 1 21 ? 22.781 -14.117 2.77 1 95.81 21 SER B C 1
ATOM 2889 O O . SER B 1 21 ? 22.094 -15.086 3.07 1 95.81 21 SER B O 1
ATOM 2891 N N . ARG B 1 22 ? 23.766 -14.188 1.931 1 96.06 22 ARG B N 1
ATOM 2892 C CA . ARG B 1 22 ? 24.094 -15.43 1.244 1 96.06 22 ARG B CA 1
ATOM 2893 C C . ARG B 1 22 ? 24.328 -16.562 2.24 1 96.06 22 ARG B C 1
ATOM 2895 O O . ARG B 1 22 ? 23.797 -17.656 2.064 1 96.06 22 ARG B O 1
ATOM 2902 N N . THR B 1 23 ? 25.047 -16.25 3.26 1 96.62 23 THR B N 1
ATOM 2903 C CA . THR B 1 23 ? 25.422 -17.266 4.238 1 96.62 23 THR B CA 1
ATOM 2904 C C . THR B 1 23 ? 24.203 -17.859 4.918 1 96.62 23 THR B C 1
ATOM 2906 O O . THR B 1 23 ? 24.062 -19.078 5.035 1 96.62 23 THR B O 1
ATOM 2909 N N . THR B 1 24 ? 23.344 -17 5.316 1 96.19 24 THR B N 1
ATOM 2910 C CA . THR B 1 24 ? 22.141 -17.453 6.004 1 96.19 24 THR B CA 1
ATOM 2911 C C . THR B 1 24 ? 21.25 -18.266 5.059 1 96.19 24 THR B C 1
ATOM 2913 O O . THR B 1 24 ? 20.703 -19.297 5.445 1 96.19 24 THR B O 1
ATOM 2916 N N . ILE B 1 25 ? 21.078 -17.844 3.838 1 96.38 25 ILE B N 1
ATOM 2917 C CA . ILE B 1 25 ? 20.25 -18.516 2.854 1 96.38 25 ILE B CA 1
ATOM 2918 C C . ILE B 1 25 ? 20.766 -19.938 2.617 1 96.38 25 ILE B C 1
ATOM 2920 O O . ILE B 1 25 ? 20 -20.891 2.598 1 96.38 25 ILE B O 1
ATOM 2924 N N . THR B 1 26 ? 22.078 -20.094 2.574 1 95.69 26 THR B N 1
ATOM 2925 C CA . THR B 1 26 ? 22.688 -21.391 2.285 1 95.69 26 THR B CA 1
ATOM 2926 C C . THR B 1 26 ? 22.547 -22.328 3.477 1 95.69 26 THR B C 1
ATOM 2928 O O . THR B 1 26 ? 22.578 -23.547 3.316 1 95.69 26 THR B O 1
ATOM 2931 N N . LYS B 1 27 ? 22.375 -21.781 4.66 1 96 27 LYS B N 1
ATOM 2932 C CA . LYS B 1 27 ? 22.203 -22.594 5.855 1 96 27 LYS B CA 1
ATOM 2933 C C . LYS B 1 27 ? 20.766 -23.109 5.977 1 96 27 LYS B C 1
ATOM 2935 O O . LYS B 1 27 ? 20.516 -24.156 6.574 1 96 27 LYS B O 1
ATOM 2940 N N . VAL B 1 28 ? 19.844 -22.359 5.406 1 97.62 28 VAL B N 1
ATOM 2941 C CA . VAL B 1 28 ? 18.422 -22.672 5.586 1 97.62 28 VAL B CA 1
ATOM 2942 C C . VAL B 1 28 ? 17.922 -23.516 4.414 1 97.62 28 VAL B C 1
ATOM 2944 O O . VAL B 1 28 ? 17.109 -24.422 4.602 1 97.62 28 VAL B O 1
ATOM 2947 N N . VAL B 1 29 ? 18.391 -23.281 3.174 1 98.38 29 VAL B N 1
ATOM 2948 C CA . VAL B 1 29 ? 17.953 -23.969 1.96 1 98.38 29 VAL B CA 1
ATOM 2949 C C . VAL B 1 29 ? 18.922 -25.078 1.619 1 98.38 29 VAL B C 1
ATOM 2951 O O . VAL B 1 29 ? 20.109 -24.844 1.402 1 98.38 29 VAL B O 1
ATOM 2954 N N . ALA B 1 30 ? 18.375 -26.297 1.569 1 98.38 30 ALA B N 1
ATOM 2955 C CA . ALA B 1 30 ? 19.219 -27.422 1.188 1 98.38 30 ALA B CA 1
ATOM 2956 C C . ALA B 1 30 ? 19.875 -27.172 -0.169 1 98.38 30 ALA B C 1
ATOM 2958 O O . ALA B 1 30 ? 19.234 -26.672 -1.095 1 98.38 30 ALA B O 1
ATOM 2959 N N . PRO B 1 31 ? 21.156 -27.5 -0.277 1 97.69 31 PRO B N 1
ATOM 2960 C CA . PRO B 1 31 ? 21.859 -27.234 -1.533 1 97.69 31 PRO B CA 1
ATOM 2961 C C . PRO B 1 31 ? 21.219 -27.922 -2.732 1 97.69 31 PRO B C 1
ATOM 2963 O O . PRO B 1 31 ? 21.281 -27.422 -3.854 1 97.69 31 PRO B O 1
ATOM 2966 N N . ASP B 1 32 ? 20.562 -29.078 -2.488 1 97.81 32 ASP B N 1
ATOM 2967 C CA . ASP B 1 32 ? 19.938 -29.828 -3.58 1 97.81 32 ASP B CA 1
ATOM 2968 C C . ASP B 1 32 ? 18.438 -29.578 -3.627 1 97.81 32 ASP B C 1
ATOM 2970 O O . ASP B 1 32 ? 17.719 -30.297 -4.328 1 97.81 32 ASP B O 1
ATOM 2974 N N . ALA B 1 33 ? 17.953 -28.594 -2.838 1 98.44 33 ALA B N 1
ATOM 2975 C CA . ALA B 1 33 ? 16.531 -28.25 -2.875 1 98.44 33 ALA B CA 1
ATOM 2976 C C . ALA B 1 33 ? 16.078 -27.938 -4.297 1 98.44 33 ALA B C 1
ATOM 2978 O O . ALA B 1 33 ? 16.812 -27.312 -5.062 1 98.44 33 ALA B O 1
ATOM 2979 N N . ARG B 1 34 ? 14.883 -28.328 -4.652 1 98.06 34 ARG B N 1
ATOM 2980 C CA . ARG B 1 34 ? 14.273 -27.938 -5.918 1 98.06 34 ARG B CA 1
ATOM 2981 C C . ARG B 1 34 ? 13.609 -26.562 -5.801 1 98.06 34 ARG B C 1
ATOM 2983 O O . ARG B 1 34 ? 12.656 -26.391 -5.035 1 98.06 34 ARG B O 1
ATOM 2990 N N . ILE B 1 35 ? 14.109 -25.625 -6.531 1 98.19 35 ILE B N 1
ATOM 2991 C CA . ILE B 1 35 ? 13.555 -24.281 -6.508 1 98.19 35 ILE B CA 1
ATOM 2992 C C . ILE B 1 35 ? 12.914 -23.953 -7.859 1 98.19 35 ILE B C 1
ATOM 2994 O O . ILE B 1 35 ? 13.609 -23.766 -8.852 1 98.19 35 ILE B O 1
ATOM 2998 N N . ASP B 1 36 ? 11.617 -23.938 -7.855 1 97.62 36 ASP B N 1
ATOM 2999 C CA . ASP B 1 36 ? 10.859 -23.547 -9.039 1 97.62 36 ASP B CA 1
ATOM 3000 C C . ASP B 1 36 ? 10.586 -22.047 -9.055 1 97.62 36 ASP B C 1
ATOM 3002 O O . ASP B 1 36 ? 9.812 -21.547 -8.234 1 97.62 36 ASP B O 1
ATOM 3006 N N . LEU B 1 37 ? 11.242 -21.344 -9.984 1 97.81 37 LEU B N 1
ATOM 3007 C CA . LEU B 1 37 ? 11.125 -19.891 -10.078 1 97.81 37 LEU B CA 1
ATOM 3008 C C . LEU B 1 37 ? 10.266 -19.484 -11.273 1 97.81 37 LEU B C 1
ATOM 3010 O O . LEU B 1 37 ? 10.211 -20.203 -12.273 1 97.81 37 LEU B O 1
ATOM 3014 N N . CYS B 1 38 ? 9.633 -18.438 -11.156 1 97.69 38 CYS B N 1
ATOM 3015 C CA . CYS B 1 38 ? 8.891 -17.891 -12.289 1 97.69 38 CYS B CA 1
ATOM 3016 C C . CYS B 1 38 ? 9.812 -17.609 -13.469 1 97.69 38 CYS B C 1
ATOM 3018 O O . CYS B 1 38 ? 11.039 -17.656 -13.328 1 97.69 38 CYS B O 1
ATOM 3020 N N . TYR B 1 39 ? 9.156 -17.438 -14.586 1 95.38 39 TYR B N 1
ATOM 3021 C CA . TYR B 1 39 ? 9.93 -16.984 -15.742 1 95.38 39 TYR B CA 1
ATOM 3022 C C . TYR B 1 39 ? 10.555 -15.625 -15.484 1 95.38 39 TYR B C 1
ATOM 3024 O O . TYR B 1 39 ? 9.906 -14.727 -14.938 1 95.38 39 TYR B O 1
ATOM 3032 N N . PRO B 1 40 ? 11.812 -15.406 -15.797 1 96.38 40 PRO B N 1
ATOM 3033 C CA . PRO B 1 40 ? 12.617 -16.219 -16.719 1 96.38 40 PRO B CA 1
ATOM 3034 C C . PRO B 1 40 ? 13.625 -17.109 -15.992 1 96.38 40 PRO B C 1
ATOM 3036 O O . PRO B 1 40 ? 14.508 -17.688 -16.641 1 96.38 40 PRO B O 1
ATOM 3039 N N . PHE B 1 41 ? 13.539 -17.281 -14.781 1 96.5 41 PHE B N 1
ATOM 3040 C CA . PHE B 1 41 ? 14.617 -17.891 -14.023 1 96.5 41 PHE B CA 1
ATOM 3041 C C . PHE B 1 41 ? 14.586 -19.406 -14.172 1 96.5 41 PHE B C 1
ATOM 3043 O O . PHE B 1 41 ? 15.633 -20.062 -14.242 1 96.5 41 PHE B O 1
ATOM 3050 N N . GLY B 1 42 ? 13.352 -19.984 -14.156 1 94.75 42 GLY B N 1
ATOM 3051 C CA . GLY B 1 42 ? 13.219 -21.422 -14.336 1 94.75 42 GLY B CA 1
ATOM 3052 C C . GLY B 1 42 ? 13.539 -22.203 -13.078 1 94.75 42 GLY B C 1
ATOM 3053 O O . GLY B 1 42 ? 13.383 -21.703 -11.969 1 94.75 42 GLY B O 1
ATOM 3054 N N . GLU B 1 43 ? 13.891 -23.469 -13.258 1 96.94 43 GLU B N 1
ATOM 3055 C CA . GLU B 1 43 ? 14.195 -24.359 -12.133 1 96.94 43 GLU B CA 1
ATOM 3056 C C . GLU B 1 43 ? 15.688 -24.344 -11.805 1 96.94 43 GLU B C 1
ATOM 3058 O O . GLU B 1 43 ? 16.531 -24.484 -12.703 1 96.94 43 GLU B O 1
ATOM 3063 N N . ILE B 1 44 ? 15.961 -24.141 -10.5 1 97.81 44 ILE B N 1
ATOM 3064 C CA . ILE B 1 44 ? 17.359 -24.156 -10.07 1 97.81 44 ILE B CA 1
ATOM 3065 C C . ILE B 1 44 ? 17.484 -24.984 -8.797 1 97.81 44 ILE B C 1
ATOM 3067 O O . ILE B 1 44 ? 16.5 -25.484 -8.258 1 97.81 44 ILE B O 1
ATOM 3071 N N . LYS B 1 45 ? 18.75 -25.156 -8.43 1 98.25 45 LYS B N 1
ATOM 3072 C CA . LYS B 1 45 ? 19.031 -25.828 -7.16 1 98.25 45 LYS B CA 1
ATOM 3073 C C . LYS B 1 45 ? 19.156 -24.812 -6.031 1 98.25 45 LYS B C 1
ATOM 3075 O O . LYS B 1 45 ? 19.438 -23.625 -6.273 1 98.25 45 LYS B O 1
ATOM 3080 N N . GLY B 1 46 ? 18.938 -25.328 -4.82 1 98.06 46 GLY B N 1
ATOM 3081 C CA . GLY B 1 46 ? 19.016 -24.469 -3.652 1 98.06 46 GLY B CA 1
ATOM 3082 C C . GLY B 1 46 ? 20.328 -23.734 -3.539 1 98.06 46 GLY B C 1
ATOM 3083 O O . GLY B 1 46 ? 20.375 -22.578 -3.115 1 98.06 46 GLY B O 1
ATOM 3084 N N . ALA B 1 47 ? 21.391 -24.359 -3.973 1 97.12 47 ALA B N 1
ATOM 3085 C CA . ALA B 1 47 ? 22.734 -23.781 -3.873 1 97.12 47 ALA B CA 1
ATOM 3086 C C . ALA B 1 47 ? 22.844 -22.531 -4.746 1 97.12 47 ALA B C 1
ATOM 3088 O O . ALA B 1 47 ? 23.672 -21.656 -4.48 1 97.12 47 ALA B O 1
ATOM 3089 N N . ASP B 1 48 ? 21.969 -22.375 -5.719 1 97.69 48 ASP B N 1
ATOM 3090 C CA . ASP B 1 48 ? 22.078 -21.297 -6.703 1 97.69 48 ASP B CA 1
ATOM 3091 C C . ASP B 1 48 ? 21.078 -20.188 -6.414 1 97.69 48 ASP B C 1
ATOM 3093 O O . ASP B 1 48 ? 21.047 -19.188 -7.125 1 97.69 48 ASP B O 1
ATOM 3097 N N . LEU B 1 49 ? 20.297 -20.344 -5.383 1 97.62 49 LEU B N 1
ATOM 3098 C CA . LEU B 1 49 ? 19.172 -19.453 -5.137 1 97.62 49 LEU B CA 1
ATOM 3099 C C . LEU B 1 49 ? 19.641 -18.016 -4.973 1 97.62 49 LEU B C 1
ATOM 3101 O O . LEU B 1 49 ? 19.156 -17.109 -5.652 1 97.62 49 LEU B O 1
ATOM 3105 N N . TYR B 1 50 ? 20.641 -17.75 -4.145 1 97.75 50 TYR B N 1
ATOM 3106 C CA . TYR B 1 50 ? 21.109 -16.406 -3.867 1 97.75 50 TYR B CA 1
ATOM 3107 C C . TYR B 1 50 ? 21.656 -15.742 -5.129 1 97.75 50 TYR B C 1
ATOM 3109 O O . TYR B 1 50 ? 21.297 -14.609 -5.457 1 97.75 50 TYR B O 1
ATOM 3117 N N . ASP B 1 51 ? 22.453 -16.406 -5.871 1 96.69 51 ASP B N 1
ATOM 3118 C CA . ASP B 1 51 ? 23.141 -15.859 -7.035 1 96.69 51 ASP B CA 1
ATOM 3119 C C . ASP B 1 51 ? 22.156 -15.602 -8.18 1 96.69 51 ASP B C 1
ATOM 3121 O O . ASP B 1 51 ? 22.344 -14.68 -8.969 1 96.69 51 ASP B O 1
ATOM 3125 N N . THR B 1 52 ? 21.156 -16.391 -8.188 1 96.94 52 THR B N 1
ATOM 3126 C CA . THR B 1 52 ? 20.188 -16.266 -9.273 1 96.94 52 THR B CA 1
ATOM 3127 C C . THR B 1 52 ? 19.203 -15.125 -8.992 1 96.94 52 THR B C 1
ATOM 3129 O O . THR B 1 52 ? 18.938 -14.305 -9.875 1 96.94 52 THR B O 1
ATOM 3132 N N . LEU B 1 53 ? 18.703 -15.047 -7.801 1 96.75 53 LEU B N 1
ATOM 3133 C CA . LEU B 1 53 ? 17.609 -14.125 -7.516 1 96.75 53 LEU B CA 1
ATOM 3134 C C . LEU B 1 53 ? 18.125 -12.883 -6.797 1 96.75 53 LEU B C 1
ATOM 3136 O O . LEU B 1 53 ? 17.922 -11.758 -7.27 1 96.75 53 LEU B O 1
ATOM 3140 N N . TYR B 1 54 ? 18.859 -13.062 -5.738 1 97.5 54 TYR B N 1
ATOM 3141 C CA . TYR B 1 54 ? 19.047 -11.953 -4.805 1 97.5 54 TYR B CA 1
ATOM 3142 C C . TYR B 1 54 ? 20.281 -11.133 -5.172 1 97.5 54 TYR B C 1
ATOM 3144 O O . TYR B 1 54 ? 20.281 -9.906 -5.059 1 97.5 54 TYR B O 1
ATOM 3152 N N . ALA B 1 55 ? 21.312 -11.75 -5.656 1 97 55 ALA B N 1
ATOM 3153 C CA . ALA B 1 55 ? 22.531 -11.016 -5.988 1 97 55 ALA B CA 1
ATOM 3154 C C . ALA B 1 55 ? 22.266 -9.984 -7.082 1 97 55 ALA B C 1
ATOM 3156 O O . ALA B 1 55 ? 22.578 -8.797 -6.914 1 97 55 ALA B O 1
ATOM 3157 N N . PRO B 1 56 ? 21.672 -10.383 -8.195 1 96.88 56 PRO B N 1
ATOM 3158 C CA . PRO B 1 56 ? 21.391 -9.375 -9.219 1 96.88 56 PRO B CA 1
ATOM 3159 C C . PRO B 1 56 ? 20.422 -8.305 -8.75 1 96.88 56 PRO B C 1
ATOM 3161 O O . PRO B 1 56 ? 20.562 -7.133 -9.102 1 96.88 56 PRO B O 1
ATOM 3164 N N . LEU B 1 57 ? 19.406 -8.719 -8.016 1 97.12 57 LEU B N 1
ATOM 3165 C CA . LE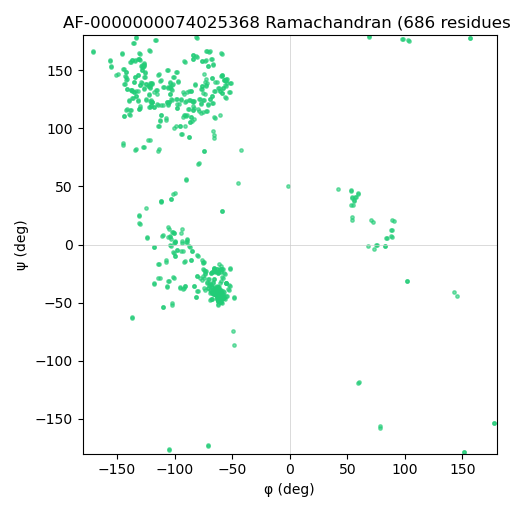U B 1 57 ? 18.438 -7.742 -7.516 1 97.12 57 LEU B CA 1
ATOM 3166 C C . LEU B 1 57 ? 19.109 -6.762 -6.551 1 97.12 57 LEU B C 1
ATOM 3168 O O . LEU B 1 57 ? 18.828 -5.562 -6.586 1 97.12 57 LEU B O 1
ATOM 3172 N N . LEU B 1 58 ? 19.938 -7.273 -5.68 1 96.38 58 LEU B N 1
ATOM 3173 C CA . LEU B 1 58 ? 20.672 -6.441 -4.734 1 96.38 58 LEU B CA 1
ATOM 3174 C C . LEU B 1 58 ? 21.594 -5.469 -5.465 1 96.38 58 LEU B C 1
ATOM 3176 O O . LEU B 1 58 ? 21.797 -4.34 -5.016 1 96.38 58 LEU B O 1
ATOM 3180 N N . ASN B 1 59 ? 22.141 -5.91 -6.508 1 94.81 59 ASN B N 1
ATOM 3181 C CA . ASN B 1 59 ? 22.953 -5.012 -7.32 1 94.81 59 ASN B CA 1
ATOM 3182 C C . ASN B 1 59 ? 22.125 -3.844 -7.859 1 94.81 59 ASN B C 1
ATOM 3184 O O . ASN B 1 59 ? 22.594 -2.705 -7.875 1 94.81 59 ASN B O 1
ATOM 3188 N N . ALA B 1 60 ? 20.969 -4.098 -8.289 1 93.31 60 ALA B N 1
ATOM 3189 C CA . ALA B 1 60 ? 20.094 -3.072 -8.844 1 93.31 60 ALA B CA 1
ATOM 3190 C C . ALA B 1 60 ? 19.516 -2.184 -7.742 1 93.31 60 ALA B C 1
ATOM 3192 O O . ALA B 1 60 ? 19.328 -0.981 -7.938 1 93.31 60 ALA B O 1
ATOM 3193 N N . ILE B 1 61 ? 19.219 -2.809 -6.637 1 94.25 61 ILE B N 1
ATOM 3194 C CA . ILE B 1 61 ? 18.609 -2.148 -5.484 1 94.25 61 ILE B CA 1
ATOM 3195 C C . ILE B 1 61 ? 19.5 -2.344 -4.258 1 94.25 61 ILE B C 1
ATOM 3197 O O . ILE B 1 61 ? 19.266 -3.242 -3.445 1 94.25 61 ILE B O 1
ATOM 3201 N N . PRO B 1 62 ? 20.406 -1.474 -4.012 1 92.06 62 PRO B N 1
ATOM 3202 C CA . PRO B 1 62 ? 21.422 -1.696 -2.982 1 92.06 62 PRO B CA 1
ATOM 3203 C C . PRO B 1 62 ? 20.828 -1.694 -1.57 1 92.06 62 PRO B C 1
ATOM 3205 O O . PRO B 1 62 ? 21.438 -2.25 -0.65 1 92.06 62 PRO B O 1
ATOM 3208 N N . ASP B 1 63 ? 19.719 -1.047 -1.374 1 93.75 63 ASP B N 1
ATOM 3209 C CA . ASP B 1 63 ? 19.047 -1.044 -0.077 1 93.75 63 ASP B CA 1
ATOM 3210 C C . ASP B 1 63 ? 17.844 -1.978 -0.078 1 93.75 63 ASP B C 1
ATOM 3212 O O . ASP B 1 63 ? 16.812 -1.678 0.538 1 93.75 63 ASP B O 1
ATOM 3216 N N . LEU B 1 64 ? 18 -3.117 -0.727 1 96.5 64 LEU B N 1
ATOM 3217 C CA . LEU B 1 64 ? 16.938 -4.098 -0.907 1 96.5 64 LEU B CA 1
ATOM 3218 C C . LEU B 1 64 ? 16.391 -4.57 0.44 1 96.5 64 LEU B C 1
ATOM 3220 O O . LEU B 1 64 ? 17.172 -4.84 1.361 1 96.5 64 LEU B O 1
ATOM 3224 N N . GLU B 1 65 ? 15.07 -4.613 0.463 1 96.69 65 GLU B N 1
ATOM 3225 C CA . GLU B 1 65 ? 14.336 -5.02 1.656 1 96.69 65 GLU B CA 1
ATOM 3226 C C . GLU B 1 65 ? 13.164 -5.938 1.301 1 96.69 65 GLU B C 1
ATOM 3228 O O . GLU B 1 65 ? 12.445 -5.684 0.335 1 96.69 65 GLU B O 1
ATOM 3233 N N . ARG B 1 66 ? 13.102 -7.008 2.068 1 97.12 66 ARG B N 1
ATOM 3234 C CA . ARG B 1 66 ? 11.922 -7.859 2.002 1 97.12 66 ARG B CA 1
ATOM 3235 C C . ARG B 1 66 ? 10.906 -7.477 3.072 1 97.12 66 ARG B C 1
ATOM 3237 O O . ARG B 1 66 ? 11.242 -7.387 4.254 1 97.12 66 ARG B O 1
ATOM 3244 N N . ARG B 1 67 ? 9.711 -7.191 2.67 1 96.44 67 ARG B N 1
ATOM 3245 C CA . ARG B 1 67 ? 8.602 -6.914 3.582 1 96.44 67 ARG B CA 1
ATOM 3246 C C . ARG B 1 67 ? 7.531 -8 3.484 1 96.44 67 ARG B C 1
ATOM 3248 O O . ARG B 1 67 ? 6.695 -7.973 2.58 1 96.44 67 ARG B O 1
ATOM 3255 N N . ASP B 1 68 ? 7.527 -8.906 4.469 1 97.31 68 ASP B N 1
ATOM 3256 C CA . ASP B 1 68 ? 6.469 -9.906 4.543 1 97.31 68 ASP B CA 1
ATOM 3257 C C . ASP B 1 68 ? 5.152 -9.281 5.004 1 97.31 68 ASP B C 1
ATOM 3259 O O . ASP B 1 68 ? 5.141 -8.445 5.902 1 97.31 68 ASP B O 1
ATOM 3263 N N . MET B 1 69 ? 4.113 -9.68 4.348 1 97.75 69 MET B N 1
ATOM 3264 C CA . MET B 1 69 ? 2.801 -9.148 4.695 1 97.75 69 MET B CA 1
ATOM 3265 C C . MET B 1 69 ? 1.872 -10.266 5.168 1 97.75 69 MET B C 1
ATOM 3267 O O . MET B 1 69 ? 0.984 -10.031 5.988 1 97.75 69 MET B O 1
ATOM 3271 N N . ILE B 1 70 ? 1.997 -11.484 4.629 1 98.06 70 ILE B N 1
ATOM 3272 C CA . ILE B 1 70 ? 1.32 -12.688 5.086 1 98.06 70 ILE B CA 1
ATOM 3273 C C . ILE B 1 70 ? 2.32 -13.844 5.168 1 98.06 70 ILE B C 1
ATOM 3275 O O . ILE B 1 70 ? 3.104 -14.062 4.242 1 98.06 70 ILE B O 1
ATOM 3279 N N . VAL B 1 71 ? 2.357 -14.492 6.301 1 97.56 71 VAL B N 1
ATOM 3280 C CA . VAL B 1 71 ? 3.141 -15.703 6.48 1 97.56 71 VAL B CA 1
ATOM 3281 C C . VAL B 1 71 ? 2.275 -16.781 7.121 1 97.56 71 VAL B C 1
ATOM 3283 O O . VAL B 1 71 ? 1.817 -16.641 8.258 1 97.56 71 VAL B O 1
ATOM 3286 N N . LEU B 1 72 ? 2.072 -17.875 6.375 1 97 72 LEU B N 1
ATOM 3287 C CA . LEU B 1 72 ? 1.278 -19 6.852 1 97 72 LEU B CA 1
ATOM 3288 C C . LEU B 1 72 ? 2.107 -20.281 6.863 1 97 72 LEU B C 1
ATOM 3290 O O . LEU B 1 72 ? 2.91 -20.516 5.961 1 97 72 LEU B O 1
ATOM 3294 N N . SER B 1 73 ? 1.904 -21.016 7.895 1 95.31 73 SER B N 1
ATOM 3295 C CA . SER B 1 73 ? 2.496 -22.344 7.977 1 95.31 73 SER B CA 1
ATOM 3296 C C . SER B 1 73 ? 1.424 -23.422 8.148 1 95.31 73 SER B C 1
ATOM 3298 O O . SER B 1 73 ? 0.449 -23.219 8.875 1 95.31 73 SER B O 1
ATOM 3300 N N . GLY B 1 74 ? 1.636 -24.516 7.387 1 93.88 74 GLY B N 1
ATOM 3301 C CA . GLY B 1 74 ? 0.664 -25.594 7.551 1 93.88 74 GLY B CA 1
ATOM 3302 C C . GLY B 1 74 ? 1.067 -26.875 6.852 1 93.88 74 GLY B C 1
ATOM 3303 O O . GLY B 1 74 ? 2.045 -26.906 6.102 1 93.88 74 GLY B O 1
ATOM 3304 N N . THR B 1 75 ? 0.347 -27.891 7.242 1 94.44 75 THR B N 1
ATOM 3305 C CA . THR B 1 75 ? 0.486 -29.203 6.602 1 94.44 75 THR B CA 1
ATOM 3306 C C . THR B 1 75 ? -0.61 -29.406 5.559 1 94.44 75 THR B C 1
ATOM 3308 O O . THR B 1 75 ? -1.795 -29.234 5.855 1 94.44 75 THR B O 1
ATOM 3311 N N . THR B 1 76 ? -0.19 -29.703 4.387 1 93.81 76 THR B N 1
ATOM 3312 C CA . THR B 1 76 ? -1.15 -29.922 3.312 1 93.81 76 THR B CA 1
ATOM 3313 C C . THR B 1 76 ? -1.883 -31.25 3.506 1 93.81 76 THR B C 1
ATOM 3315 O O . THR B 1 76 ? -1.471 -32.062 4.32 1 93.81 76 THR B O 1
ATOM 3318 N N . PRO B 1 77 ? -2.961 -31.422 2.756 1 88.56 77 PRO B N 1
ATOM 3319 C CA . PRO B 1 77 ? -3.668 -32.719 2.814 1 88.56 77 PRO B CA 1
ATOM 3320 C C . PRO B 1 77 ? -2.779 -33.875 2.436 1 88.56 77 PRO B C 1
ATOM 3322 O O . PRO B 1 77 ? -3.021 -35 2.879 1 88.56 77 PRO B O 1
ATOM 3325 N N . GLU B 1 78 ? -1.709 -33.656 1.735 1 90.69 78 GLU B N 1
ATOM 3326 C CA . GLU B 1 78 ? -0.766 -34.688 1.321 1 90.69 78 GLU B CA 1
ATOM 3327 C C . GLU B 1 78 ? 0.265 -34.969 2.412 1 90.69 78 GLU B C 1
ATOM 3329 O O . GLU B 1 78 ? 1.128 -35.812 2.254 1 90.69 78 GLU B O 1
ATOM 3334 N N . GLY B 1 79 ? 0.247 -34.219 3.467 1 93.62 79 GLY B N 1
ATOM 3335 C CA . GLY B 1 79 ? 1.131 -34.438 4.598 1 93.62 79 GLY B CA 1
ATOM 3336 C C . GLY B 1 79 ? 2.447 -33.719 4.492 1 93.62 79 GLY B C 1
ATOM 3337 O O . GLY B 1 79 ? 3.426 -34.062 5.148 1 93.62 79 GLY B O 1
ATOM 3338 N N . GLN B 1 80 ? 2.422 -32.688 3.65 1 95.12 80 GLN B N 1
ATOM 3339 C CA . GLN B 1 80 ? 3.635 -31.891 3.471 1 95.12 80 GLN B CA 1
ATOM 3340 C C . GLN B 1 80 ? 3.561 -30.594 4.254 1 95.12 80 GLN B C 1
ATOM 3342 O O . GLN B 1 80 ? 2.51 -29.953 4.305 1 95.12 80 GLN B O 1
ATOM 3347 N N . ASP B 1 81 ? 4.695 -30.266 4.871 1 96 81 ASP B N 1
ATOM 3348 C CA . ASP B 1 81 ? 4.766 -29.016 5.605 1 96 81 ASP B CA 1
ATOM 3349 C C . ASP B 1 81 ? 5.262 -27.875 4.707 1 96 81 ASP B C 1
ATOM 3351 O O . ASP B 1 81 ? 6.344 -27.984 4.121 1 96 81 ASP B O 1
ATOM 3355 N N . TRP B 1 82 ? 4.445 -26.844 4.609 1 96.44 82 TRP B N 1
ATOM 3356 C CA . TRP B 1 82 ? 4.777 -25.703 3.768 1 96.44 82 TRP B CA 1
ATOM 3357 C C . TRP B 1 82 ? 4.676 -24.406 4.555 1 96.44 82 TRP B C 1
ATOM 3359 O O . TRP B 1 82 ? 3.961 -24.328 5.559 1 96.44 82 TRP B O 1
ATOM 3369 N N . VAL B 1 83 ? 5.453 -23.438 4.125 1 97.31 83 VAL B N 1
ATOM 3370 C CA . VAL B 1 83 ? 5.297 -22.047 4.535 1 97.31 83 VAL B CA 1
ATOM 3371 C C . VAL B 1 83 ? 5.016 -21.172 3.314 1 97.31 83 VAL B C 1
ATOM 3373 O O . VAL B 1 83 ? 5.754 -21.219 2.328 1 97.31 83 VAL B O 1
ATOM 3376 N N . GLY B 1 84 ? 3.91 -20.5 3.385 1 97.69 84 GLY B N 1
ATOM 3377 C CA . GLY B 1 84 ? 3.578 -19.531 2.352 1 97.69 84 GLY B CA 1
ATOM 3378 C C . GLY B 1 84 ? 3.793 -18.094 2.789 1 97.69 84 GLY B C 1
ATOM 3379 O O . GLY B 1 84 ? 3.359 -17.703 3.873 1 97.69 84 GLY B O 1
ATOM 3380 N N . CYS B 1 85 ? 4.547 -17.344 1.897 1 97.94 85 CYS B N 1
ATOM 3381 C CA . CYS B 1 85 ? 4.836 -15.945 2.184 1 97.94 85 CYS B CA 1
ATOM 3382 C C . CYS B 1 85 ? 4.387 -15.047 1.035 1 97.94 85 CYS B C 1
ATOM 3384 O O . CYS B 1 85 ? 4.566 -15.398 -0.134 1 97.94 85 CYS B O 1
ATOM 3386 N N . MET B 1 86 ? 3.812 -13.945 1.391 1 97.88 86 MET B N 1
ATOM 3387 C CA . MET B 1 86 ? 3.471 -12.898 0.426 1 97.88 86 MET B CA 1
ATOM 3388 C C . MET B 1 86 ? 3.852 -11.523 0.956 1 97.88 86 MET B C 1
ATOM 3390 O O . MET B 1 86 ? 3.658 -11.234 2.137 1 97.88 86 MET B O 1
ATOM 3394 N N . GLY B 1 87 ? 4.367 -10.703 0.082 1 97.81 87 GLY B N 1
ATOM 3395 C CA . GLY B 1 87 ? 4.766 -9.352 0.437 1 97.81 87 GLY B CA 1
ATOM 3396 C C . GLY B 1 87 ? 5.398 -8.594 -0.715 1 97.81 87 GLY B C 1
ATOM 3397 O O . GLY B 1 87 ? 5.016 -8.781 -1.872 1 97.81 87 GLY B O 1
ATOM 3398 N N . ASN B 1 88 ? 6.258 -7.621 -0.317 1 97.62 88 ASN B N 1
ATOM 3399 C CA . ASN B 1 88 ? 6.941 -6.809 -1.319 1 97.62 88 ASN B CA 1
ATOM 3400 C C . ASN B 1 88 ? 8.445 -6.754 -1.064 1 97.62 88 ASN B C 1
ATOM 3402 O O . ASN B 1 88 ? 8.883 -6.668 0.084 1 97.62 88 ASN B O 1
ATOM 3406 N N . TYR B 1 89 ? 9.148 -6.871 -2.119 1 97.69 89 TYR B N 1
ATOM 3407 C CA . TYR B 1 89 ? 10.5 -6.324 -2.092 1 97.69 89 TYR B CA 1
ATOM 3408 C C . TYR B 1 89 ? 10.484 -4.82 -2.361 1 97.69 89 TYR B C 1
ATOM 3410 O O . TYR B 1 89 ? 9.734 -4.344 -3.213 1 97.69 89 TYR B O 1
ATOM 3418 N N . MET B 1 90 ? 11.289 -4.113 -1.586 1 96.31 90 MET B N 1
ATOM 3419 C CA . MET B 1 90 ? 11.328 -2.66 -1.732 1 96.31 90 MET B CA 1
ATOM 3420 C C . MET B 1 90 ? 12.766 -2.15 -1.691 1 96.31 90 MET B C 1
ATOM 3422 O O . MET B 1 90 ? 13.648 -2.803 -1.127 1 96.31 90 MET B O 1
ATOM 3426 N N . GLY B 1 91 ? 12.969 -0.952 -2.236 1 94.06 91 GLY B N 1
ATOM 3427 C CA . GLY B 1 91 ? 14.234 -0.244 -2.184 1 94.06 91 GLY B CA 1
ATOM 3428 C C . GLY B 1 91 ? 14.398 0.774 -3.297 1 94.06 91 GLY B C 1
ATOM 3429 O O . GLY B 1 91 ? 13.492 0.961 -4.109 1 94.06 91 GLY B O 1
ATOM 3430 N N . THR B 1 92 ? 15.492 1.441 -3.25 1 90.69 92 THR B N 1
ATOM 3431 C CA . THR B 1 92 ? 15.805 2.416 -4.289 1 90.69 92 THR B CA 1
ATOM 3432 C C . THR B 1 92 ? 16.531 1.75 -5.453 1 90.69 92 THR B C 1
ATOM 3434 O O . THR B 1 92 ? 17.641 1.247 -5.293 1 90.69 92 THR B O 1
ATOM 3437 N N . MET B 1 93 ? 15.938 1.754 -6.594 1 91.25 93 MET B N 1
ATOM 3438 C CA . MET B 1 93 ? 16.547 1.115 -7.758 1 91.25 93 MET B CA 1
ATOM 3439 C C . MET B 1 93 ? 17.484 2.076 -8.477 1 91.25 93 MET B C 1
ATOM 3441 O O . MET B 1 93 ? 17.047 2.885 -9.297 1 91.25 93 MET B O 1
ATOM 3445 N N . THR B 1 94 ? 18.734 1.859 -8.305 1 89.38 94 THR B N 1
ATOM 3446 C CA . THR B 1 94 ? 19.703 2.832 -8.789 1 89.38 94 THR B CA 1
ATOM 3447 C C . THR B 1 94 ? 20.438 2.303 -10.023 1 89.38 94 THR B C 1
ATOM 3449 O O . THR B 1 94 ? 21.109 3.059 -10.727 1 89.38 94 THR B O 1
ATOM 3452 N N . LYS B 1 95 ? 20.297 1.053 -10.25 1 89.62 95 LYS B N 1
ATOM 3453 C CA . LYS B 1 95 ? 20.891 0.429 -11.438 1 89.62 95 LYS B CA 1
ATOM 3454 C C . LYS B 1 95 ? 19.859 -0.435 -12.164 1 89.62 95 LYS B C 1
ATOM 3456 O O . LYS B 1 95 ? 18.828 -0.793 -11.594 1 89.62 95 LYS B O 1
ATOM 3461 N N . ALA B 1 96 ? 20.203 -0.636 -13.367 1 91.31 96 ALA B N 1
ATOM 3462 C CA . ALA B 1 96 ? 19.344 -1.546 -14.133 1 91.31 96 ALA B CA 1
ATOM 3463 C C . ALA B 1 96 ? 19.391 -2.957 -13.555 1 91.31 96 ALA B C 1
ATOM 3465 O O . ALA B 1 96 ? 20.453 -3.424 -13.133 1 91.31 96 ALA B O 1
ATOM 3466 N N . TRP B 1 97 ? 18.297 -3.609 -13.508 1 94.25 97 TRP B N 1
ATOM 3467 C CA . TRP B 1 97 ? 18.25 -5.004 -13.086 1 94.25 97 TRP B CA 1
ATOM 3468 C C . TRP B 1 97 ? 18.516 -5.938 -14.266 1 94.25 97 TRP B C 1
ATOM 3470 O O . TRP B 1 97 ? 17.719 -6.027 -15.195 1 94.25 97 TRP B O 1
ATOM 3480 N N . ALA B 1 98 ? 19.672 -6.562 -14.227 1 92.06 98 ALA B N 1
ATOM 3481 C CA . ALA B 1 98 ? 20.016 -7.562 -15.242 1 92.06 98 ALA B CA 1
ATOM 3482 C C . ALA B 1 98 ? 19.188 -8.836 -15.047 1 92.06 98 ALA B C 1
ATOM 3484 O O . ALA B 1 98 ? 19.25 -9.461 -13.984 1 92.06 98 ALA B O 1
ATOM 3485 N N . ILE B 1 99 ? 18.406 -9.211 -16.078 1 92.88 99 ILE B N 1
ATOM 3486 C CA . ILE B 1 99 ? 17.516 -10.352 -15.969 1 92.88 99 ILE B CA 1
ATOM 3487 C C . ILE B 1 99 ? 17.453 -11.086 -17.312 1 92.88 99 ILE B C 1
ATOM 3489 O O . ILE B 1 99 ? 16.922 -10.562 -18.297 1 92.88 99 ILE B O 1
ATOM 3493 N N . ASN B 1 100 ? 18.016 -12.281 -17.359 1 91.75 100 ASN B N 1
ATOM 3494 C CA . ASN B 1 100 ? 18 -13.172 -18.516 1 91.75 100 ASN B CA 1
ATOM 3495 C C . ASN B 1 100 ? 18.516 -12.477 -19.766 1 91.75 100 ASN B C 1
ATOM 3497 O O . ASN B 1 100 ? 17.875 -12.508 -20.812 1 91.75 100 ASN B O 1
ATOM 3501 N N . GLY B 1 101 ? 19.609 -11.805 -19.609 1 88 101 GLY B N 1
ATOM 3502 C CA . GLY B 1 101 ? 20.25 -11.172 -20.75 1 88 101 GLY B CA 1
ATOM 3503 C C . GLY B 1 101 ? 19.641 -9.828 -21.094 1 88 101 GLY B C 1
ATOM 3504 O O . GLY B 1 101 ? 20.094 -9.172 -22.047 1 88 101 GLY B O 1
ATOM 3505 N N . HIS B 1 102 ? 18.641 -9.445 -20.359 1 89.44 102 HIS B N 1
ATOM 3506 C CA . HIS B 1 102 ? 18 -8.141 -20.547 1 89.44 102 HIS B CA 1
ATOM 3507 C C . HIS B 1 102 ? 18.156 -7.266 -19.312 1 89.44 102 HIS B C 1
ATOM 3509 O O . HIS B 1 102 ? 18.812 -7.664 -18.344 1 89.44 102 HIS B O 1
ATOM 3515 N N . HIS B 1 103 ? 17.625 -5.934 -19.484 1 90.38 103 HIS B N 1
ATOM 3516 C CA . HIS B 1 103 ? 17.766 -5 -18.359 1 90.38 103 HIS B CA 1
ATOM 3517 C C . HIS B 1 103 ? 16.469 -4.219 -18.141 1 90.38 103 HIS B C 1
ATOM 3519 O O . HIS B 1 103 ? 15.914 -3.652 -19.078 1 90.38 103 HIS B O 1
ATOM 3525 N N . ILE B 1 104 ? 16.031 -4.281 -16.984 1 91.44 104 ILE B N 1
ATOM 3526 C CA . ILE B 1 104 ? 14.984 -3.354 -16.578 1 91.44 104 ILE B CA 1
ATOM 3527 C C . ILE B 1 104 ? 15.609 -2.053 -16.078 1 91.44 104 ILE B C 1
ATOM 3529 O O . ILE B 1 104 ? 16.438 -2.064 -15.172 1 91.44 104 ILE B O 1
ATOM 3533 N N . PRO B 1 105 ? 15.266 -0.94 -16.609 1 88.25 105 PRO B N 1
ATOM 3534 C CA . PRO B 1 105 ? 15.906 0.327 -16.266 1 88.25 105 PRO B CA 1
ATOM 3535 C C . PRO B 1 105 ? 15.625 0.748 -14.82 1 88.25 105 PRO B C 1
ATOM 3537 O O . PRO B 1 105 ? 14.609 0.351 -14.242 1 88.25 105 PRO B O 1
ATOM 3540 N N . PRO B 1 106 ? 16.531 1.538 -14.297 1 87.5 106 PRO B N 1
ATOM 3541 C CA . PRO B 1 106 ? 16.328 2.045 -12.938 1 87.5 106 PRO B CA 1
ATOM 3542 C C . PRO B 1 106 ? 15.305 3.172 -12.883 1 87.5 106 PRO B C 1
ATOM 3544 O O . PRO B 1 106 ? 15.023 3.811 -13.898 1 87.5 106 PRO B O 1
ATOM 3547 N N . THR B 1 107 ? 14.766 3.346 -11.742 1 81.81 107 THR B N 1
ATOM 3548 C CA . THR B 1 107 ? 13.82 4.434 -11.523 1 81.81 107 THR B CA 1
ATOM 3549 C C . THR B 1 107 ? 14.5 5.609 -10.828 1 81.81 107 THR B C 1
ATOM 3551 O O . THR B 1 107 ? 14.047 6.75 -10.938 1 81.81 107 THR B O 1
ATOM 3554 N N . GLY B 1 108 ? 15.539 5.234 -10.031 1 79.81 108 GLY B N 1
ATOM 3555 C CA . GLY B 1 108 ? 16.109 6.246 -9.164 1 79.81 108 GLY B CA 1
ATOM 3556 C C . GLY B 1 108 ? 15.258 6.551 -7.945 1 79.81 108 GLY B C 1
ATOM 3557 O O . GLY B 1 108 ? 15.617 7.402 -7.129 1 79.81 108 GLY B O 1
ATOM 3558 N N . HIS B 1 109 ? 14.125 5.906 -7.801 1 86.44 109 HIS B N 1
ATOM 3559 C CA . HIS B 1 109 ? 13.156 6.109 -6.727 1 86.44 109 HIS B CA 1
ATOM 3560 C C . HIS B 1 109 ? 12.906 4.812 -5.961 1 86.44 109 HIS B C 1
ATOM 3562 O O . HIS B 1 109 ? 13.359 3.744 -6.375 1 86.44 109 HIS B O 1
ATOM 3568 N N . LEU B 1 110 ? 12.266 5.004 -4.867 1 90.75 110 LEU B N 1
ATOM 3569 C CA . LEU B 1 110 ? 11.719 3.838 -4.184 1 90.75 110 LEU B CA 1
ATOM 3570 C C . LEU B 1 110 ? 10.875 3 -5.137 1 90.75 110 LEU B C 1
ATOM 3572 O O . LEU B 1 110 ? 10.078 3.541 -5.906 1 90.75 110 LEU B O 1
ATOM 3576 N N . THR B 1 111 ? 11.141 1.726 -5.129 1 93.38 111 THR B N 1
ATOM 3577 C CA . THR B 1 111 ? 10.383 0.782 -5.941 1 93.38 111 THR B CA 1
ATOM 3578 C C . THR B 1 111 ? 9.844 -0.359 -5.082 1 93.38 111 THR B C 1
ATOM 3580 O O . THR B 1 111 ? 10.328 -0.592 -3.975 1 93.38 111 THR B O 1
ATOM 3583 N N . HIS B 1 112 ? 8.781 -0.943 -5.59 1 96.25 112 HIS B N 1
ATOM 3584 C CA . HIS B 1 112 ? 8.203 -2.113 -4.941 1 96.25 112 HIS B CA 1
ATOM 3585 C C . HIS B 1 112 ? 7.934 -3.225 -5.949 1 96.25 112 HIS B C 1
ATOM 3587 O O . HIS B 1 112 ? 7.559 -2.953 -7.094 1 96.25 112 HIS B O 1
ATOM 3593 N N . MET B 1 113 ? 8.086 -4.441 -5.508 1 97.88 113 MET B N 1
ATOM 3594 C CA . MET B 1 113 ? 7.797 -5.629 -6.309 1 97.88 113 MET B CA 1
ATOM 3595 C C . MET B 1 113 ? 7.16 -6.719 -5.453 1 97.88 113 MET B C 1
ATOM 3597 O O . MET B 1 113 ? 7.793 -7.246 -4.535 1 97.88 113 MET B O 1
ATOM 3601 N N . ARG B 1 114 ? 5.98 -7.035 -5.789 1 98.12 114 ARG B N 1
ATOM 3602 C CA . ARG B 1 114 ? 5.246 -8.07 -5.062 1 98.12 114 ARG B CA 1
ATOM 3603 C C . ARG B 1 114 ? 5.871 -9.438 -5.289 1 98.12 114 ARG B C 1
ATOM 3605 O O . ARG B 1 114 ? 6.32 -9.75 -6.395 1 98.12 114 ARG B O 1
ATOM 3612 N N . TYR B 1 115 ? 5.836 -10.234 -4.188 1 98.56 115 TYR B N 1
ATOM 3613 C CA . TYR B 1 115 ? 6.27 -11.617 -4.309 1 98.56 115 TYR B CA 1
ATOM 3614 C C . TYR B 1 115 ? 5.281 -12.555 -3.619 1 98.56 115 TYR B C 1
ATOM 3616 O O . TYR B 1 115 ? 4.645 -12.18 -2.633 1 98.56 115 TYR B O 1
ATOM 3624 N N . HIS B 1 116 ? 5.074 -13.727 -4.176 1 98.69 116 HIS B N 1
ATOM 3625 C CA . HIS B 1 116 ? 4.496 -14.898 -3.529 1 98.69 116 HIS B CA 1
ATOM 3626 C C . HIS B 1 116 ? 5.465 -16.078 -3.547 1 98.69 116 HIS B C 1
ATOM 3628 O O . HIS B 1 116 ? 5.902 -16.516 -4.617 1 98.69 116 HIS B O 1
ATOM 3634 N N . GLU B 1 117 ? 5.828 -16.531 -2.361 1 98.44 117 GLU B N 1
ATOM 3635 C CA . GLU B 1 117 ? 6.84 -17.578 -2.217 1 98.44 117 GLU B CA 1
ATOM 3636 C C . GLU B 1 117 ? 6.367 -18.672 -1.266 1 98.44 117 GLU B C 1
ATOM 3638 O O . GLU B 1 117 ? 5.832 -18.391 -0.194 1 98.44 117 GLU B O 1
ATOM 3643 N N . PHE B 1 118 ? 6.52 -19.906 -1.687 1 97.88 118 PHE B N 1
ATOM 3644 C CA . PHE B 1 118 ? 6.188 -21.062 -0.879 1 97.88 118 PHE B CA 1
ATOM 3645 C C . PHE B 1 118 ? 7.41 -21.953 -0.674 1 97.88 118 PHE B C 1
ATOM 3647 O O . PHE B 1 118 ? 8.172 -22.203 -1.614 1 97.88 118 PHE B O 1
ATOM 3654 N N . TYR B 1 119 ? 7.578 -22.375 0.545 1 98 119 TYR B N 1
ATOM 3655 C CA . TYR B 1 119 ? 8.719 -23.203 0.921 1 98 119 TYR B CA 1
ATOM 3656 C C . TYR B 1 119 ? 8.266 -24.5 1.585 1 98 119 TYR B C 1
ATOM 3658 O O . TYR B 1 119 ? 7.527 -24.469 2.57 1 98 119 TYR B O 1
ATOM 3666 N N . ARG B 1 120 ? 8.703 -25.547 1.05 1 97.5 120 ARG B N 1
ATOM 3667 C CA . ARG B 1 120 ? 8.484 -26.844 1.71 1 97.5 120 ARG B CA 1
ATOM 3668 C C . ARG B 1 120 ? 9.586 -27.125 2.732 1 97.5 120 ARG B C 1
ATOM 3670 O O . ARG B 1 120 ? 10.766 -26.938 2.447 1 97.5 120 ARG B O 1
ATOM 3677 N N . ILE B 1 121 ? 9.203 -27.531 3.912 1 97.44 121 ILE B N 1
ATOM 3678 C CA . ILE B 1 121 ? 10.141 -27.766 5.004 1 97.44 121 ILE B CA 1
ATOM 3679 C C . ILE B 1 121 ? 10.203 -29.266 5.305 1 97.44 121 ILE B C 1
ATOM 3681 O O . ILE B 1 121 ? 9.18 -29.891 5.574 1 97.44 121 ILE B O 1
ATOM 3685 N N . GLU B 1 122 ? 11.336 -29.828 5.172 1 96.31 122 GLU B N 1
ATOM 3686 C CA . GLU B 1 122 ? 11.625 -31.203 5.531 1 96.31 122 GLU B CA 1
ATOM 3687 C C . GLU B 1 122 ? 12.961 -31.328 6.254 1 96.31 122 GLU B C 1
ATOM 3689 O O . GLU B 1 122 ? 13.969 -30.766 5.812 1 96.31 122 GLU B O 1
ATOM 3694 N N . ASP B 1 123 ? 12.984 -32.062 7.387 1 94.25 123 ASP B N 1
ATOM 3695 C CA . ASP B 1 123 ? 14.188 -32.375 8.133 1 94.25 123 ASP B CA 1
ATOM 3696 C C . ASP B 1 123 ? 14.992 -31.141 8.484 1 94.25 123 ASP B C 1
ATOM 3698 O O . ASP B 1 123 ? 16.219 -31.109 8.32 1 94.25 123 ASP B O 1
ATOM 3702 N N . GLY B 1 124 ? 14.312 -30.062 8.734 1 94.81 124 GLY B N 1
ATOM 3703 C CA . GLY B 1 124 ? 14.945 -28.859 9.258 1 94.81 124 GLY B CA 1
ATOM 3704 C C . GLY B 1 124 ? 15.469 -27.938 8.18 1 94.81 124 GLY B C 1
ATOM 3705 O O . GLY B 1 124 ? 16.172 -26.969 8.469 1 94.81 124 GLY B O 1
ATOM 3706 N N . TYR B 1 125 ? 15.156 -28.297 6.879 1 97.12 125 TYR B N 1
ATOM 3707 C CA . TYR B 1 125 ? 15.609 -27.484 5.758 1 97.12 125 TYR B CA 1
ATOM 3708 C C . TYR B 1 125 ? 14.461 -27.188 4.801 1 97.12 125 TYR B C 1
ATOM 3710 O O . TYR B 1 125 ? 13.438 -27.875 4.809 1 97.12 125 TYR B O 1
ATOM 3718 N N . VAL B 1 126 ? 14.68 -26.156 4.039 1 98.12 126 VAL B N 1
ATOM 3719 C CA . VAL B 1 126 ? 13.867 -25.969 2.838 1 98.12 126 VAL B CA 1
ATOM 3720 C C . VAL B 1 126 ? 14.32 -26.953 1.76 1 98.12 126 VAL B C 1
ATOM 3722 O O . VAL B 1 126 ? 15.492 -26.969 1.37 1 98.12 126 VAL B O 1
ATOM 3725 N N . THR B 1 127 ? 13.383 -27.734 1.273 1 98.31 127 THR B N 1
ATOM 3726 C CA . THR B 1 127 ? 13.742 -28.75 0.295 1 98.31 127 THR B CA 1
ATOM 3727 C C . THR B 1 127 ? 13.109 -28.453 -1.06 1 98.31 127 THR B C 1
ATOM 3729 O O . THR B 1 127 ? 13.508 -29.031 -2.076 1 98.31 127 THR B O 1
ATOM 3732 N N . GLU B 1 128 ? 12.156 -27.641 -1.076 1 97.88 128 GLU B N 1
ATOM 3733 C CA . GLU B 1 128 ? 11.484 -27.188 -2.289 1 97.88 128 GLU B CA 1
ATOM 3734 C C . GLU B 1 128 ? 10.953 -25.766 -2.127 1 97.88 128 GLU B C 1
ATOM 3736 O O . GLU B 1 128 ? 10.633 -25.344 -1.016 1 97.88 128 GLU B O 1
ATOM 3741 N N . ALA B 1 129 ? 10.961 -25.016 -3.201 1 98.19 129 ALA B N 1
ATOM 3742 C CA . ALA B 1 129 ? 10.328 -23.703 -3.197 1 98.19 129 ALA B CA 1
ATOM 3743 C C . ALA B 1 129 ? 9.648 -23.422 -4.535 1 98.19 129 ALA B C 1
ATOM 3745 O O . ALA B 1 129 ? 10.078 -23.922 -5.574 1 98.19 129 ALA B O 1
ATOM 3746 N N . GLN B 1 130 ? 8.594 -22.766 -4.457 1 97.69 130 GLN B N 1
ATOM 3747 C CA . GLN B 1 130 ? 7.883 -22.203 -5.594 1 97.69 130 GLN B CA 1
ATOM 3748 C C . GLN B 1 130 ? 7.738 -20.688 -5.449 1 97.69 130 GLN B C 1
ATOM 3750 O O . GLN B 1 130 ? 7.117 -20.203 -4.5 1 97.69 130 GLN B O 1
ATOM 3755 N N . ILE B 1 131 ? 8.328 -19.938 -6.391 1 98.5 131 ILE B N 1
ATOM 3756 C CA . ILE B 1 131 ? 8.484 -18.5 -6.199 1 98.5 131 ILE B CA 1
ATOM 3757 C C . ILE B 1 131 ? 8.023 -17.75 -7.453 1 98.5 131 ILE B C 1
ATOM 3759 O O . ILE B 1 131 ? 8.484 -18.047 -8.562 1 98.5 131 ILE B O 1
ATOM 3763 N N . ILE B 1 132 ? 7.105 -16.844 -7.281 1 98.5 132 ILE B N 1
ATOM 3764 C CA . ILE B 1 132 ? 6.734 -15.906 -8.336 1 98.5 132 ILE B CA 1
ATOM 3765 C C . ILE B 1 132 ? 6.957 -14.477 -7.855 1 98.5 132 ILE B C 1
ATOM 3767 O O . ILE B 1 132 ? 6.469 -14.094 -6.793 1 98.5 132 ILE B O 1
ATOM 3771 N N . TRP B 1 133 ? 7.77 -13.734 -8.625 1 98.56 133 TRP B N 1
ATOM 3772 C CA . TRP B 1 133 ? 7.93 -12.297 -8.445 1 98.56 133 TRP B CA 1
ATOM 3773 C C . TRP B 1 133 ? 7.168 -11.523 -9.516 1 98.56 133 TRP B C 1
ATOM 3775 O O . TRP B 1 133 ? 7.109 -11.953 -10.672 1 98.56 133 TRP B O 1
ATOM 3785 N N . ASP B 1 134 ? 6.531 -10.453 -9.133 1 98.25 134 ASP B N 1
ATOM 3786 C CA . ASP B 1 134 ? 5.762 -9.625 -10.062 1 98.25 134 ASP B CA 1
ATOM 3787 C C . ASP B 1 134 ? 6.676 -8.711 -10.867 1 98.25 134 ASP B C 1
ATOM 3789 O O . ASP B 1 134 ? 6.602 -7.484 -10.75 1 98.25 134 ASP B O 1
ATOM 3793 N N . ILE B 1 135 ? 7.445 -9.25 -11.75 1 97.19 135 ILE B N 1
ATOM 3794 C CA . ILE B 1 135 ? 8.445 -8.547 -12.555 1 97.19 135 ILE B CA 1
ATOM 3795 C C . ILE B 1 135 ? 7.758 -7.477 -13.406 1 97.19 135 ILE B C 1
ATOM 3797 O O . ILE B 1 135 ? 8.25 -6.352 -13.508 1 97.19 135 ILE B O 1
ATOM 3801 N N . PRO B 1 136 ? 6.547 -7.758 -13.969 1 95.62 136 PRO B N 1
ATOM 3802 C CA . PRO B 1 136 ? 5.836 -6.707 -14.703 1 95.62 136 PRO B CA 1
ATOM 3803 C C . PRO B 1 136 ? 5.609 -5.453 -13.859 1 95.62 136 PRO B C 1
ATOM 3805 O O . PRO B 1 136 ? 5.598 -4.34 -14.398 1 95.62 136 PRO B O 1
ATOM 3808 N N . GLU B 1 137 ? 5.41 -5.645 -12.578 1 96.81 137 GLU B N 1
ATOM 3809 C CA . GLU B 1 137 ? 5.203 -4.492 -11.703 1 96.81 137 GLU B CA 1
ATOM 3810 C C . GLU B 1 137 ? 6.402 -3.549 -11.742 1 96.81 137 GLU B C 1
ATOM 3812 O O . GLU B 1 137 ? 6.238 -2.326 -11.789 1 96.81 137 GLU B O 1
ATOM 3817 N N . LEU B 1 138 ? 7.559 -4.129 -11.68 1 94.31 138 LEU B N 1
ATOM 3818 C CA . LEU B 1 138 ? 8.773 -3.32 -11.758 1 94.31 138 LEU B CA 1
ATOM 3819 C C . LEU B 1 138 ? 8.898 -2.664 -13.133 1 94.31 138 LEU B C 1
ATOM 3821 O O . LEU B 1 138 ? 9.258 -1.489 -13.234 1 94.31 138 LEU B O 1
ATOM 3825 N N . MET B 1 139 ? 8.594 -3.387 -14.188 1 92.69 139 MET B N 1
ATOM 3826 C CA . MET B 1 139 ? 8.641 -2.832 -15.539 1 92.69 139 MET B CA 1
ATOM 3827 C C . MET B 1 139 ? 7.73 -1.612 -15.656 1 92.69 139 MET B C 1
ATOM 3829 O O . MET B 1 139 ? 8.102 -0.614 -16.281 1 92.69 139 MET B O 1
ATOM 3833 N N . MET B 1 140 ? 6.613 -1.683 -15.07 1 91.69 140 MET B N 1
ATOM 3834 C CA . MET B 1 140 ? 5.656 -0.584 -15.156 1 91.69 140 MET B CA 1
ATOM 3835 C C . MET B 1 140 ? 6.156 0.637 -14.391 1 91.69 140 MET B C 1
ATOM 3837 O O . MET B 1 140 ? 6.008 1.769 -14.859 1 91.69 140 MET B O 1
ATOM 3841 N N . GLN B 1 141 ? 6.734 0.38 -13.297 1 92.25 141 GLN B N 1
ATOM 3842 C CA . GLN B 1 141 ? 7.246 1.479 -12.484 1 92.25 141 GLN B CA 1
ATOM 3843 C C . GLN B 1 141 ? 8.391 2.197 -13.188 1 92.25 141 GLN B C 1
ATOM 3845 O O . GLN B 1 141 ? 8.695 3.35 -12.883 1 92.25 141 GLN B O 1
ATOM 3850 N N . THR B 1 142 ? 9.023 1.559 -14.141 1 86.06 142 THR B N 1
ATOM 3851 C CA . THR B 1 142 ? 10.141 2.143 -14.875 1 86.06 142 THR B CA 1
ATOM 3852 C C . THR B 1 142 ? 9.703 2.582 -16.266 1 86.06 142 THR B C 1
ATOM 3854 O O . THR B 1 142 ? 10.539 2.918 -17.109 1 86.06 142 THR B O 1
ATOM 3857 N N . ASN B 1 143 ? 8.391 2.496 -16.516 1 82.75 143 ASN B N 1
ATOM 3858 C CA . ASN B 1 143 ? 7.809 2.824 -17.812 1 82.75 143 ASN B CA 1
ATOM 3859 C C . ASN B 1 143 ? 8.422 1.985 -18.922 1 82.75 143 ASN B C 1
ATOM 3861 O O . ASN B 1 143 ? 8.727 2.506 -20 1 82.75 143 ASN B O 1
ATOM 3865 N N . ALA B 1 144 ? 8.617 0.717 -18.609 1 84.06 144 ALA B N 1
ATOM 3866 C CA . ALA B 1 144 ? 9.273 -0.162 -19.562 1 84.06 144 ALA B CA 1
ATOM 3867 C C . ALA B 1 144 ? 8.406 -1.375 -19.891 1 84.06 144 ALA B C 1
ATOM 3869 O O . ALA B 1 144 ? 8.875 -2.334 -20.5 1 84.06 144 ALA B O 1
ATOM 3870 N N . TRP B 1 145 ? 7.16 -1.44 -19.391 1 87 145 TRP B N 1
ATOM 3871 C CA . TRP B 1 145 ? 6.25 -2.521 -19.766 1 87 145 TRP B CA 1
ATOM 3872 C C . TRP B 1 145 ? 5.859 -2.432 -21.234 1 87 145 TRP B C 1
ATOM 3874 O O . TRP B 1 145 ? 5.203 -1.472 -21.641 1 87 145 TRP B O 1
ATOM 3884 N N . PRO B 1 146 ? 6.133 -3.473 -21.984 1 76.31 146 PRO B N 1
ATOM 3885 C CA . PRO B 1 146 ? 5.965 -3.344 -23.422 1 76.31 146 PRO B CA 1
ATOM 3886 C C . PRO B 1 146 ? 4.648 -3.936 -23.922 1 76.31 146 PRO B C 1
ATOM 3888 O O . PRO B 1 146 ? 4.398 -3.967 -25.125 1 76.31 146 PRO B O 1
ATOM 3891 N N . MET B 1 147 ? 3.85 -4.426 -23.016 1 81.5 147 MET B N 1
ATOM 3892 C CA . MET B 1 147 ? 2.629 -5.113 -23.438 1 81.5 147 MET B CA 1
ATOM 3893 C C . MET B 1 147 ? 1.406 -4.23 -23.203 1 81.5 147 MET B C 1
ATOM 3895 O O . MET B 1 147 ? 1.535 -3.076 -22.797 1 81.5 147 MET B O 1
ATOM 3899 N N . ALA B 1 148 ? 0.233 -4.797 -23.484 1 73 148 ALA B N 1
ATOM 3900 C CA . ALA B 1 148 ? -1.002 -4.023 -23.391 1 73 148 ALA B CA 1
ATOM 3901 C C . ALA B 1 148 ? -1.196 -3.469 -21.984 1 73 148 ALA B C 1
ATOM 3903 O O . ALA B 1 148 ? -0.79 -4.098 -21 1 73 148 ALA B O 1
ATOM 3904 N N . PRO B 1 149 ? -1.774 -2.303 -21.922 1 74.19 149 PRO B N 1
ATOM 3905 C CA . PRO B 1 149 ? -2.113 -1.785 -20.594 1 74.19 149 PRO B CA 1
ATOM 3906 C C . PRO B 1 149 ? -3.064 -2.703 -19.828 1 74.19 149 PRO B C 1
ATOM 3908 O O . PRO B 1 149 ? -3.928 -3.346 -20.438 1 74.19 149 PRO B O 1
ATOM 3911 N N . GLN B 1 150 ? -2.844 -2.727 -18.609 1 80.44 150 GLN B N 1
ATOM 3912 C CA . GLN B 1 150 ? -3.732 -3.529 -17.766 1 80.44 150 GLN B CA 1
ATOM 3913 C C . GLN B 1 150 ? -5.098 -2.861 -17.625 1 80.44 150 GLN B C 1
ATOM 3915 O O . GLN B 1 150 ? -5.203 -1.635 -17.688 1 80.44 150 GLN B O 1
ATOM 3920 N N . LEU B 1 151 ? -6.094 -3.656 -17.281 1 72.25 151 LEU B N 1
ATOM 3921 C CA . LEU B 1 151 ? -7.457 -3.162 -17.125 1 72.25 151 LEU B CA 1
ATOM 3922 C C . LEU B 1 151 ? -7.73 -2.768 -15.68 1 72.25 151 LEU B C 1
ATOM 3924 O O . LEU B 1 151 ? -8.406 -1.771 -15.422 1 72.25 151 LEU B O 1
ATOM 3928 N N . GLY B 1 152 ? -7.207 -3.527 -14.844 1 83.38 152 GLY B N 1
ATOM 3929 C CA . GLY B 1 152 ? -7.414 -3.23 -13.438 1 83.38 152 GLY B CA 1
ATOM 3930 C C . GLY B 1 152 ? -6.488 -2.15 -12.914 1 83.38 152 GLY B C 1
ATOM 3931 O O . GLY B 1 152 ? -5.621 -1.662 -13.641 1 83.38 152 GLY B O 1
ATOM 3932 N N . LYS B 1 153 ? -6.684 -1.83 -11.68 1 90.31 153 LYS B N 1
ATOM 3933 C CA . LYS B 1 153 ? -5.934 -0.748 -11.047 1 90.31 153 LYS B CA 1
ATOM 3934 C C . LYS B 1 153 ? -4.512 -1.188 -10.711 1 90.31 153 LYS B C 1
ATOM 3936 O O . LYS B 1 153 ? -4.301 -2.301 -10.227 1 90.31 153 LYS B O 1
ATOM 3941 N N . PHE B 1 154 ? -3.559 -0.309 -11.055 1 90.94 154 PHE B N 1
ATOM 3942 C CA . PHE B 1 154 ? -2.186 -0.489 -10.594 1 90.94 154 PHE B CA 1
ATOM 3943 C C . PHE B 1 154 ? -2.008 0.082 -9.188 1 90.94 154 PHE B C 1
ATOM 3945 O O . PHE B 1 154 ? -2.354 1.237 -8.938 1 90.94 154 PHE B O 1
ATOM 3952 N N . LEU B 1 155 ? -1.582 -0.673 -8.25 1 89.94 155 LEU B N 1
ATOM 3953 C CA . LEU B 1 155 ? -1.296 -0.144 -6.918 1 89.94 155 LEU B CA 1
ATOM 3954 C C . LEU B 1 155 ? -0.274 -1.014 -6.195 1 89.94 155 LEU B C 1
ATOM 3956 O O . LEU B 1 155 ? -0.143 -2.203 -6.492 1 89.94 155 LEU B O 1
ATOM 3960 N N . CYS B 1 156 ? 0.444 -0.362 -5.266 1 91.94 156 CYS B N 1
ATOM 3961 C CA . CYS B 1 156 ? 1.243 -1.123 -4.312 1 91.94 156 CYS B CA 1
ATOM 3962 C C . CYS B 1 156 ? 0.353 -1.956 -3.396 1 91.94 156 CYS B C 1
ATOM 3964 O O . CYS B 1 156 ? -0.366 -1.41 -2.559 1 91.94 156 CYS B O 1
ATOM 3966 N N . THR B 1 157 ? 0.443 -3.236 -3.635 1 93.81 157 THR B N 1
ATOM 3967 C CA . THR B 1 157 ? -0.48 -4.141 -2.957 1 93.81 157 THR B CA 1
ATOM 3968 C C . THR B 1 157 ? -0.343 -4.016 -1.441 1 93.81 157 THR B C 1
ATOM 3970 O O . THR B 1 157 ? 0.768 -4.055 -0.908 1 93.81 157 THR B O 1
ATOM 3973 N N . PRO B 1 158 ? -1.432 -3.85 -0.766 1 95.12 158 PRO B N 1
ATOM 3974 C CA . PRO B 1 158 ? -1.388 -3.688 0.689 1 95.12 158 PRO B CA 1
ATOM 3975 C C . PRO B 1 158 ? -1.328 -5.02 1.43 1 95.12 158 PRO B C 1
ATOM 3977 O O . PRO B 1 158 ? -1.7 -6.059 0.874 1 95.12 158 PRO B O 1
ATOM 3980 N N . ALA B 1 159 ? -0.839 -4.871 2.709 1 96.62 159 ALA B N 1
ATOM 3981 C CA . ALA B 1 159 ? -1.026 -5.961 3.666 1 96.62 159 ALA B CA 1
ATOM 3982 C C . ALA B 1 159 ? -2.496 -6.102 4.055 1 96.62 159 ALA B C 1
ATOM 3984 O O . ALA B 1 159 ? -3.314 -5.238 3.732 1 96.62 159 ALA B O 1
ATOM 3985 N N . PRO B 1 160 ? -2.84 -7.25 4.711 1 97.12 160 PRO B N 1
ATOM 3986 C CA . PRO B 1 160 ? -4.223 -7.387 5.172 1 97.12 160 PRO B CA 1
ATOM 3987 C C . PRO B 1 160 ? -4.691 -6.191 5.996 1 97.12 160 PRO B C 1
ATOM 3989 O O . PRO B 1 160 ? -3.939 -5.672 6.82 1 97.12 160 PRO B O 1
ATOM 3992 N N . MET B 1 161 ? -5.926 -5.789 5.746 1 94.62 161 MET B N 1
ATOM 3993 C CA . MET B 1 161 ? -6.469 -4.602 6.398 1 94.62 161 MET B CA 1
ATOM 3994 C C . MET B 1 161 ? -6.539 -4.793 7.91 1 94.62 161 MET B C 1
ATOM 3996 O O . MET B 1 161 ? -6.57 -3.82 8.664 1 94.62 161 MET B O 1
ATOM 4000 N N . THR B 1 162 ? -6.547 -6.016 8.375 1 94.5 162 THR B N 1
ATOM 4001 C CA . THR B 1 162 ? -6.629 -6.328 9.797 1 94.5 162 THR B CA 1
ATOM 4002 C C . THR B 1 162 ? -5.242 -6.309 10.438 1 94.5 162 THR B C 1
ATOM 4004 O O . THR B 1 162 ? -5.117 -6.383 11.664 1 94.5 162 THR B O 1
ATOM 4007 N N . GLN B 1 163 ? -4.188 -6.289 9.625 1 95.06 163 GLN B N 1
ATOM 4008 C CA . GLN B 1 163 ? -2.799 -6.254 10.078 1 95.06 163 GLN B CA 1
ATOM 4009 C C . GLN B 1 163 ? -2.473 -7.457 10.953 1 95.06 163 GLN B C 1
ATOM 4011 O O . GLN B 1 163 ? -1.874 -7.309 12.023 1 95.06 163 GLN B O 1
ATOM 4016 N N . ASP B 1 164 ? -2.893 -8.617 10.578 1 95.31 164 ASP B N 1
ATOM 4017 C CA . ASP B 1 164 ? -2.615 -9.844 11.328 1 95.31 164 ASP B CA 1
ATOM 4018 C C . ASP B 1 164 ? -2.064 -10.93 10.414 1 95.31 164 ASP B C 1
ATOM 4020 O O . ASP B 1 164 ? -2.117 -12.117 10.75 1 95.31 164 ASP B O 1
ATOM 4024 N N . GLY B 1 165 ? -1.596 -10.539 9.281 1 96.12 165 GLY B N 1
ATOM 4025 C CA . GLY B 1 165 ? -1.039 -11.492 8.336 1 96.12 165 GLY B CA 1
ATOM 4026 C C . GLY B 1 165 ? 0.216 -12.172 8.852 1 96.12 165 GLY B C 1
ATOM 4027 O O . GLY B 1 165 ? 0.563 -13.266 8.398 1 96.12 165 GLY B O 1
ATOM 4028 N N . LEU B 1 166 ? 0.911 -11.539 9.805 1 95.44 166 LEU B N 1
ATOM 4029 C CA . LEU B 1 166 ? 2.164 -12.078 10.328 1 95.44 166 LEU B CA 1
ATOM 4030 C C . LEU B 1 166 ? 1.933 -12.836 11.625 1 95.44 166 LEU B C 1
ATOM 4032 O O . LEU B 1 166 ? 2.863 -13.422 12.18 1 95.44 166 LEU B O 1
ATOM 4036 N N . THR B 1 167 ? 0.641 -12.781 12.094 1 93.56 167 THR B N 1
ATOM 4037 C CA . THR B 1 167 ? 0.335 -13.43 13.359 1 93.56 167 THR B CA 1
ATOM 4038 C C . THR B 1 167 ? -0.896 -14.32 13.234 1 93.56 167 THR B C 1
ATOM 4040 O O . THR B 1 167 ? -1.628 -14.523 14.203 1 93.56 167 THR B O 1
ATOM 4043 N N . ALA B 1 168 ? -1.143 -14.758 12.023 1 93.12 168 ALA B N 1
ATOM 4044 C CA . ALA B 1 168 ? -2.291 -15.633 11.805 1 93.12 168 ALA B CA 1
ATOM 4045 C C . ALA B 1 168 ? -2.164 -16.922 12.617 1 93.12 168 ALA B C 1
ATOM 4047 O O . ALA B 1 168 ? -1.087 -17.516 12.68 1 93.12 168 ALA B O 1
ATOM 4048 N N . THR B 1 169 ? -3.242 -17.25 13.289 1 91.56 169 THR B N 1
ATOM 4049 C CA . THR B 1 169 ? -3.254 -18.453 14.109 1 91.56 169 THR B CA 1
ATOM 4050 C C . THR B 1 169 ? -4.637 -19.094 14.102 1 91.56 169 THR B C 1
ATOM 4052 O O . THR B 1 169 ? -5.605 -18.5 13.625 1 91.56 169 THR B O 1
ATOM 4055 N N . GLY B 1 170 ? -4.672 -20.359 14.547 1 93.25 170 GLY B N 1
ATOM 4056 C CA . GLY B 1 170 ? -5.949 -21.062 14.656 1 93.25 170 GLY B CA 1
ATOM 4057 C C . GLY B 1 170 ? -6.191 -22.047 13.523 1 93.25 170 GLY B C 1
ATOM 4058 O O . GLY B 1 170 ? -5.375 -22.156 12.609 1 93.25 170 GLY B O 1
ATOM 4059 N N . ASP B 1 171 ? -7.309 -22.75 13.656 1 94.69 171 ASP B N 1
ATOM 4060 C CA . ASP B 1 171 ? -7.715 -23.734 12.656 1 94.69 171 ASP B CA 1
ATOM 4061 C C . ASP B 1 171 ? -8.312 -23.062 11.422 1 94.69 171 ASP B C 1
ATOM 4063 O O . ASP B 1 171 ? -9.273 -22.297 11.539 1 94.69 171 ASP B O 1
ATOM 4067 N N . GLY B 1 172 ? -7.762 -23.266 10.297 1 96.38 172 GLY B N 1
ATOM 4068 C CA . GLY B 1 172 ? -8.195 -22.625 9.062 1 96.38 172 GLY B CA 1
ATOM 4069 C C . GLY B 1 172 ? -9.039 -23.516 8.18 1 96.38 172 GLY B C 1
ATOM 4070 O O . GLY B 1 172 ? -9.289 -23.203 7.02 1 96.38 172 GLY B O 1
ATOM 4071 N N . GLN B 1 173 ? -9.469 -24.656 8.672 1 95.81 173 GLN B N 1
ATOM 4072 C CA . GLN B 1 173 ? -10.172 -25.625 7.844 1 95.81 173 GLN B CA 1
ATOM 4073 C C . GLN B 1 173 ? -11.438 -25.031 7.246 1 95.81 173 GLN B C 1
ATOM 4075 O O . GLN B 1 173 ? -11.719 -25.219 6.062 1 95.81 173 GLN B O 1
ATOM 4080 N N . ALA B 1 174 ? -12.211 -24.359 8.07 1 96.5 174 ALA B N 1
ATOM 4081 C CA . ALA B 1 174 ? -13.445 -23.734 7.578 1 96.5 174 ALA B CA 1
ATOM 4082 C C . ALA B 1 174 ? -13.148 -22.719 6.48 1 96.5 174 ALA B C 1
ATOM 4084 O O . ALA B 1 174 ? -13.891 -22.609 5.504 1 96.5 174 ALA B O 1
ATOM 4085 N N . THR B 1 175 ? -12.102 -21.953 6.684 1 97.38 175 THR B N 1
ATOM 4086 C CA . THR B 1 175 ? -11.664 -20.984 5.68 1 97.38 175 THR B CA 1
ATOM 4087 C C . THR B 1 175 ? -11.305 -21.688 4.375 1 97.38 175 THR B C 1
ATOM 4089 O O . THR B 1 175 ? -11.758 -21.281 3.301 1 97.38 175 THR B O 1
ATOM 4092 N N . MET B 1 176 ? -10.547 -22.719 4.469 1 96.69 176 MET B N 1
ATOM 4093 C CA . MET B 1 176 ? -10.125 -23.484 3.301 1 96.69 176 MET B CA 1
ATOM 4094 C C . MET B 1 176 ? -11.32 -24.062 2.568 1 96.69 176 MET B C 1
ATOM 4096 O O . MET B 1 176 ? -11.422 -23.969 1.345 1 96.69 176 MET B O 1
ATOM 4100 N N . ASP B 1 177 ? -12.258 -24.656 3.307 1 96.75 177 ASP B N 1
ATOM 4101 C CA . ASP B 1 177 ? -13.453 -25.25 2.713 1 96.75 177 ASP B CA 1
ATOM 4102 C C . ASP B 1 177 ? -14.273 -24.203 1.959 1 96.75 177 ASP B C 1
ATOM 4104 O O . ASP B 1 177 ? -14.758 -24.469 0.856 1 96.75 177 ASP B O 1
ATOM 4108 N N . HIS B 1 178 ? -14.391 -23.062 2.605 1 97.62 178 HIS B N 1
ATOM 4109 C CA . HIS B 1 178 ? -15.156 -21.984 1.988 1 97.62 178 HIS B CA 1
ATOM 4110 C C . HIS B 1 178 ? -14.539 -21.562 0.655 1 97.62 178 HIS B C 1
ATOM 4112 O O . HIS B 1 178 ? -15.25 -21.453 -0.347 1 97.62 178 HIS B O 1
ATOM 4118 N N . VAL B 1 179 ? -13.273 -21.391 0.608 1 97.06 179 VAL B N 1
ATOM 4119 C CA . VAL B 1 179 ? -12.578 -20.906 -0.588 1 97.06 179 VAL B CA 1
ATOM 4120 C C . VAL B 1 179 ? -12.625 -21.984 -1.667 1 97.06 179 VAL B C 1
ATOM 4122 O O . VAL B 1 179 ? -12.867 -21.703 -2.84 1 97.06 179 VAL B O 1
ATOM 4125 N N . ILE B 1 180 ? -12.43 -23.234 -1.326 1 94.38 180 ILE B N 1
ATOM 4126 C CA . ILE B 1 180 ? -12.461 -24.328 -2.293 1 94.38 180 ILE B CA 1
ATOM 4127 C C . ILE B 1 180 ? -13.859 -24.453 -2.893 1 94.38 180 ILE B C 1
ATOM 4129 O O . ILE B 1 180 ? -14.008 -24.641 -4.102 1 94.38 180 ILE B O 1
ATOM 4133 N N . THR B 1 181 ? -14.914 -24.328 -2.033 1 95.62 181 THR B N 1
ATOM 4134 C CA . THR B 1 181 ? -16.281 -24.375 -2.529 1 95.62 181 THR B CA 1
ATOM 4135 C C . THR B 1 181 ? -16.547 -23.219 -3.492 1 95.62 181 THR B C 1
ATOM 4137 O O . THR B 1 181 ? -17.156 -23.391 -4.539 1 95.62 181 THR B O 1
ATOM 4140 N N . MET B 1 182 ? -16.062 -22.062 -3.117 1 96.44 182 MET B N 1
ATOM 4141 C CA . MET B 1 182 ? -16.188 -20.891 -3.992 1 96.44 182 MET B CA 1
ATOM 4142 C C . MET B 1 182 ? -15.539 -21.156 -5.344 1 96.44 182 MET B C 1
ATOM 4144 O O . MET B 1 182 ? -16.125 -20.859 -6.391 1 96.44 182 MET B O 1
ATOM 4148 N N . LEU B 1 183 ? -14.352 -21.703 -5.355 1 93.5 183 LEU B N 1
ATOM 4149 C CA . LEU B 1 183 ? -13.617 -21.969 -6.59 1 93.5 183 LEU B CA 1
ATOM 4150 C C . LEU B 1 183 ? -14.344 -23.016 -7.441 1 93.5 183 LEU B C 1
ATOM 4152 O O . LEU B 1 183 ? -14.344 -22.922 -8.672 1 93.5 183 LEU B O 1
ATOM 4156 N N . THR B 1 184 ? -14.898 -24 -6.812 1 91.44 184 THR B N 1
ATOM 4157 C CA . THR B 1 184 ? -15.68 -25.016 -7.52 1 91.44 184 THR B CA 1
ATOM 4158 C C . THR B 1 184 ? -16.844 -24.375 -8.266 1 91.44 184 THR B C 1
ATOM 4160 O O . THR B 1 184 ? -17.062 -24.656 -9.445 1 91.44 184 THR B O 1
ATOM 4163 N N . ASP B 1 185 ? -17.531 -23.5 -7.559 1 93.44 185 ASP B N 1
ATOM 4164 C CA . ASP B 1 185 ? -18.656 -22.812 -8.188 1 93.44 185 ASP B CA 1
ATOM 4165 C C . ASP B 1 185 ? -18.172 -21.875 -9.289 1 93.44 185 ASP B C 1
ATOM 4167 O O . ASP B 1 185 ? -18.812 -21.75 -10.336 1 93.44 185 ASP B O 1
ATOM 4171 N N . LEU B 1 186 ? -17.109 -21.188 -9.039 1 91.81 186 LEU B N 1
ATOM 4172 C CA . LEU B 1 186 ? -16.531 -20.266 -10 1 91.81 186 LEU B CA 1
ATOM 4173 C C . LEU B 1 186 ? -16.281 -20.953 -11.336 1 91.81 186 LEU B C 1
ATOM 4175 O O . LEU B 1 186 ? -16.516 -20.375 -12.398 1 91.81 186 LEU B O 1
ATOM 4179 N N . CYS B 1 187 ? -15.852 -22.172 -11.328 1 88.5 187 CYS B N 1
ATOM 4180 C CA . CYS B 1 187 ? -15.422 -22.906 -12.516 1 88.5 187 CYS B CA 1
ATOM 4181 C C . CYS B 1 187 ? -16.625 -23.453 -13.289 1 88.5 187 CYS B C 1
ATOM 4183 O O . CYS B 1 187 ? -16.484 -23.922 -14.414 1 88.5 187 CYS B O 1
ATOM 4185 N N . LYS B 1 188 ? -17.781 -23.344 -12.688 1 89.62 188 LYS B N 1
ATOM 4186 C CA . LYS B 1 188 ? -18.984 -23.75 -13.398 1 89.62 188 LYS B CA 1
ATOM 4187 C C . LYS B 1 188 ? -19.266 -22.844 -14.586 1 89.62 188 LYS B C 1
ATOM 4189 O O . LYS B 1 188 ? -19.844 -23.281 -15.586 1 89.62 188 LYS B O 1
ATOM 4194 N N . HIS B 1 189 ? -18.891 -21.594 -14.383 1 88.44 189 HIS B N 1
ATOM 4195 C CA . HIS B 1 189 ? -19.062 -20.625 -15.461 1 88.44 189 HIS B CA 1
ATOM 4196 C C . HIS B 1 189 ? -17.828 -20.594 -16.359 1 88.44 189 HIS B C 1
ATOM 4198 O O . HIS B 1 189 ? -16.688 -20.594 -15.875 1 88.44 189 HIS B O 1
ATOM 4204 N N . PRO B 1 190 ? -17.922 -20.656 -17.609 1 86.75 190 PRO B N 1
ATOM 4205 C CA . PRO B 1 190 ? -19.172 -20.469 -18.375 1 86.75 190 PRO B CA 1
ATOM 4206 C C . PRO B 1 190 ? -19.781 -21.797 -18.812 1 86.75 190 PRO B C 1
ATOM 4208 O O . PRO B 1 190 ? -20.859 -21.812 -19.422 1 86.75 190 PRO B O 1
ATOM 4211 N N . ALA B 1 191 ? -19.297 -22.922 -18.531 1 83.5 191 ALA B N 1
ATOM 4212 C CA . ALA B 1 191 ? -19.688 -24.219 -19.078 1 83.5 191 ALA B CA 1
ATOM 4213 C C . ALA B 1 191 ? -21.078 -24.609 -18.609 1 83.5 191 ALA B C 1
ATOM 4215 O O . ALA B 1 191 ? -21.844 -25.25 -19.359 1 83.5 191 ALA B O 1
ATOM 4216 N N . GLN B 1 192 ? -21.438 -24.266 -17.422 1 90.56 192 GLN B N 1
ATOM 4217 C CA . GLN B 1 192 ? -22.688 -24.75 -16.828 1 90.56 192 GLN B CA 1
ATOM 4218 C C . GLN B 1 192 ? -23.703 -23.625 -16.688 1 90.56 192 GLN B C 1
ATOM 4220 O O . GLN B 1 192 ? -24.766 -23.812 -16.078 1 90.56 192 GLN B O 1
ATOM 4225 N N . GLY B 1 193 ? -23.516 -22.453 -17.172 1 90 193 GLY B N 1
ATOM 4226 C CA . GLY B 1 193 ? -24.453 -21.359 -17.078 1 90 193 GLY B CA 1
ATOM 4227 C C . GLY B 1 193 ? -23.797 -19.984 -17.078 1 90 193 GLY B C 1
ATOM 4228 O O . GLY B 1 193 ? -22.578 -19.875 -17.281 1 90 193 GLY B O 1
ATOM 4229 N N . GLY B 1 194 ? -24.688 -18.984 -16.953 1 89.31 194 GLY B N 1
ATOM 4230 C CA . GLY B 1 194 ? -24.203 -17.609 -16.875 1 89.31 194 GLY B CA 1
ATOM 4231 C C . GLY B 1 194 ? -23.5 -17.297 -15.57 1 89.31 194 GLY B C 1
ATOM 4232 O O . GLY B 1 194 ? -23.172 -18.203 -14.805 1 89.31 194 GLY B O 1
ATOM 4233 N N . PRO B 1 195 ? -23.172 -16.109 -15.383 1 88.19 195 PRO B N 1
ATOM 4234 C CA . PRO B 1 195 ? -22.422 -15.703 -14.195 1 88.19 195 PRO B CA 1
ATOM 4235 C C . PRO B 1 195 ? -23.125 -16.094 -12.898 1 88.19 195 PRO B C 1
ATOM 4237 O O . PRO B 1 195 ? -22.469 -16.25 -11.859 1 88.19 195 PRO B O 1
ATOM 4240 N N . GLU B 1 196 ? -24.391 -16.219 -12.992 1 92.12 196 GLU B N 1
ATOM 4241 C CA . GLU B 1 196 ? -25.156 -16.5 -11.781 1 92.12 196 GLU B CA 1
ATOM 4242 C C . GLU B 1 196 ? -24.75 -17.828 -11.164 1 92.12 196 GLU B C 1
ATOM 4244 O O . GLU B 1 196 ? -24.859 -18.031 -9.945 1 92.12 196 GLU B O 1
ATOM 4249 N N . VAL B 1 197 ? -24.203 -18.797 -11.898 1 93.75 197 VAL B N 1
ATOM 4250 C CA . VAL B 1 197 ? -23.875 -20.141 -11.398 1 93.75 197 VAL B CA 1
ATOM 4251 C C . VAL B 1 197 ? -22.625 -20.078 -10.531 1 93.75 197 VAL B C 1
ATOM 4253 O O . VAL B 1 197 ? -22.328 -21.031 -9.805 1 93.75 197 VAL B O 1
ATOM 4256 N N . MET B 1 198 ? -21.891 -18.984 -10.617 1 93.44 198 MET B N 1
ATOM 4257 C CA . MET B 1 198 ? -20.688 -18.828 -9.812 1 93.44 198 MET B CA 1
ATOM 4258 C C . MET B 1 198 ? -21.047 -18.547 -8.352 1 93.44 198 MET B C 1
ATOM 4260 O O . MET B 1 198 ? -20.219 -18.766 -7.461 1 93.44 198 MET B O 1
ATOM 4264 N N . ASN B 1 199 ? -22.25 -17.984 -8.07 1 95.31 199 ASN B N 1
ATOM 4265 C CA . ASN B 1 199 ? -22.734 -17.719 -6.719 1 95.31 199 ASN B CA 1
ATOM 4266 C C . ASN B 1 199 ? -21.75 -16.844 -5.938 1 95.31 199 ASN B C 1
ATOM 4268 O O . ASN B 1 199 ? -21.516 -17.078 -4.746 1 95.31 199 ASN B O 1
ATOM 4272 N N . LEU B 1 200 ? -21.141 -15.914 -6.559 1 94.69 200 LEU B N 1
ATOM 4273 C CA . LEU B 1 200 ? -20.062 -15.156 -5.934 1 94.69 200 LEU B CA 1
ATOM 4274 C C . LEU B 1 200 ? -20.594 -14.328 -4.766 1 94.69 200 LEU B C 1
ATOM 4276 O O . LEU B 1 200 ? -19.875 -14.109 -3.781 1 94.69 200 LEU B O 1
ATOM 4280 N N . GLU B 1 201 ? -21.875 -13.875 -4.789 1 93.75 201 GLU B N 1
ATOM 4281 C CA . GLU B 1 201 ? -22.453 -13.07 -3.715 1 93.75 201 GLU B CA 1
ATOM 4282 C C . GLU B 1 201 ? -22.531 -13.859 -2.41 1 93.75 201 GLU B C 1
ATOM 4284 O O . GLU B 1 201 ? -22.547 -13.273 -1.326 1 93.75 201 GLU B O 1
ATOM 4289 N N . THR B 1 202 ? -22.531 -15.133 -2.561 1 95.81 202 THR B N 1
ATOM 4290 C CA . THR B 1 202 ? -22.594 -15.992 -1.385 1 95.81 202 THR B CA 1
ATOM 4291 C C . THR B 1 202 ? -21.219 -16.078 -0.711 1 95.81 202 THR B C 1
ATOM 4293 O O . THR B 1 202 ? -21.141 -16.188 0.513 1 95.81 202 THR B O 1
ATOM 4296 N N . TYR B 1 203 ? -20.188 -15.938 -1.475 1 97.12 203 TYR B N 1
ATOM 4297 C CA . TYR B 1 203 ? -18.859 -16.266 -0.97 1 97.12 203 TYR B CA 1
ATOM 4298 C C . TYR B 1 203 ? -18.062 -14.992 -0.685 1 97.12 203 TYR B C 1
ATOM 4300 O O . TYR B 1 203 ? -17.188 -14.984 0.18 1 97.12 203 TYR B O 1
ATOM 4308 N N . TRP B 1 204 ? -18.281 -13.914 -1.43 1 96.38 204 TRP B N 1
ATOM 4309 C CA . TRP B 1 204 ? -17.438 -12.727 -1.375 1 96.38 204 TRP B CA 1
ATOM 4310 C C . TRP B 1 204 ? -18.125 -11.609 -0.595 1 96.38 204 TRP B C 1
ATOM 4312 O O . TRP B 1 204 ? -19.328 -11.375 -0.751 1 96.38 204 TRP B O 1
ATOM 4322 N N . HIS B 1 205 ? -17.359 -10.961 0.288 1 94.94 205 HIS B N 1
ATOM 4323 C CA . HIS B 1 205 ? -17.797 -9.703 0.886 1 94.94 205 HIS B CA 1
ATOM 4324 C C . HIS B 1 205 ? -18.109 -8.664 -0.184 1 94.94 205 HIS B C 1
ATOM 4326 O O . HIS B 1 205 ? -17.406 -8.586 -1.201 1 94.94 205 HIS B O 1
ATOM 4332 N N . PRO B 1 206 ? -19.125 -7.836 -0.044 1 91 206 PRO B N 1
ATOM 4333 C CA . PRO B 1 206 ? -19.469 -6.844 -1.062 1 91 206 PRO B CA 1
ATOM 4334 C C . PRO B 1 206 ? -18.344 -5.848 -1.327 1 91 206 PRO B C 1
ATOM 4336 O O . PRO B 1 206 ? -18.312 -5.227 -2.391 1 91 206 PRO B O 1
ATOM 4339 N N . ARG B 1 207 ? -17.453 -5.699 -0.419 1 91.81 207 ARG B N 1
ATOM 4340 C CA . ARG B 1 207 ? -16.328 -4.797 -0.585 1 91.81 207 ARG B CA 1
ATOM 4341 C C . ARG B 1 207 ? -15.023 -5.574 -0.704 1 91.81 207 ARG B C 1
ATOM 4343 O O . ARG B 1 207 ? -13.984 -5.141 -0.192 1 91.81 207 ARG B O 1
ATOM 4350 N N . PHE B 1 208 ? -15.156 -6.629 -1.354 1 93.62 208 PHE B N 1
ATOM 4351 C CA . PHE B 1 208 ? -14.039 -7.527 -1.632 1 93.62 208 PHE B CA 1
ATOM 4352 C C . PHE B 1 208 ? -13.023 -6.855 -2.543 1 93.62 208 PHE B C 1
ATOM 4354 O O . PHE B 1 208 ? -13.391 -6.188 -3.512 1 93.62 208 PHE B O 1
ATOM 4361 N N . ASN B 1 209 ? -11.75 -6.961 -2.131 1 95.38 209 ASN B N 1
ATOM 4362 C CA . ASN B 1 209 ? -10.688 -6.555 -3.037 1 95.38 209 ASN B CA 1
ATOM 4363 C C . ASN B 1 209 ? -9.977 -7.766 -3.645 1 95.38 209 ASN B C 1
ATOM 4365 O O . ASN B 1 209 ? -9.477 -8.625 -2.918 1 95.38 209 ASN B O 1
ATOM 4369 N N . TRP B 1 210 ? -9.969 -7.836 -4.938 1 96 210 TRP B N 1
ATOM 4370 C CA . TRP B 1 210 ? -9.148 -8.773 -5.695 1 96 210 TRP B CA 1
ATOM 4371 C C . TRP B 1 210 ? -7.84 -8.133 -6.141 1 96 210 TRP B C 1
ATOM 4373 O O . TRP B 1 210 ? -7.82 -7.344 -7.09 1 96 210 TRP B O 1
ATOM 4383 N N . TYR B 1 211 ? -6.766 -8.445 -5.453 1 97.5 211 TYR B N 1
ATOM 4384 C CA . TYR B 1 211 ? -5.461 -7.883 -5.793 1 97.5 211 TYR B CA 1
ATOM 4385 C C . TYR B 1 211 ? -4.758 -8.734 -6.84 1 97.5 211 TYR B C 1
ATOM 4387 O O . TYR B 1 211 ? -4.004 -9.648 -6.5 1 97.5 211 TYR B O 1
ATOM 4395 N N . GLY B 1 212 ? -4.965 -8.375 -8.102 1 95.69 212 GLY B N 1
ATOM 4396 C CA . GLY B 1 212 ? -4.34 -9.086 -9.203 1 95.69 212 GLY B CA 1
ATOM 4397 C C . GLY B 1 212 ? -2.928 -8.617 -9.5 1 95.69 212 GLY B C 1
ATOM 4398 O O . GLY B 1 212 ? -2.502 -7.57 -9.008 1 95.69 212 GLY B O 1
ATOM 4399 N N . PRO B 1 213 ? -2.203 -9.414 -10.219 1 95.25 213 PRO B N 1
ATOM 4400 C CA . PRO B 1 213 ? -0.834 -9.031 -10.57 1 95.25 213 PRO B CA 1
ATOM 4401 C C . PRO B 1 213 ? -0.784 -7.852 -11.539 1 95.25 213 PRO B C 1
ATOM 4403 O O . PRO B 1 213 ? -1.782 -7.539 -12.195 1 95.25 213 PRO B O 1
ATOM 4406 N N . ALA B 1 214 ? 0.392 -7.188 -11.562 1 94.06 214 ALA B N 1
ATOM 4407 C CA . ALA B 1 214 ? 0.631 -6.242 -12.648 1 94.06 214 ALA B CA 1
ATOM 4408 C C . ALA B 1 214 ? 0.493 -6.922 -14.008 1 94.06 214 ALA B C 1
ATOM 4410 O O . ALA B 1 214 ? 0.937 -8.055 -14.188 1 94.06 214 ALA B O 1
ATOM 4411 N N . GLY B 1 215 ? -0.059 -6.262 -14.945 1 89.19 215 GLY B N 1
ATOM 4412 C CA . GLY B 1 215 ? -0.464 -6.832 -16.219 1 89.19 215 GLY B CA 1
ATOM 4413 C C . GLY B 1 215 ? -1.955 -7.094 -16.312 1 89.19 215 GLY B C 1
ATOM 4414 O O . GLY B 1 215 ? -2.535 -7.059 -17.391 1 89.19 215 GLY B O 1
ATOM 4415 N N . ILE B 1 216 ? -2.568 -7.406 -15.141 1 89.94 216 ILE B N 1
ATOM 4416 C CA . ILE B 1 216 ? -4.016 -7.535 -15.016 1 89.94 216 ILE B CA 1
ATOM 4417 C C . ILE B 1 216 ? -4.57 -6.383 -14.188 1 89.94 216 ILE B C 1
ATOM 4419 O O . ILE B 1 216 ? -5.453 -5.648 -14.641 1 89.94 216 ILE B O 1
ATOM 4423 N N . GLY B 1 217 ? -3.977 -6.25 -12.992 1 92.88 217 GLY B N 1
ATOM 4424 C CA . GLY B 1 217 ? -4.379 -5.168 -12.109 1 92.88 217 GLY B CA 1
ATOM 4425 C C . GLY B 1 217 ? -5.379 -5.602 -11.055 1 92.88 217 GLY B C 1
ATOM 4426 O O . GLY B 1 217 ? -5.812 -6.754 -11.039 1 92.88 217 GLY B O 1
ATOM 4427 N N . THR B 1 218 ? -5.742 -4.699 -10.18 1 94.19 218 THR B N 1
ATOM 4428 C CA . THR B 1 218 ? -6.605 -4.934 -9.031 1 94.19 218 THR B CA 1
ATOM 4429 C C . THR B 1 218 ? -8.047 -4.543 -9.344 1 94.19 218 THR B C 1
ATOM 4431 O O . THR B 1 218 ? -8.289 -3.564 -10.055 1 94.19 218 THR B O 1
ATOM 4434 N N . GLY B 1 219 ? -9.008 -5.34 -8.859 1 90.75 219 GLY B N 1
ATOM 4435 C CA . GLY B 1 219 ? -10.422 -5.047 -8.977 1 90.75 219 GLY B CA 1
ATOM 4436 C C . GLY B 1 219 ? -11.148 -5.086 -7.645 1 90.75 219 GLY B C 1
ATOM 4437 O O . GLY B 1 219 ? -10.711 -5.766 -6.715 1 90.75 219 GLY B O 1
ATOM 4438 N N . ARG B 1 220 ? -12.234 -4.344 -7.59 1 92.38 220 ARG B N 1
ATOM 4439 C CA . ARG B 1 220 ? -13.047 -4.27 -6.379 1 92.38 220 ARG B CA 1
ATOM 4440 C C . ARG B 1 220 ? -14.438 -4.836 -6.621 1 92.38 220 ARG B C 1
ATOM 4442 O O . ARG B 1 220 ? -15.086 -4.508 -7.621 1 92.38 220 ARG B O 1
ATOM 4449 N N . GLY B 1 221 ? -14.836 -5.688 -5.664 1 90.31 221 GLY B N 1
ATOM 4450 C CA . GLY B 1 221 ? -16.156 -6.289 -5.766 1 90.31 221 GLY B CA 1
ATOM 4451 C C . GLY B 1 221 ? -16.281 -7.27 -6.914 1 90.31 221 GLY B C 1
ATOM 4452 O O . GLY B 1 221 ? -15.32 -7.504 -7.648 1 90.31 221 GLY B O 1
ATOM 4453 N N . ILE B 1 222 ? -17.422 -7.844 -7.012 1 89.75 222 ILE B N 1
ATOM 4454 C CA . ILE B 1 222 ? -17.703 -8.812 -8.07 1 89.75 222 ILE B CA 1
ATOM 4455 C C . ILE B 1 222 ? -17.594 -8.133 -9.43 1 89.75 222 ILE B C 1
ATOM 4457 O O . ILE B 1 222 ? -16.969 -8.672 -10.352 1 89.75 222 ILE B O 1
ATOM 4461 N N . ALA B 1 223 ? -18.078 -6.922 -9.5 1 86.69 223 ALA B N 1
ATOM 4462 C CA . ALA B 1 223 ? -18.031 -6.18 -10.758 1 86.69 223 ALA B CA 1
ATOM 4463 C C . ALA B 1 223 ? -16.594 -5.93 -11.188 1 86.69 223 ALA B C 1
ATOM 4465 O O . ALA B 1 223 ? -16.25 -6.125 -12.352 1 86.69 223 ALA B O 1
ATOM 4466 N N . GLY B 1 224 ? -15.789 -5.496 -10.312 1 88.06 224 GLY B N 1
ATOM 4467 C CA . GLY B 1 224 ? -14.398 -5.242 -10.641 1 88.06 224 GLY B CA 1
ATOM 4468 C C . GLY B 1 224 ? -13.648 -6.484 -11.078 1 88.06 224 GLY B C 1
ATOM 4469 O O . GLY B 1 224 ? -12.906 -6.453 -12.062 1 88.06 224 GLY B O 1
ATOM 4470 N N . PHE B 1 225 ? -13.93 -7.531 -10.352 1 92.44 225 PHE B N 1
ATOM 4471 C CA . PHE B 1 225 ? -13.297 -8.797 -10.711 1 92.44 225 PHE B CA 1
ATOM 4472 C C . PHE B 1 225 ? -13.719 -9.234 -12.109 1 92.44 225 PHE B C 1
ATOM 4474 O O . PHE B 1 225 ? -12.875 -9.617 -12.922 1 92.44 225 PHE B O 1
ATOM 4481 N N . ARG B 1 226 ? -14.922 -9.195 -12.336 1 88.12 226 ARG B N 1
ATOM 4482 C CA . ARG B 1 226 ? -15.445 -9.703 -13.594 1 88.12 226 ARG B CA 1
ATOM 4483 C C . ARG B 1 226 ? -15.016 -8.812 -14.758 1 88.12 226 ARG B C 1
ATOM 4485 O O . ARG B 1 226 ? -14.492 -9.305 -15.766 1 88.12 226 ARG B O 1
ATOM 4492 N N . ASN B 1 227 ? -15.148 -7.562 -14.633 1 81.75 227 ASN B N 1
ATOM 4493 C CA . ASN B 1 227 ? -14.914 -6.637 -15.734 1 81.75 227 ASN B CA 1
ATOM 4494 C C . ASN B 1 227 ? -13.422 -6.543 -16.062 1 81.75 227 ASN B C 1
ATOM 4496 O O . ASN B 1 227 ? -13.055 -6.453 -17.234 1 81.75 227 ASN B O 1
ATOM 4500 N N . TRP B 1 228 ? -12.633 -6.586 -15.039 1 80.06 228 TRP B N 1
ATOM 4501 C CA . TRP B 1 228 ? -11.234 -6.258 -15.289 1 80.06 228 TRP B CA 1
ATOM 4502 C C . TRP B 1 228 ? -10.398 -7.523 -15.422 1 80.06 228 TRP B C 1
ATOM 4504 O O . TRP B 1 228 ? -9.234 -7.469 -15.836 1 80.06 228 TRP B O 1
ATOM 4514 N N . HIS B 1 229 ? -10.992 -8.641 -15.102 1 86.5 229 HIS B N 1
ATOM 4515 C CA . HIS B 1 229 ? -10.195 -9.859 -15.156 1 86.5 229 HIS B CA 1
ATOM 4516 C C . HIS B 1 229 ? -10.984 -11 -15.789 1 86.5 229 HIS B C 1
ATOM 4518 O O . HIS B 1 229 ? -10.633 -11.477 -16.875 1 86.5 229 HIS B O 1
ATOM 4524 N N . GLN B 1 230 ? -12.062 -11.422 -15.203 1 86.25 230 GLN B N 1
ATOM 4525 C CA . GLN B 1 230 ? -12.664 -12.711 -15.531 1 86.25 230 GLN B CA 1
ATOM 4526 C C . GLN B 1 230 ? -13.234 -12.711 -16.953 1 86.25 230 GLN B C 1
ATOM 4528 O O . GLN B 1 230 ? -13.031 -13.664 -17.703 1 86.25 230 GLN B O 1
ATOM 4533 N N . ILE B 1 231 ? -13.977 -11.695 -17.328 1 82.19 231 ILE B N 1
ATOM 4534 C CA . ILE B 1 231 ? -14.641 -11.656 -18.625 1 82.19 231 ILE B CA 1
ATOM 4535 C C . ILE B 1 231 ? -13.594 -11.68 -19.734 1 82.19 231 ILE B C 1
ATOM 4537 O O . ILE B 1 231 ? -13.648 -12.531 -20.625 1 82.19 231 ILE B O 1
ATOM 4541 N N . PRO B 1 232 ? -12.578 -10.828 -19.609 1 76.75 232 PRO B N 1
ATOM 4542 C CA . PRO B 1 232 ? -11.547 -10.922 -20.641 1 76.75 232 PRO B CA 1
ATOM 4543 C C . PRO B 1 232 ? -10.828 -12.273 -20.641 1 76.75 232 PRO B C 1
ATOM 4545 O O . PRO B 1 232 ? -10.461 -12.781 -21.703 1 76.75 232 PRO B O 1
ATOM 4548 N N . PHE B 1 233 ? -10.617 -12.805 -19.516 1 82.69 233 PHE B N 1
ATOM 4549 C CA . PHE B 1 233 ? -9.961 -14.102 -19.359 1 82.69 233 PHE B CA 1
ATOM 4550 C C . PHE B 1 233 ? -10.758 -15.203 -20.047 1 82.69 233 PHE B C 1
ATOM 4552 O O . PHE B 1 233 ? -10.219 -15.969 -20.844 1 82.69 233 PHE B O 1
ATOM 4559 N N . LEU B 1 234 ? -12.039 -15.227 -19.797 1 80.19 234 LEU B N 1
ATOM 4560 C CA . LEU B 1 234 ? -12.906 -16.281 -20.312 1 80.19 234 LEU B CA 1
ATOM 4561 C C . LEU B 1 234 ? -13.164 -16.094 -21.797 1 80.19 234 LEU B C 1
ATOM 4563 O O . LEU B 1 234 ? -13.422 -17.062 -22.516 1 80.19 234 LE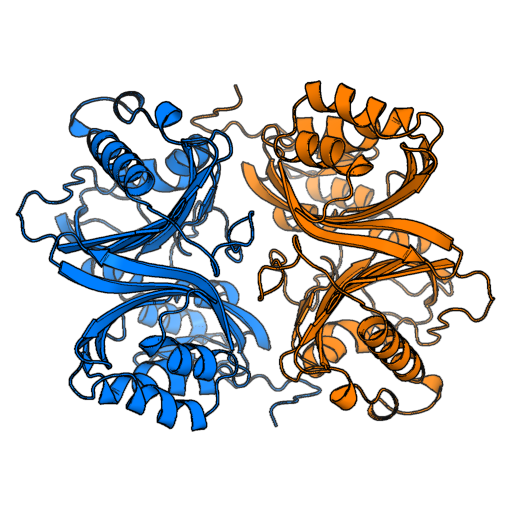U B O 1
ATOM 4567 N N . ARG B 1 235 ? -13.109 -14.883 -22.172 1 75.56 235 ARG B N 1
ATOM 4568 C CA . ARG B 1 235 ? -13.242 -14.625 -23.594 1 75.56 235 ARG B CA 1
ATOM 4569 C C . ARG B 1 235 ? -12.086 -15.242 -24.375 1 75.56 235 ARG B C 1
ATOM 4571 O O . ARG B 1 235 ? -12.281 -15.781 -25.469 1 75.56 235 ARG B O 1
ATOM 4578 N N . ALA B 1 236 ? -10.961 -15.148 -23.75 1 73.25 236 ALA B N 1
ATOM 4579 C CA . ALA B 1 236 ? -9.766 -15.656 -24.406 1 73.25 236 ALA B CA 1
ATOM 4580 C C . ALA B 1 236 ? -9.617 -17.156 -24.203 1 73.25 236 ALA B C 1
ATOM 4582 O O . ALA B 1 236 ? -9.141 -17.875 -25.094 1 73.25 236 ALA B O 1
ATOM 4583 N N . MET B 1 237 ? -10.023 -17.594 -23 1 77.88 237 MET B N 1
ATOM 4584 C CA . MET B 1 237 ? -9.852 -18.984 -22.594 1 77.88 237 MET B CA 1
ATOM 4585 C C . MET B 1 237 ? -11.117 -19.531 -21.953 1 77.88 237 MET B C 1
ATOM 4587 O O . MET B 1 237 ? -11.164 -19.734 -20.734 1 77.88 237 MET B O 1
ATOM 4591 N N . PRO B 1 238 ? -12.008 -19.906 -22.75 1 70.06 238 PRO B N 1
ATOM 4592 C CA . PRO B 1 238 ? -13.305 -20.328 -22.203 1 70.06 238 PRO B CA 1
ATOM 4593 C C . PRO B 1 238 ? -13.25 -21.703 -21.547 1 70.06 238 PRO B C 1
ATOM 4595 O O . PRO B 1 238 ? -14.141 -22.047 -20.766 1 70.06 238 PRO B O 1
ATOM 4598 N N . ASP B 1 239 ? -12.242 -22.484 -21.938 1 72.06 239 ASP B N 1
ATOM 4599 C CA . ASP B 1 239 ? -12.172 -23.844 -21.438 1 72.06 239 ASP B CA 1
ATOM 4600 C C . ASP B 1 239 ? -11.359 -23.922 -20.141 1 72.06 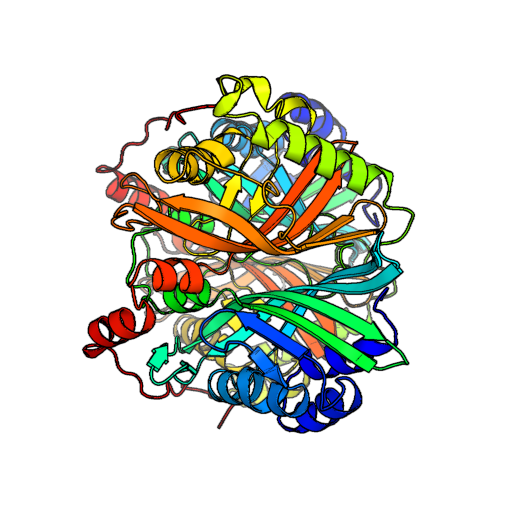239 ASP B C 1
ATOM 4602 O O . ASP B 1 239 ? -10.211 -24.359 -20.156 1 72.06 239 ASP B O 1
ATOM 4606 N N . ARG B 1 240 ? -11.812 -23.141 -19.172 1 64.81 240 ARG B N 1
ATOM 4607 C CA . ARG B 1 240 ? -11.109 -23.203 -17.891 1 64.81 240 ARG B CA 1
ATOM 4608 C C . ARG B 1 240 ? -11.289 -24.578 -17.234 1 64.81 240 ARG B C 1
ATOM 4610 O O . ARG B 1 240 ? -12.414 -24.953 -16.891 1 64.81 240 ARG B O 1
ATOM 4617 N N . LYS B 1 241 ? -10.281 -25.484 -17.5 1 60.22 241 LYS B N 1
ATOM 4618 C CA . LYS B 1 241 ? -10.336 -26.781 -16.797 1 60.22 241 LYS B CA 1
ATOM 4619 C C . LYS B 1 241 ? -9.383 -26.797 -15.609 1 60.22 241 LYS B C 1
ATOM 4621 O O . LYS B 1 241 ? -8.219 -26.422 -15.742 1 60.22 241 LYS B O 1
ATOM 4626 N N . LEU B 1 242 ? -9.836 -26.609 -14.375 1 56.38 242 LEU B N 1
ATOM 4627 C CA . LEU B 1 242 ? -8.945 -26.656 -13.219 1 56.38 242 LEU B CA 1
ATOM 4628 C C . LEU B 1 242 ? -8.086 -27.906 -13.25 1 56.38 242 LEU B C 1
ATOM 4630 O O . LEU B 1 242 ? -6.871 -27.844 -13.016 1 56.38 242 LEU B O 1
ATOM 4634 N N . ASP B 1 243 ? -8.586 -29.156 -12.953 1 52.69 243 ASP B N 1
ATOM 4635 C CA . ASP B 1 243 ? -7.781 -30.375 -12.766 1 52.69 243 ASP B CA 1
ATOM 4636 C C . ASP B 1 243 ? -8.25 -31.484 -13.688 1 52.69 243 ASP B C 1
ATOM 4638 O O . ASP B 1 243 ? -8.242 -32.656 -13.305 1 52.69 243 ASP B O 1
ATOM 4642 N N . ALA B 1 244 ? -8.75 -31.172 -14.836 1 46.44 244 ALA B N 1
ATOM 4643 C CA . ALA B 1 244 ? -9.367 -32.344 -15.461 1 46.44 244 ALA B CA 1
ATOM 4644 C C . ALA B 1 244 ? -8.352 -33.469 -15.672 1 46.44 244 ALA B C 1
ATOM 4646 O O . ALA B 1 244 ? -8.703 -34.625 -15.688 1 46.44 244 ALA B O 1
ATOM 4647 N N . MET B 1 245 ? -7.219 -33.094 -15.875 1 47.62 245 MET B N 1
ATOM 4648 C CA . MET B 1 245 ? -6.355 -34.188 -16.266 1 47.62 245 MET B CA 1
ATOM 4649 C C . MET B 1 245 ? -5.648 -34.781 -15.055 1 47.62 245 MET B C 1
ATOM 4651 O O . MET B 1 245 ? -4.875 -35.75 -15.18 1 47.62 245 MET B O 1
ATOM 4655 N N . GLY B 1 246 ? -6.047 -34.469 -13.945 1 50.38 246 GLY B N 1
ATOM 4656 C CA . GLY B 1 246 ? -5.531 -35.094 -12.742 1 50.38 246 GLY B CA 1
ATOM 4657 C C . GLY B 1 246 ? -4.09 -34.75 -12.445 1 50.38 246 GLY B C 1
ATOM 4658 O O . GLY B 1 246 ? -3.523 -35.188 -11.445 1 50.38 246 GLY B O 1
ATOM 4659 N N . ASP B 1 247 ? -3.416 -33.906 -13.359 1 53.31 247 ASP B N 1
ATOM 4660 C CA . ASP B 1 247 ? -1.987 -33.656 -13.188 1 53.31 247 ASP B CA 1
ATOM 4661 C C . ASP B 1 247 ? -1.731 -32.25 -12.648 1 53.31 247 ASP B C 1
ATOM 4663 O O . ASP B 1 247 ? -0.581 -31.828 -12.562 1 53.31 247 ASP B O 1
ATOM 4667 N N . LEU B 1 248 ? -2.764 -31.672 -12.352 1 60.41 248 LEU B N 1
ATOM 4668 C CA . LEU B 1 248 ? -2.586 -30.344 -11.781 1 60.41 248 LEU B CA 1
ATOM 4669 C C . LEU B 1 248 ? -2.34 -30.422 -10.281 1 60.41 248 LEU B C 1
ATOM 4671 O O . LEU B 1 248 ? -2.963 -31.219 -9.586 1 60.41 248 LEU B O 1
ATOM 4675 N N . MET B 1 249 ? -1.129 -29.797 -9.891 1 72.25 249 MET B N 1
ATOM 4676 C CA . MET B 1 249 ? -0.624 -29.891 -8.523 1 72.25 249 MET B CA 1
ATOM 4677 C C . MET B 1 249 ? -0.793 -28.562 -7.785 1 72.25 249 MET B C 1
ATOM 4679 O O . MET B 1 249 ? -0.269 -27.531 -8.219 1 72.25 249 MET B O 1
ATOM 4683 N N . SER B 1 250 ? -1.707 -28.516 -6.891 1 86.12 250 SER B N 1
ATOM 4684 C CA . SER B 1 250 ? -1.778 -27.391 -5.961 1 86.12 250 SER B CA 1
ATOM 4685 C C . SER B 1 250 ? -1.692 -27.859 -4.516 1 86.12 250 SER B C 1
ATOM 4687 O O . SER B 1 250 ? -2.135 -28.969 -4.191 1 86.12 250 SER B O 1
ATOM 4689 N N . HIS B 1 251 ? -0.922 -27.156 -3.752 1 91.69 251 HIS B N 1
ATOM 4690 C CA . HIS B 1 251 ? -0.896 -27.375 -2.309 1 91.69 251 HIS B CA 1
ATOM 4691 C C . HIS B 1 251 ? -1.701 -26.297 -1.576 1 91.69 251 HIS B C 1
ATOM 4693 O O . HIS B 1 251 ? -1.592 -25.109 -1.887 1 91.69 251 HIS B O 1
ATOM 4699 N N . TRP B 1 252 ? -2.529 -26.875 -0.642 1 94.69 252 TRP B N 1
ATOM 4700 C CA . TRP B 1 252 ? -3.396 -25.984 0.13 1 94.69 252 TRP B CA 1
ATOM 4701 C C . TRP B 1 252 ? -3.088 -26.094 1.62 1 94.69 252 TRP B C 1
ATOM 4703 O O . TRP B 1 252 ? -2.85 -27.188 2.139 1 94.69 252 TRP B O 1
ATOM 4713 N N . PHE B 1 253 ? -3.053 -25 2.348 1 95.44 253 PHE B N 1
ATOM 4714 C CA . PHE B 1 253 ? -3.07 -24.984 3.807 1 95.44 253 PHE B CA 1
ATOM 4715 C C . PHE B 1 253 ? -3.609 -23.656 4.324 1 95.44 253 PHE B C 1
ATOM 4717 O O . PHE B 1 253 ? -3.703 -22.688 3.572 1 95.44 253 PHE B O 1
ATOM 4724 N N . ALA B 1 254 ? -4.09 -23.703 5.574 1 96.62 254 ALA B N 1
ATOM 4725 C CA . ALA B 1 254 ? -4.824 -22.562 6.109 1 96.62 254 ALA B CA 1
ATOM 4726 C C . ALA B 1 254 ? -4.535 -22.375 7.598 1 96.62 254 ALA B C 1
ATOM 4728 O O . ALA B 1 254 ? -4.145 -23.312 8.289 1 96.62 254 ALA B O 1
ATOM 4729 N N . GLN B 1 255 ? -4.621 -21.156 8.016 1 96.06 255 GLN B N 1
ATOM 4730 C CA . GLN B 1 255 ? -4.508 -20.734 9.406 1 96.06 255 GLN B CA 1
ATOM 4731 C C . GLN B 1 255 ? -5.535 -19.656 9.742 1 96.06 255 GLN B C 1
ATOM 4733 O O . GLN B 1 255 ? -5.449 -18.531 9.25 1 96.06 255 GLN B O 1
ATOM 4738 N N . GLY B 1 256 ? -6.496 -20.062 10.594 1 96.06 256 GLY B N 1
ATOM 4739 C CA . GLY B 1 256 ? -7.523 -19.109 10.969 1 96.06 256 GLY B CA 1
ATOM 4740 C C . GLY B 1 256 ? -8.32 -18.594 9.789 1 96.06 256 GLY B C 1
ATOM 4741 O O . GLY B 1 256 ? -8.906 -19.391 9.039 1 96.06 256 GLY B O 1
ATOM 4742 N N . ASP B 1 257 ? -8.234 -17.281 9.594 1 97.56 257 ASP B N 1
ATOM 4743 C CA . ASP B 1 257 ? -9.031 -16.641 8.555 1 97.56 257 ASP B CA 1
ATOM 4744 C C . ASP B 1 257 ? -8.281 -16.625 7.223 1 97.56 257 ASP B C 1
ATOM 4746 O O . ASP B 1 257 ? -8.734 -16 6.258 1 97.56 257 ASP B O 1
ATOM 4750 N N . TYR B 1 258 ? -7.113 -17.25 7.211 1 98.25 258 TYR B N 1
ATOM 4751 C CA . TYR B 1 258 ? -6.293 -17.203 6.008 1 98.25 258 TYR B CA 1
ATOM 4752 C C . TYR B 1 258 ? -6.168 -18.578 5.367 1 98.25 258 TYR B C 1
ATOM 4754 O O . TYR B 1 258 ? -6.145 -19.594 6.066 1 98.25 258 TYR B O 1
ATOM 4762 N N . VAL B 1 259 ? -6.086 -18.609 4.086 1 97.81 259 VAL B N 1
ATOM 4763 C CA . VAL B 1 259 ? -5.758 -19.812 3.322 1 97.81 259 VAL B CA 1
ATOM 4764 C C . VAL B 1 259 ? -4.879 -19.438 2.131 1 97.81 259 VAL B C 1
ATOM 4766 O O . VAL B 1 259 ? -4.93 -18.312 1.644 1 97.81 259 VAL B O 1
ATOM 4769 N N . CYS B 1 260 ? -4.016 -20.344 1.749 1 97.75 260 CYS B N 1
ATOM 4770 C CA . CYS B 1 260 ? -3.18 -20.094 0.579 1 97.75 260 CYS B CA 1
ATOM 4771 C C . CYS B 1 260 ? -3.066 -21.359 -0.279 1 97.75 260 CYS B C 1
ATOM 4773 O O . CYS B 1 260 ? -3.354 -22.453 0.188 1 97.75 260 CYS B O 1
ATOM 4775 N N . GLU B 1 261 ? -2.764 -21.078 -1.525 1 95.5 261 GLU B N 1
ATOM 4776 C CA . GLU B 1 261 ? -2.594 -22.109 -2.537 1 95.5 261 GLU B CA 1
ATOM 4777 C C . GLU B 1 261 ? -1.352 -21.859 -3.385 1 95.5 261 GLU B C 1
ATOM 4779 O O . GLU B 1 261 ? -1.122 -20.734 -3.84 1 95.5 261 GLU B O 1
ATOM 4784 N N . THR B 1 262 ? -0.586 -22.859 -3.533 1 93.31 262 THR B N 1
ATOM 4785 C CA . THR B 1 262 ? 0.493 -22.812 -4.516 1 93.31 262 THR B CA 1
ATOM 4786 C C . THR B 1 262 ? 0.222 -23.781 -5.664 1 93.31 262 THR B C 1
ATOM 4788 O O . THR B 1 262 ? 0.258 -25 -5.477 1 93.31 262 THR B O 1
ATOM 4791 N N . GLY B 1 263 ? -0.052 -23.219 -6.844 1 88.94 263 GLY B N 1
ATOM 4792 C CA . GLY B 1 263 ? -0.311 -23.984 -8.055 1 88.94 263 GLY B CA 1
ATOM 4793 C C . GLY B 1 263 ? 0.837 -23.938 -9.047 1 88.94 263 GLY B C 1
ATOM 4794 O O . GLY B 1 263 ? 1.196 -22.859 -9.539 1 88.94 263 GLY B O 1
ATOM 4795 N N . TRP B 1 264 ? 1.363 -25.109 -9.406 1 89 264 TRP B N 1
ATOM 4796 C CA . TRP B 1 264 ? 2.539 -25.141 -10.273 1 89 264 TRP B CA 1
ATOM 4797 C C . TRP B 1 264 ? 2.48 -26.328 -11.219 1 89 264 TRP B C 1
ATOM 4799 O O . TRP B 1 264 ? 3.141 -27.359 -10.992 1 89 264 TRP B O 1
ATOM 4809 N N . PRO B 1 265 ? 1.896 -26.359 -12.406 1 86.88 265 PRO B N 1
ATOM 4810 C CA . PRO B 1 265 ? 0.814 -25.422 -12.68 1 86.88 265 PRO B CA 1
ATOM 4811 C C . PRO B 1 265 ? -0.527 -25.875 -12.109 1 86.88 265 PRO B C 1
ATOM 4813 O O . PRO B 1 265 ? -0.695 -27.047 -11.781 1 86.88 265 PRO B O 1
ATOM 4816 N N . ASN B 1 266 ? -1.389 -25.031 -11.984 1 79.44 266 ASN B N 1
ATOM 4817 C CA . ASN B 1 266 ? -2.666 -25.438 -11.398 1 79.44 266 ASN B CA 1
ATOM 4818 C C . ASN B 1 266 ? -3.814 -25.25 -12.391 1 79.44 266 ASN B C 1
ATOM 4820 O O . ASN B 1 266 ? -4.953 -25.609 -12.102 1 79.44 266 ASN B O 1
ATOM 4824 N N . MET B 1 267 ? -3.506 -24.719 -13.594 1 79.44 267 MET B N 1
ATOM 4825 C CA . MET B 1 267 ? -4.566 -24.5 -14.578 1 79.44 267 MET B CA 1
ATOM 4826 C C . MET B 1 267 ? -4.066 -24.781 -15.992 1 79.44 267 MET B C 1
ATOM 4828 O O . MET B 1 267 ? -2.918 -24.469 -16.328 1 79.44 267 MET B O 1
ATOM 4832 N N . ARG B 1 268 ? -4.902 -25.422 -16.703 1 79.5 268 ARG B N 1
ATOM 4833 C CA . ARG B 1 268 ? -4.68 -25.672 -18.125 1 79.5 268 ARG B CA 1
ATOM 4834 C C . ARG B 1 268 ? -5.781 -25.047 -18.969 1 79.5 268 ARG B C 1
ATOM 4836 O O . ARG B 1 268 ? -6.969 -25.266 -18.719 1 79.5 268 ARG B O 1
ATOM 4843 N N . LEU B 1 269 ? -5.305 -24.219 -19.844 1 78.31 269 LEU B N 1
ATOM 4844 C CA . LEU B 1 269 ? -6.266 -23.5 -20.688 1 78.31 269 LEU B CA 1
ATOM 4845 C C . LEU B 1 269 ? -5.816 -23.516 -22.141 1 78.31 269 LEU B C 1
ATOM 4847 O O . LEU B 1 269 ? -4.672 -23.844 -22.453 1 78.31 269 LEU B O 1
ATOM 4851 N N . THR B 1 270 ? -6.773 -23.312 -23 1 76.81 270 THR B N 1
ATOM 4852 C CA . THR B 1 270 ? -6.469 -23.141 -24.406 1 76.81 270 THR B CA 1
ATOM 4853 C C . THR B 1 270 ? -6.836 -21.734 -24.875 1 76.81 270 THR B C 1
ATOM 4855 O O . THR B 1 270 ? -7.973 -21.281 -24.688 1 76.81 270 THR B O 1
ATOM 4858 N N . ILE B 1 271 ? -5.879 -21.094 -25.344 1 73.25 271 ILE B N 1
ATOM 4859 C CA . ILE B 1 271 ? -6.148 -19.781 -25.922 1 73.25 271 ILE B CA 1
ATOM 4860 C C . ILE B 1 271 ? -6.777 -19.938 -27.297 1 73.25 271 ILE B C 1
ATOM 4862 O O . ILE B 1 271 ? -6.141 -20.469 -28.219 1 73.25 271 ILE B O 1
ATOM 4866 N N . THR B 1 272 ? -8.023 -19.562 -27.5 1 69 272 THR B N 1
ATOM 4867 C CA . THR B 1 272 ? -8.711 -19.781 -28.766 1 69 272 THR B CA 1
ATOM 4868 C C . THR B 1 272 ? -9.023 -18.438 -29.438 1 69 272 THR B C 1
ATOM 4870 O O . THR B 1 272 ? -9.172 -18.375 -30.656 1 69 272 THR B O 1
ATOM 4873 N N . ASP B 1 273 ? -9.203 -17.359 -28.594 1 64.06 273 ASP B N 1
ATOM 4874 C CA . ASP B 1 273 ? -9.664 -16.094 -29.141 1 64.06 273 ASP B CA 1
ATOM 4875 C C . ASP B 1 273 ? -8.781 -14.938 -28.672 1 64.06 273 ASP B C 1
ATOM 4877 O O . ASP B 1 273 ? -7.922 -15.125 -27.797 1 64.06 273 ASP B O 1
ATOM 4881 N N . ASP B 1 274 ? -8.875 -13.672 -29.391 1 57.25 274 ASP B N 1
ATOM 4882 C CA . ASP B 1 274 ? -8.109 -12.461 -29.094 1 57.25 274 ASP B CA 1
ATOM 4883 C C . ASP B 1 274 ? -8.617 -11.797 -27.812 1 57.25 274 ASP B C 1
ATOM 4885 O O . ASP B 1 274 ? -9.695 -12.133 -27.328 1 57.25 274 ASP B O 1
ATOM 4889 N N . GLY B 1 275 ? -7.543 -11.234 -27 1 52.78 275 GLY B N 1
ATOM 4890 C CA . GLY B 1 275 ? -8.125 -10.305 -26.047 1 52.78 275 GLY B CA 1
ATOM 4891 C C . GLY B 1 275 ? -7.398 -10.297 -24.719 1 52.78 275 GLY B C 1
ATOM 4892 O O . GLY B 1 275 ? -7.301 -9.25 -24.062 1 52.78 275 GLY B O 1
ATOM 4893 N N . TRP B 1 276 ? -7.137 -11.594 -24.328 1 57.88 276 TRP B N 1
ATOM 4894 C CA . TRP B 1 276 ? -6.566 -11.461 -23 1 57.88 276 TRP B CA 1
ATOM 4895 C C . TRP B 1 276 ? -5.105 -11.023 -23.062 1 57.88 276 TRP B C 1
ATOM 4897 O O . TRP B 1 276 ? -4.297 -11.656 -23.75 1 57.88 276 TRP B O 1
ATOM 4907 N N . MET B 1 277 ? -4.738 -9.945 -22.406 1 60.19 277 MET B N 1
ATOM 4908 C CA . MET B 1 277 ? -3.418 -9.328 -22.328 1 60.19 277 MET B CA 1
ATOM 4909 C C . MET B 1 277 ? -2.859 -9.039 -23.719 1 60.19 277 MET B C 1
ATOM 4911 O O . MET B 1 277 ? -1.646 -9.086 -23.922 1 60.19 277 MET B O 1
ATOM 4915 N N . GLY B 1 278 ? -3.738 -8.898 -24.703 1 53.91 278 GLY B N 1
ATOM 4916 C CA . GLY B 1 278 ? -3.312 -8.539 -26.047 1 53.91 278 GLY B CA 1
ATOM 4917 C C . GLY B 1 278 ? -2.557 -9.656 -26.75 1 53.91 278 GLY B C 1
ATOM 4918 O O . GLY B 1 278 ? -1.764 -9.398 -27.656 1 53.91 278 GLY B O 1
ATOM 4919 N N . ILE B 1 279 ? -2.811 -10.844 -26.219 1 58.81 279 ILE B N 1
ATOM 4920 C CA . ILE B 1 279 ? -2.092 -11.992 -26.766 1 58.81 279 ILE B CA 1
ATOM 4921 C C . ILE B 1 279 ? -2.814 -12.508 -28.016 1 58.81 279 ILE B C 1
ATOM 4923 O O . ILE B 1 279 ? -4.047 -12.531 -28.062 1 58.81 279 ILE B O 1
ATOM 4927 N N . ALA B 1 280 ? -2.107 -12.477 -29.125 1 52.16 280 ALA B N 1
ATOM 4928 C CA . ALA B 1 280 ? -2.666 -13.016 -30.375 1 52.16 280 ALA B CA 1
ATOM 4929 C C . ALA B 1 280 ? -2.982 -14.5 -30.234 1 52.16 280 ALA B C 1
ATOM 4931 O O . ALA B 1 280 ? -2.209 -15.25 -29.625 1 52.16 280 ALA B O 1
ATOM 4932 N N . PRO B 1 281 ? -4.223 -14.969 -30.234 1 55.75 281 PRO B N 1
ATOM 4933 C CA . PRO B 1 281 ? -4.785 -16.312 -30.094 1 55.75 281 PRO B CA 1
ATOM 4934 C C . PRO B 1 281 ? -4.012 -17.359 -30.875 1 55.75 281 PRO B C 1
ATOM 4936 O O . PRO B 1 281 ? -3.797 -17.203 -32.062 1 55.75 281 PRO B O 1
ATOM 4939 N N . ALA B 1 282 ? -2.912 -17.953 -30.516 1 59.09 282 ALA B N 1
ATOM 4940 C CA . ALA B 1 282 ? -2.605 -19.125 -31.328 1 59.09 282 ALA B CA 1
ATOM 4941 C C . ALA B 1 282 ? -3.203 -20.391 -30.703 1 59.09 282 ALA B C 1
ATOM 4943 O O . ALA B 1 282 ? -3.061 -20.625 -29.5 1 59.09 282 ALA B O 1
ATOM 4944 N N . ASN B 1 283 ? -4.297 -20.984 -31.109 1 67.06 283 ASN B N 1
ATOM 4945 C CA . ASN B 1 283 ? -4.719 -22.359 -30.828 1 67.06 283 ASN B CA 1
ATOM 4946 C C . ASN B 1 283 ? -3.689 -23.109 -30 1 67.06 283 ASN B C 1
ATOM 4948 O O . ASN B 1 283 ? -3.283 -24.219 -30.344 1 67.06 283 ASN B O 1
ATOM 4952 N N . THR B 1 284 ? -3.246 -22.453 -28.859 1 75.5 284 THR B N 1
ATOM 4953 C CA . THR B 1 284 ? -2.164 -23 -28.047 1 75.5 284 THR B CA 1
ATOM 4954 C C . THR B 1 284 ? -2.658 -23.328 -26.641 1 75.5 284 THR B C 1
ATOM 4956 O O . THR B 1 284 ? -3.369 -22.531 -26.031 1 75.5 284 THR B O 1
ATOM 4959 N N . GLU B 1 285 ? -2.355 -24.516 -26.188 1 82.94 285 GLU B N 1
ATOM 4960 C CA . GLU B 1 285 ? -2.574 -24.891 -24.797 1 82.94 285 GLU B CA 1
ATOM 4961 C C . GLU B 1 285 ? -1.541 -24.219 -23.891 1 82.94 285 GLU B C 1
ATOM 4963 O O . GLU B 1 285 ? -0.351 -24.203 -24.203 1 82.94 285 GLU B O 1
ATOM 4968 N N . VAL B 1 286 ? -2.092 -23.562 -22.797 1 84 286 VAL B N 1
ATOM 4969 C CA . VAL B 1 286 ? -1.18 -22.906 -21.875 1 84 286 VAL B CA 1
ATOM 4970 C C . VAL B 1 286 ? -1.438 -23.391 -20.453 1 84 286 VAL B C 1
ATOM 4972 O O . VAL B 1 286 ? -2.568 -23.75 -20.109 1 84 286 VAL B O 1
ATOM 4975 N N . LEU B 1 287 ? -0.338 -23.484 -19.75 1 86.75 287 LEU B N 1
ATOM 4976 C CA . LEU B 1 287 ? -0.379 -23.812 -18.328 1 86.75 287 LEU B CA 1
ATOM 4977 C C . LEU B 1 287 ? -0.095 -22.578 -17.484 1 86.75 287 LEU B C 1
ATOM 4979 O O . LEU B 1 287 ? 0.795 -21.797 -17.797 1 86.75 287 LEU B O 1
ATOM 4983 N N . LEU B 1 288 ? -0.911 -22.438 -16.438 1 89 288 LEU B N 1
ATOM 4984 C CA . LEU B 1 288 ? -0.724 -21.281 -15.578 1 89 288 LEU B CA 1
ATOM 4985 C C . LEU B 1 288 ? -0.176 -21.688 -14.219 1 89 288 LEU B C 1
ATOM 4987 O O . LEU B 1 288 ? -0.591 -22.703 -13.656 1 89 288 LEU B O 1
ATOM 4991 N N . ARG B 1 289 ? 0.778 -20.953 -13.773 1 92.88 289 ARG B N 1
ATOM 4992 C CA . ARG B 1 289 ? 1.278 -21.016 -12.406 1 92.88 289 ARG B CA 1
ATOM 4993 C C . ARG B 1 289 ? 0.749 -19.844 -11.578 1 92.88 289 ARG B C 1
ATOM 4995 O O . ARG B 1 289 ? 0.866 -18.688 -11.977 1 92.88 289 ARG B O 1
ATOM 5002 N N . SER B 1 290 ? 0.122 -20.156 -10.477 1 94.44 290 SER B N 1
ATOM 5003 C CA . SER B 1 290 ? -0.472 -19.109 -9.641 1 94.44 290 SER B CA 1
ATOM 5004 C C . SER B 1 290 ? -0.289 -19.422 -8.156 1 94.44 290 SER B C 1
ATOM 5006 O O . SER B 1 290 ? -0.423 -20.578 -7.742 1 94.44 290 SER B O 1
ATOM 5008 N N . LEU B 1 291 ? 0.109 -18.484 -7.371 1 97.12 291 LEU B N 1
ATOM 5009 C CA . LEU B 1 291 ? 0.229 -18.531 -5.918 1 97.12 291 LEU B CA 1
ATOM 5010 C C . LEU B 1 291 ? -0.698 -17.516 -5.258 1 97.12 291 LEU B C 1
ATOM 5012 O O . LEU B 1 291 ? -0.525 -16.312 -5.43 1 97.12 291 LEU B O 1
ATOM 5016 N N . ASP B 1 292 ? -1.627 -18.031 -4.465 1 97.75 292 ASP B N 1
ATOM 5017 C CA . ASP B 1 292 ? -2.717 -17.156 -4.02 1 97.75 292 ASP B CA 1
ATOM 5018 C C . ASP B 1 292 ? -2.869 -17.203 -2.502 1 97.75 292 ASP B C 1
ATOM 5020 O O . ASP B 1 292 ? -2.553 -18.219 -1.871 1 97.75 292 ASP B O 1
ATOM 5024 N N . PHE B 1 293 ? -3.33 -16.094 -1.969 1 98.44 293 PHE B N 1
ATOM 5025 C CA . PHE B 1 293 ? -3.73 -15.961 -0.573 1 98.44 293 PHE B CA 1
ATOM 5026 C C . PHE B 1 293 ? -5.125 -15.359 -0.464 1 98.44 293 PHE B C 1
ATOM 5028 O O . PHE B 1 293 ? -5.477 -14.453 -1.222 1 98.44 293 PHE B O 1
ATOM 5035 N N . TRP B 1 294 ? -5.945 -15.875 0.452 1 98.62 294 TRP B N 1
ATOM 5036 C CA . TRP B 1 294 ? -7.262 -15.32 0.764 1 98.62 294 TRP B CA 1
ATOM 5037 C C . TRP B 1 294 ? -7.391 -15.031 2.256 1 98.62 294 TRP B C 1
ATOM 5039 O O . TRP B 1 294 ? -6.82 -15.75 3.084 1 98.62 294 TRP B O 1
ATOM 5049 N N . ARG B 1 295 ? -8.164 -14.008 2.57 1 98.5 295 ARG B N 1
ATOM 5050 C CA . ARG B 1 295 ? -8.57 -13.727 3.941 1 98.5 295 ARG B CA 1
ATOM 5051 C C . ARG B 1 295 ? -10.086 -13.594 4.043 1 98.5 295 ARG B C 1
ATOM 5053 O O . ARG B 1 295 ? -10.711 -12.922 3.225 1 98.5 295 ARG B O 1
ATOM 5060 N N . MET B 1 296 ? -10.609 -14.234 5.059 1 97.88 296 MET B N 1
ATOM 5061 C CA . MET B 1 296 ? -12.047 -14.188 5.32 1 97.88 296 MET B CA 1
ATOM 5062 C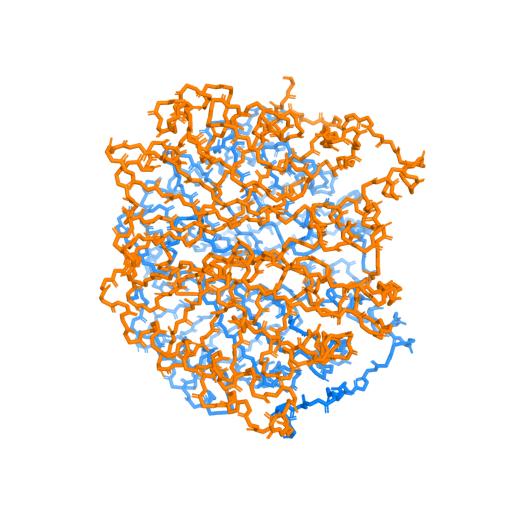 C . MET B 1 296 ? -12.367 -13.156 6.402 1 97.88 296 MET B C 1
ATOM 5064 O O . MET B 1 296 ? -11.531 -12.883 7.266 1 97.88 296 MET B O 1
ATOM 5068 N N . GLU B 1 297 ? -13.477 -12.57 6.305 1 95.31 297 GLU B N 1
ATOM 5069 C CA . GLU B 1 297 ? -14.094 -11.719 7.316 1 95.31 297 GLU B CA 1
ATOM 5070 C C . GLU B 1 297 ? -15.594 -11.969 7.414 1 95.31 297 GLU B C 1
ATOM 5072 O O . GLU B 1 297 ? -16.312 -11.867 6.418 1 95.31 297 GLU B O 1
ATOM 5077 N N . ASP B 1 298 ? -16.125 -12.305 8.578 1 92.75 298 ASP B N 1
ATOM 5078 C CA . ASP B 1 298 ? -17.531 -12.539 8.836 1 92.75 298 ASP B CA 1
ATOM 5079 C C . ASP B 1 298 ? -18.109 -13.578 7.879 1 92.75 298 ASP B C 1
ATOM 5081 O O . ASP B 1 298 ? -19.156 -13.359 7.266 1 92.75 298 ASP B O 1
ATOM 5085 N N . GLY B 1 299 ? -17.328 -14.625 7.621 1 94.81 299 GLY B N 1
ATOM 5086 C CA . GLY B 1 299 ? -17.797 -15.773 6.867 1 94.81 299 GLY B CA 1
ATOM 5087 C C . GLY B 1 299 ? -17.719 -15.578 5.367 1 94.81 299 GLY B C 1
ATOM 5088 O O . GLY B 1 299 ? -18.203 -16.422 4.602 1 94.81 299 GLY B O 1
ATOM 5089 N N . LYS B 1 300 ? -17.156 -14.492 4.926 1 97.81 300 LYS B N 1
ATOM 5090 C CA . LYS B 1 300 ? -17 -14.219 3.5 1 97.81 300 LYS B CA 1
ATOM 5091 C C . LYS B 1 300 ? -15.555 -13.859 3.158 1 97.81 300 LYS B C 1
ATOM 5093 O O . LYS B 1 300 ? -14.805 -13.406 4.02 1 97.81 300 LYS B O 1
ATOM 5098 N N . ILE B 1 301 ? -15.18 -14.102 1.943 1 98.19 301 ILE B N 1
ATOM 5099 C CA . ILE B 1 301 ? -13.859 -13.688 1.48 1 98.19 301 ILE B CA 1
ATOM 5100 C C . ILE B 1 301 ? -13.805 -12.164 1.381 1 98.19 301 ILE B C 1
ATOM 5102 O O . ILE B 1 301 ? -14.625 -11.547 0.7 1 98.19 301 ILE B O 1
ATOM 5106 N N . ARG B 1 302 ? -12.828 -11.562 2.041 1 98 302 ARG B N 1
ATOM 5107 C CA . ARG B 1 302 ? -12.711 -10.109 2.104 1 98 302 ARG B CA 1
ATOM 5108 C C . ARG B 1 302 ? -11.57 -9.609 1.226 1 98 302 ARG B C 1
ATOM 5110 O O . ARG B 1 302 ? -11.641 -8.523 0.657 1 98 302 ARG B O 1
ATOM 5117 N N . GLU B 1 303 ? -10.516 -10.336 1.153 1 98.31 303 GLU B N 1
ATOM 5118 C CA . GLU B 1 303 ? -9.32 -9.969 0.394 1 98.31 303 GLU B CA 1
ATOM 5119 C C . GLU B 1 303 ? -8.703 -11.195 -0.28 1 98.31 303 GLU B C 1
ATOM 5121 O O . GLU B 1 303 ? -8.711 -12.289 0.281 1 98.31 303 GLU B O 1
ATOM 5126 N N . ASN B 1 304 ? -8.219 -11.023 -1.473 1 98.56 304 ASN B N 1
ATOM 5127 C CA . ASN B 1 304 ? -7.559 -12.055 -2.262 1 98.56 304 ASN B CA 1
ATOM 5128 C C . ASN B 1 304 ? -6.324 -11.516 -2.98 1 98.56 304 ASN B C 1
ATOM 5130 O O . ASN B 1 304 ? -6.43 -10.594 -3.797 1 98.56 304 ASN B O 1
ATOM 5134 N N . TRP B 1 305 ? -5.168 -12.031 -2.615 1 98.62 305 TRP B N 1
ATOM 5135 C CA . TRP B 1 305 ? -3.912 -11.688 -3.275 1 98.62 305 TRP B CA 1
ATOM 5136 C C . TRP B 1 305 ? -3.535 -12.75 -4.305 1 98.62 305 TRP B C 1
ATOM 5138 O O . TRP B 1 305 ? -3.225 -13.883 -3.949 1 98.62 305 TRP B O 1
ATOM 5148 N N . VAL B 1 306 ? -3.461 -12.352 -5.574 1 97.75 306 VAL B N 1
ATOM 5149 C CA . VAL B 1 306 ? -3.244 -13.305 -6.656 1 97.75 306 VAL B CA 1
ATOM 5150 C C . VAL B 1 306 ? -1.979 -12.93 -7.426 1 97.75 306 VAL B C 1
ATOM 5152 O O . VAL B 1 306 ? -1.793 -11.773 -7.805 1 97.75 306 VAL B O 1
ATOM 5155 N N . LEU B 1 307 ? -1.127 -13.836 -7.613 1 97.56 307 LEU B N 1
ATOM 5156 C CA . LEU B 1 307 ? 0.049 -13.617 -8.445 1 97.56 307 LEU B CA 1
ATOM 5157 C C . LEU B 1 307 ? 0.209 -14.742 -9.469 1 97.56 307 LEU B C 1
ATOM 5159 O O . LEU B 1 307 ? 0.322 -15.914 -9.094 1 97.56 307 LEU B O 1
ATOM 5163 N N . VAL B 1 308 ? 0.144 -14.398 -10.719 1 95 308 VAL B N 1
ATOM 5164 C CA . VAL B 1 308 ? 0.255 -15.32 -11.844 1 95 308 VAL B CA 1
ATOM 5165 C C . VAL B 1 308 ? 1.555 -15.062 -12.602 1 95 308 VAL B C 1
ATOM 5167 O O . VAL B 1 308 ? 1.96 -13.906 -12.773 1 95 308 VAL B O 1
ATOM 5170 N N . ASP B 1 309 ? 2.199 -16.094 -13.055 1 95.44 309 ASP B N 1
ATOM 5171 C CA . ASP B 1 309 ? 3.398 -15.969 -13.875 1 95.44 309 ASP B CA 1
ATOM 5172 C C . ASP B 1 309 ? 3.047 -15.539 -15.297 1 95.44 309 ASP B C 1
ATOM 5174 O O . ASP B 1 309 ? 3.08 -16.344 -16.219 1 95.44 309 ASP B O 1
ATOM 5178 N N . LEU B 1 310 ? 2.824 -14.297 -15.461 1 92.44 310 LEU B N 1
ATOM 5179 C CA . LEU B 1 310 ? 2.348 -13.766 -16.734 1 92.44 310 LEU B CA 1
ATOM 5180 C C . LEU B 1 310 ? 3.42 -13.891 -17.812 1 92.44 310 LEU B C 1
ATOM 5182 O O . LEU B 1 310 ? 3.107 -14.133 -18.984 1 92.44 310 LEU B O 1
ATOM 5186 N N . LEU B 1 311 ? 4.656 -13.695 -17.391 1 93.19 311 LEU B N 1
ATOM 5187 C CA . LEU B 1 311 ? 5.727 -13.766 -18.391 1 93.19 311 LEU B CA 1
ATOM 5188 C C . LEU B 1 311 ? 5.828 -15.172 -18.969 1 93.19 311 LEU B C 1
ATOM 5190 O O . LEU B 1 311 ? 6.137 -15.344 -20.156 1 93.19 311 LEU B O 1
ATOM 5194 N N . ASP B 1 312 ? 5.613 -16.125 -18.109 1 92.75 312 ASP B N 1
ATOM 5195 C CA . ASP B 1 312 ? 5.613 -17.5 -18.609 1 92.75 312 ASP B CA 1
ATOM 5196 C C . ASP B 1 312 ? 4.473 -17.734 -19.594 1 92.75 312 ASP B C 1
ATOM 5198 O O . ASP B 1 312 ? 4.648 -18.406 -20.609 1 92.75 312 ASP B O 1
ATOM 5202 N N . LEU B 1 313 ? 3.352 -17.203 -19.234 1 87.88 313 LEU B N 1
ATOM 5203 C CA . LEU B 1 313 ? 2.207 -17.328 -20.125 1 87.88 313 LEU B CA 1
ATOM 5204 C C . LEU B 1 313 ? 2.527 -16.734 -21.5 1 87.88 313 LEU B C 1
ATOM 5206 O O . LEU B 1 313 ? 2.238 -17.359 -22.531 1 87.88 313 LEU B O 1
ATOM 5210 N N . TYR B 1 314 ? 3.102 -15.586 -21.531 1 86.81 314 TYR B N 1
ATOM 5211 C CA . TYR B 1 314 ? 3.484 -14.953 -22.781 1 86.81 314 TYR B CA 1
ATOM 5212 C C . TYR B 1 314 ? 4.469 -15.82 -23.562 1 86.81 314 TYR B C 1
ATOM 5214 O O . TYR B 1 314 ? 4.359 -15.953 -24.781 1 86.81 314 TYR B O 1
ATOM 5222 N N . THR B 1 315 ? 5.367 -16.359 -22.875 1 87.25 315 THR B N 1
ATOM 5223 C CA . THR B 1 315 ? 6.379 -17.188 -23.516 1 87.25 315 THR B CA 1
ATOM 5224 C C . THR B 1 315 ? 5.734 -18.422 -24.172 1 87.25 315 THR B C 1
ATOM 5226 O O . THR B 1 315 ? 6.129 -18.828 -25.266 1 87.25 315 THR B O 1
ATOM 5229 N N . GLN B 1 316 ? 4.824 -19.016 -23.469 1 86.31 316 GLN B N 1
ATOM 5230 C CA . GLN B 1 316 ? 4.109 -20.156 -24.016 1 86.31 316 GLN B CA 1
ATOM 5231 C C . GLN B 1 316 ? 3.361 -19.781 -25.297 1 86.31 316 GLN B C 1
ATOM 5233 O O . GLN B 1 316 ? 3.117 -20.641 -26.141 1 86.31 316 GLN B O 1
ATOM 5238 N N . CYS B 1 317 ? 3.086 -18.484 -25.406 1 81.94 317 CYS B N 1
ATOM 5239 C CA . CYS B 1 317 ? 2.383 -17.984 -26.578 1 81.94 317 CYS B CA 1
ATOM 5240 C C . CYS B 1 317 ? 3.367 -17.5 -27.641 1 81.94 317 CYS B C 1
ATOM 5242 O O . CYS B 1 317 ? 2.965 -16.922 -28.641 1 81.94 317 CYS B O 1
ATOM 5244 N N . GLY B 1 318 ? 4.652 -17.656 -27.375 1 79.31 318 GLY B N 1
ATOM 5245 C CA . GLY B 1 318 ? 5.672 -17.281 -28.344 1 79.31 318 GLY B CA 1
ATOM 5246 C C . GLY B 1 318 ? 6.094 -15.82 -28.234 1 79.31 318 GLY B C 1
ATOM 5247 O O . GLY B 1 318 ? 6.695 -15.281 -29.156 1 79.31 318 GLY B O 1
ATOM 5248 N N . ILE B 1 319 ? 5.68 -15.242 -27.172 1 81.31 319 ILE B N 1
ATOM 5249 C CA . ILE B 1 319 ? 6.008 -13.828 -27 1 81.31 319 ILE B CA 1
ATOM 5250 C C . ILE B 1 319 ? 7.113 -13.688 -25.953 1 81.31 319 ILE B C 1
ATOM 5252 O O . ILE B 1 319 ? 6.961 -14.117 -24.812 1 81.31 319 ILE B O 1
ATOM 5256 N N . ASP B 1 320 ? 8.188 -13.117 -26.359 1 84.81 320 ASP B N 1
ATOM 5257 C CA . ASP B 1 320 ? 9.281 -12.789 -25.453 1 84.81 320 ASP B CA 1
ATOM 5258 C C . ASP B 1 320 ? 9.164 -11.352 -24.953 1 84.81 320 ASP B C 1
ATOM 5260 O O . ASP B 1 320 ? 9.68 -10.422 -25.578 1 84.81 320 ASP B O 1
ATOM 5264 N N . VAL B 1 321 ? 8.586 -11.18 -23.844 1 87.25 321 VAL B N 1
ATOM 5265 C CA . VAL B 1 321 ? 8.281 -9.867 -23.297 1 87.25 321 VAL B CA 1
ATOM 5266 C C . VAL B 1 321 ? 9.578 -9.125 -22.984 1 87.25 321 VAL B C 1
ATOM 5268 O O . VAL B 1 321 ? 9.672 -7.91 -23.172 1 87.25 321 VAL B O 1
ATOM 5271 N N . LEU B 1 322 ? 10.594 -9.781 -22.469 1 89.12 322 LEU B N 1
ATOM 5272 C CA . LEU B 1 322 ? 11.867 -9.164 -22.109 1 89.12 322 LEU B CA 1
ATOM 5273 C C . LEU B 1 322 ? 12.586 -8.641 -23.344 1 89.12 322 LEU B C 1
ATOM 5275 O O . LEU B 1 322 ? 13.148 -7.543 -23.328 1 89.12 322 LEU B O 1
ATOM 5279 N N . ALA B 1 323 ? 12.562 -9.406 -24.344 1 82.44 323 ALA B N 1
ATOM 5280 C CA . ALA B 1 323 ? 13.164 -8.953 -25.594 1 82.44 323 ALA B CA 1
ATOM 5281 C C . ALA B 1 323 ? 12.445 -7.723 -26.141 1 82.44 323 ALA B C 1
ATOM 5283 O O . ALA B 1 323 ? 13.086 -6.781 -26.609 1 82.44 323 ALA B O 1
ATOM 5284 N N . ARG B 1 324 ? 11.172 -7.77 -26.078 1 81.12 324 ARG B N 1
ATOM 5285 C CA . ARG B 1 324 ? 10.391 -6.621 -26.531 1 81.12 324 ARG B CA 1
ATOM 5286 C C . ARG B 1 324 ? 10.711 -5.387 -25.688 1 81.12 324 ARG B C 1
ATOM 5288 O O . ARG B 1 324 ? 10.805 -4.277 -26.219 1 81.12 324 ARG B O 1
ATOM 5295 N N . MET B 1 325 ? 10.82 -5.613 -24.422 1 84.88 325 MET B N 1
ATOM 5296 C CA . MET B 1 325 ? 11.195 -4.512 -23.531 1 84.88 325 MET B CA 1
ATOM 5297 C C . MET B 1 325 ? 12.539 -3.914 -23.938 1 84.88 325 MET B C 1
ATOM 5299 O O . MET B 1 325 ? 12.68 -2.691 -24 1 84.88 325 MET B O 1
ATOM 5303 N N . SER B 1 326 ? 13.469 -4.738 -24.25 1 78 326 SER B N 1
ATOM 5304 C CA . SER B 1 326 ? 14.797 -4.285 -24.656 1 78 326 SER B CA 1
ATOM 5305 C C . SER B 1 326 ? 14.734 -3.465 -25.938 1 78 326 SER B C 1
ATOM 5307 O O . SER B 1 326 ? 15.477 -2.494 -26.094 1 78 326 SER B O 1
ATOM 5309 N N . GLU B 1 327 ? 13.906 -3.832 -26.781 1 69.94 327 GLU B N 1
ATOM 5310 C CA . GLU B 1 327 ? 13.727 -3.09 -28.031 1 69.94 327 GLU B CA 1
ATOM 5311 C C . GLU B 1 327 ? 13.141 -1.706 -27.766 1 69.94 327 GLU B C 1
ATOM 5313 O O . GLU B 1 327 ? 13.539 -0.726 -28.391 1 69.94 327 GLU B O 1
ATOM 5318 N N . PHE B 1 328 ? 12.273 -1.65 -26.875 1 64.31 328 PHE B N 1
ATOM 5319 C CA . PHE B 1 328 ? 11.586 -0.418 -26.516 1 64.31 328 PHE B CA 1
ATOM 5320 C C . PHE B 1 328 ? 12.516 0.522 -25.766 1 64.31 328 PHE B C 1
ATOM 5322 O O . PHE B 1 328 ? 12.375 1.744 -25.844 1 64.31 328 PHE B O 1
ATOM 5329 N N . ASN B 1 329 ? 13.398 0.02 -25.016 1 61.03 329 ASN B N 1
ATOM 5330 C CA . ASN B 1 329 ? 14.25 0.797 -24.125 1 61.03 329 ASN B CA 1
ATOM 5331 C C . ASN B 1 329 ? 15.508 1.293 -24.844 1 61.03 329 ASN B C 1
ATOM 5333 O O . ASN B 1 329 ? 16.375 1.913 -24.219 1 61.03 329 ASN B O 1
ATOM 5337 N N . LYS B 1 330 ? 15.625 0.967 -25.969 1 51.38 330 LYS B N 1
ATOM 5338 C CA . LYS B 1 330 ? 16.797 1.431 -26.703 1 51.38 330 LYS B CA 1
ATOM 5339 C C . LYS B 1 330 ? 16.969 2.943 -26.594 1 51.38 330 LYS B C 1
ATOM 5341 O O . LYS B 1 330 ? 18.078 3.465 -26.672 1 51.38 330 LYS B O 1
ATOM 5346 N N . ALA B 1 331 ? 15.898 3.605 -26.281 1 40.47 331 ALA B N 1
ATOM 5347 C CA . ALA B 1 331 ? 15.945 5.059 -26.141 1 40.47 331 ALA B CA 1
ATOM 5348 C C . ALA B 1 331 ? 16.203 5.473 -24.703 1 40.47 331 ALA B C 1
ATOM 5350 O O . ALA B 1 331 ? 16.422 6.652 -24.406 1 40.47 331 ALA B O 1
ATOM 5351 N N . LYS B 1 332 ? 16.234 4.48 -23.797 1 51.25 332 LYS B N 1
ATOM 5352 C CA . LYS B 1 332 ? 16.359 4.832 -22.391 1 51.25 332 LYS B CA 1
ATOM 5353 C C . LYS B 1 332 ? 17.797 4.652 -21.906 1 51.25 332 LYS B C 1
ATOM 5355 O O . LYS B 1 332 ? 18.516 3.77 -22.375 1 51.25 332 LYS B O 1
ATOM 5360 N N . SER B 1 333 ? 18.203 5.543 -21.031 1 43.31 333 SER B N 1
ATOM 5361 C CA . SER B 1 333 ? 19.5 5.398 -20.375 1 43.31 333 SER B CA 1
ATOM 5362 C C . SER B 1 333 ? 19.469 4.266 -19.359 1 43.31 333 SER B C 1
ATOM 5364 O O . SER B 1 333 ? 18.609 4.23 -18.484 1 43.31 333 SER B O 1
ATOM 5366 N N . LEU B 1 334 ? 20.203 3.283 -19.594 1 51.28 334 LEU B N 1
ATOM 5367 C CA . LEU B 1 334 ? 20.312 2.119 -18.719 1 51.28 334 LEU B CA 1
ATOM 5368 C C . LEU B 1 334 ? 21.422 2.324 -17.688 1 51.28 334 LEU B C 1
ATOM 5370 O O . LEU B 1 334 ? 21.688 1.433 -16.875 1 51.28 334 LEU B O 1
ATOM 5374 N N . GLY B 1 335 ? 22.016 3.457 -17.734 1 49.28 335 GLY B N 1
ATOM 5375 C CA . GLY B 1 335 ? 23.094 3.736 -16.797 1 49.28 335 GLY B CA 1
ATOM 5376 C C . GLY B 1 335 ? 22.609 3.924 -15.375 1 49.28 335 GLY B C 1
ATOM 5377 O O . GLY B 1 335 ? 21.406 4.141 -15.141 1 49.28 335 GLY B O 1
ATOM 5378 N N . PRO B 1 336 ? 23.469 3.652 -14.477 1 51.31 336 PRO B N 1
ATOM 5379 C CA . PRO B 1 336 ? 23.125 3.883 -13.078 1 51.31 336 PRO B CA 1
ATOM 5380 C C . PRO B 1 336 ? 22.672 5.316 -12.812 1 51.31 336 PRO B C 1
ATOM 5382 O O . PRO B 1 336 ? 23.109 6.242 -13.5 1 51.31 336 PRO B O 1
ATOM 5385 N N . ILE B 1 337 ? 21.734 5.535 -12.062 1 49.09 337 ILE B N 1
ATOM 5386 C CA . ILE B 1 337 ? 21.281 6.867 -11.664 1 49.09 337 ILE B CA 1
ATOM 5387 C C . ILE B 1 337 ? 21.984 7.277 -10.367 1 49.09 337 ILE B C 1
ATOM 5389 O O . ILE B 1 337 ? 21.922 6.555 -9.367 1 49.09 337 ILE B O 1
ATOM 5393 N N . SER B 1 338 ? 22.797 8.164 -10.336 1 43 338 SER B N 1
ATOM 5394 C CA . SER B 1 338 ? 23.422 8.734 -9.148 1 43 338 SER B CA 1
ATOM 5395 C C . SER B 1 338 ? 22.5 9.727 -8.453 1 43 338 SER B C 1
ATOM 5397 O O . SER B 1 338 ? 21.969 10.641 -9.094 1 43 338 SER B O 1
ATOM 5399 N N . LEU B 1 339 ? 22.172 9.383 -7.293 1 46.41 339 LEU B N 1
ATOM 5400 C CA . LEU B 1 339 ? 21.391 10.359 -6.531 1 46.41 339 LEU B CA 1
ATOM 5401 C C . LEU B 1 339 ? 22.281 11.516 -6.074 1 46.41 339 LEU B C 1
ATOM 5403 O O . LEU B 1 339 ? 23.469 11.32 -5.816 1 46.41 339 LEU B O 1
ATOM 5407 N N . PRO B 1 340 ? 21.766 12.664 -6.145 1 39.44 340 PRO B N 1
ATOM 5408 C CA . PRO B 1 340 ? 22.625 13.781 -5.73 1 39.44 340 PRO B CA 1
ATOM 5409 C C . PRO B 1 340 ? 23.312 13.531 -4.398 1 39.44 340 PRO B C 1
ATOM 5411 O O . PRO B 1 340 ? 24.5 13.844 -4.246 1 39.44 340 PRO B O 1
ATOM 5414 N N . GLU B 1 341 ? 22.625 13.031 -3.332 1 41.69 341 GLU B N 1
ATOM 5415 C CA . GLU B 1 341 ? 23.219 12.594 -2.072 1 41.69 341 GLU B CA 1
ATOM 5416 C C . GLU B 1 341 ? 23.031 11.094 -1.867 1 41.69 341 GLU B C 1
ATOM 5418 O O . GLU B 1 341 ? 21.906 10.594 -1.897 1 41.69 341 GLU B O 1
ATOM 5423 N N . SER B 1 342 ? 23.859 10.344 -2.504 1 46.91 342 SER B N 1
ATOM 5424 C CA . SER B 1 342 ? 23.688 8.898 -2.529 1 46.91 342 SER B CA 1
ATOM 5425 C C . SER B 1 342 ? 24.281 8.25 -1.283 1 46.91 342 SER B C 1
ATOM 5427 O O . SER B 1 342 ? 25.391 8.57 -0.877 1 46.91 342 SER B O 1
ATOM 5429 N N . GLN B 1 343 ? 23.422 7.777 -0.393 1 39 343 GLN B N 1
ATOM 5430 C CA . GLN B 1 343 ? 23.938 6.992 0.719 1 39 343 GLN B CA 1
ATOM 5431 C C . GLN B 1 343 ? 24.672 5.746 0.218 1 39 343 GLN B C 1
ATOM 5433 O O . GLN B 1 343 ? 25.328 5.055 0.992 1 39 343 GLN B O 1
ATOM 5438 N N . PHE B 1 344 ? 24.422 5.352 -1.047 1 35.84 344 PHE B N 1
ATOM 5439 C CA . PHE B 1 344 ? 25.031 4.125 -1.539 1 35.84 344 PHE B CA 1
ATOM 5440 C C . PHE B 1 344 ? 26.266 4.438 -2.381 1 35.84 344 PHE B C 1
ATOM 5442 O O . PHE B 1 344 ? 26.156 4.715 -3.576 1 35.84 344 PHE B O 1
ATOM 5449 N N . SER B 1 345 ? 27.156 5.336 -1.976 1 31.33 345 SER B N 1
ATOM 5450 C CA . SER B 1 345 ? 28.406 5.5 -2.721 1 31.33 345 SER B CA 1
ATOM 5451 C C . SER B 1 345 ? 29.141 4.172 -2.852 1 31.33 345 SER B C 1
ATOM 5453 O O . SER B 1 345 ? 29.141 3.357 -1.928 1 31.33 345 SER B O 1
#

Foldseek 3Di:
DPADPLCVQLQVCQQFPDPCSLVSQPVAAPQQAWEAEFPPQGIDGSNCVCVRPPVLVCVQFVRKGWDWQAWDWDAFPVGWTKIKTKDKIKGAGQFWRDDPNFTQAGDRDIAIKIKIKMFTDDPSHGRYMYIYILVLRSNVSSVLQLFDAAQAADDRDDHPPVSCNVPFADACVLLQVLVVVLVVQCLCPPVPHDPVSSVQVQAADQQAKEAEGGLQYIAGGPVGCCVRPVVLVCQQWVPWDFCPPVPWDKTWDGGHQKIKIWTPFRTKTAGPCAGRRRQHGPGFIDTKTKIKMWGDDPRHTRYIHIYISVCRRCVSSVHRRRVSSRVVCPVPDSGGHDDPDDPPD/DPADPLCVLLQVCQQFPDPCSLVSQPVAAPQQAWEAEFPPQGIDGSNCVCVRPPVLVCVQFVRKGWDWQAWDWDAFPVGWTKIKTKDKIKGAGQFWRDDPNFTQAGDRDIAIKIKIKMFTDDPSHGRYMYIYILVLRSNVSSVLQQFDAAQAADDRDDHPPVSCNVPFADACPLLQVLVVVLVVQCLCPPVPHDPVSSVQVQAADQQAKEAEGGLQYIAGGPVGCCPRPVVQVCQQWVNWDQCVPVPWDKTWDGGHQKIKIWTPFRTKTFGQPAGRRRQHRDRFIDTKTKIKMFGDDPRHTRYIHIYISVCRRCVSSVHRRRVSSRVVCPVPDSGGHDDPDDPPD

Secondary structure (DSSP, 8-state):
----TTTHHHHHHHHT--TTHHHHHHHHEEEEEEEEE-TTT-EEEGGGHIIIIIHHHHHH-TT-EEEEEEEEEEE-TTS-EEEEEEEEEEEE--S-EEETTEEEPP-SSEEEEEEEEEEEEETTEEEEEEEEE-HHHHHHHTT---SPPPSSB---PPPPTTS-TTS--SB-HHHHHHHHHHHHHHTTTTTTSSGGGG-HHHHEEEEEEEEPPTTT-BEEHHHHHIIIIIHHHHHH----BSSTTS---EEEEEETTEEEEEEEEEEEEEE-SS-GGG---TTEEEEEEEEEEEEEETTEEEEEEEEE-HHHHHHHTT--HHHHHHHHGGGS--S----SS-S--/----TTTHHHHHHHHT--TTHHHHHHHHEEEEEEEEE-TTT-EEEGGGHIIIIIHHHHHH-TT-EEEEEEEEEEE-TTS-EEEEEEEEEEEE--S-EEETTEEEPP-SSEEEEEEEEEEEEETTEEEEEEEEE-HHHHHHHTT---SPPPSSB---PPPPTTS-TTS--SB-HHHHHHHHHHHHHHTTTTTTSSGGGG-HHHHEEEEEEEEPPTTT-BEEHHHHHIIIIIHHHHHH----BSSTTS---EEEEEETTEEEEEEEEEEEEEE-SS-GGG----SEEEEEEEEEEEEEETTEEEEEEEEE-HHHHHHHTT--HHHHHHHHGGGS--S----SS-S--